Protein 3G5Y (pdb70)

CATH classification: 2.60.40.10 (+1 more: 2.60.40.10)

Foldseek 3Di:
DKDKAKDDQEDEEAAQAKDKIKIFIPWFQFLQKWKWFDAPPGDIDTADGSQFHGDPPRDPQWGKDDGTGMIITMRGRDDLVRQGKMKMWGPSDPPIDIYPIYGGAYDDDFDFWDKDKDWADPVVLVVQKTKIKMKGDFGPDPDKDKWKDFQRHTDDPQKDKDKDDQDSPRRGIMMMMMHMDGSVVVVVTFKIKMWMDDPVDPGTDIDMGTPVD/DKAKAKDFDQEDEAQAKGKIKIQIPDDQQLPFFWKFKKWAAVVGDIDTAWTQHSPGDIDGDPVQVVFWDKAADRVRSMIMIMGGRDDQVPFTWMKMFTDDPHTPYIHPTHTHGYHPDDADAWDKDWAAPCCKDKTKIKTWFGDDDDKDKDKPVPPADPQKDKDDWDDDPRMIITMMMHMDRPPCPPVPWIWMWMADVSVRDIDIHIHDHD/DDPVDDWDADPNDTDD

Secondary structure (DSSP, 8-state):
---EEEE-SEEEE-TT--EEEEEEESS--TT-EEEEEE-TTS-EEEEEETTTEEPTT--TTEEEEEETTEEEEEESS--GGG-SEEEEEE-SSSSPEE---EEEEE----BPPEEEEEPPPHHHHTTTEEEEEEEEEEEBSS-EEEEEEETTEEE-TTEEEEEPPPPTTT--EEEEEEEEEEHHHHTT--EEEEEEEETT-SS-EEEEEETT-/--EEEEE--SEE-TTS-EEEEEEEESS-TTTSSEEEEEEE-TTS-EEEEEEEETTS-EEE-GGGTTTEEEEEETTTTEEEEEE-S--GGG-EEEEEEEEESEEEEE---EEEEE--PPPBPPEEEEE----EEEEEEEEEEEBSS--EEEEGGGTB-TTEEEPPPEEETTEEEEEEEEEEETTSTTTS--EEEEEEGGGTEEEEEE----/--TT---EEETTEEE-

B-factor: mean 20.28, std 6.0, range [8.11, 59.48]

Structure (mmCIF, N/CA/C/O backbone):
data_3G5Y
#
_entry.id   3G5Y
#
_cell.length_a   83.176
_cell.length_b   69.267
_cell.length_c   71.477
_cell.angle_alpha   90.00
_cell.angle_beta   90.00
_cell.angle_gamma   90.00
#
_symmetry.space_group_name_H-M   'P 21 21 2'
#
loop_
_entity.id
_entity.type
_entity.pdbx_description
1 polymer '175 light chain'
2 polymer '175 heavy chain'
3 polymer 'EGFR peptide'
4 water water
#
loop_
_atom_site.group_PDB
_atom_site.id
_atom_site.type_symbol
_atom_site.label_atom_id
_atom_site.label_alt_id
_atom_site.label_comp_id
_atom_site.label_asym_id
_atom_site.label_entity_id
_atom_site.label_seq_id
_atom_site.pdbx_PDB_ins_code
_atom_site.Cartn_x
_atom_site.Cartn_y
_atom_site.Cartn_z
_atom_site.occupancy
_atom_site.B_iso_or_equiv
_atom_site.auth_seq_id
_atom_site.auth_comp_id
_atom_site.auth_asym_id
_atom_site.auth_atom_id
_atom_site.pdbx_PDB_model_num
ATOM 1 N N . ASP A 1 1 ? -14.151 35.111 -2.660 1.00 21.61 1 ASP A N 1
ATOM 2 C CA . ASP A 1 1 ? -13.784 33.646 -2.602 1.00 22.20 1 ASP A CA 1
ATOM 3 C C . ASP A 1 1 ? -12.362 33.449 -3.090 1.00 21.99 1 ASP A C 1
ATOM 4 O O . ASP A 1 1 ? -11.855 34.262 -3.851 1.00 22.56 1 ASP A O 1
ATOM 9 N N . ILE A 1 2 ? -11.735 32.342 -2.725 1.00 21.50 2 ILE A N 1
ATOM 10 C CA . ILE A 1 2 ? -10.371 32.090 -3.198 1.00 20.86 2 ILE A CA 1
ATOM 11 C C . ILE A 1 2 ? -10.404 31.431 -4.586 1.00 21.99 2 ILE A C 1
ATOM 12 O O . ILE A 1 2 ? -11.094 30.410 -4.771 1.00 21.06 2 ILE A O 1
ATOM 17 N N . LEU A 1 3 ? -9.690 32.035 -5.550 1.00 21.91 3 LEU A N 1
ATOM 18 C CA . LEU A 1 3 ? -9.570 31.483 -6.904 1.00 22.79 3 LEU A CA 1
ATOM 19 C C . LEU A 1 3 ? -8.408 30.497 -6.949 1.00 22.23 3 LEU A C 1
ATOM 20 O O . L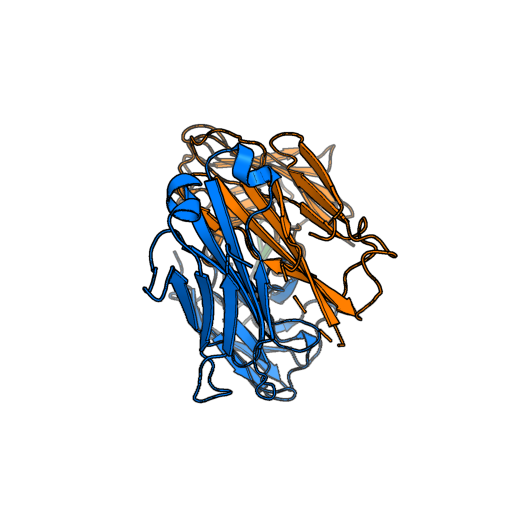EU A 1 3 ? -7.301 30.821 -6.551 1.00 22.50 3 LEU A O 1
ATOM 25 N N . MET A 1 4 ? -8.661 29.286 -7.421 1.00 21.10 4 MET A N 1
ATOM 26 C CA . MET A 1 4 ? -7.607 28.291 -7.608 1.00 20.63 4 MET A CA 1
ATOM 27 C C . MET A 1 4 ? -7.359 28.141 -9.096 1.00 19.59 4 MET A C 1
ATOM 28 O O . MET A 1 4 ? -8.216 27.677 -9.828 1.00 19.57 4 MET A O 1
ATOM 33 N N . THR A 1 5 ? -6.172 28.517 -9.529 1.00 19.78 5 THR A N 1
ATOM 34 C CA . THR A 1 5 ? -5.786 28.448 -10.934 1.00 20.43 5 THR A CA 1
ATOM 35 C C . THR A 1 5 ? -4.870 27.252 -11.060 1.00 20.03 5 THR A C 1
ATOM 36 O O . THR A 1 5 ? -3.800 27.248 -10.478 1.00 20.09 5 THR A O 1
ATOM 40 N N . GLN A 1 6 ? -5.318 26.231 -11.785 1.00 20.88 6 GLN A N 1
ATOM 41 C CA . GLN A 1 6 ? -4.607 24.968 -11.947 1.00 21.64 6 GLN A CA 1
ATOM 42 C C . GLN A 1 6 ? -4.030 24.814 -13.350 1.00 21.74 6 GLN A C 1
ATOM 43 O O . GLN A 1 6 ? -4.731 25.050 -14.322 1.00 22.23 6 GLN A O 1
ATOM 49 N N . SER A 1 7 ? -2.755 24.422 -13.456 1.00 23.24 7 SER A N 1
ATOM 50 C CA . SER A 1 7 ? -2.039 24.243 -14.734 1.00 25.08 7 SER A CA 1
ATOM 51 C C . SER A 1 7 ? -1.251 22.940 -14.750 1.00 25.23 7 SER A C 1
ATOM 52 O O . SER A 1 7 ? -0.775 22.507 -13.704 1.00 25.59 7 SER A O 1
ATOM 55 N N . PRO A 1 8 ? -1.052 22.349 -15.941 1.00 25.06 8 PRO A N 1
ATOM 56 C CA . PRO A 1 8 ? -1.660 22.728 -17.251 1.00 24.88 8 PRO A CA 1
ATOM 57 C C . PRO A 1 8 ? -3.085 22.167 -17.305 1.00 25.11 8 PRO A C 1
ATOM 58 O O . PRO A 1 8 ? -3.440 21.364 -16.442 1.00 24.62 8 PRO A O 1
ATOM 62 N N . VAL A 1 9 ? -3.895 22.581 -18.280 1.00 24.77 9 VAL A N 1
ATOM 63 C CA . VAL A 1 9 ? -5.255 22.024 -18.397 1.00 25.00 9 VAL A CA 1
ATOM 64 C C . VAL A 1 9 ? -5.233 20.580 -18.900 1.00 24.70 9 VAL A C 1
ATOM 65 O O . VAL A 1 9 ? -6.073 19.773 -18.518 1.00 24.47 9 VAL A O 1
ATOM 69 N N . SER A 1 10 ? -4.268 20.270 -19.756 1.00 24.93 10 SER A N 1
ATOM 70 C CA . SER A 1 10 ? -4.107 18.913 -20.291 1.00 25.48 10 SER A CA 1
ATOM 71 C C . SER A 1 10 ? -2.643 18.686 -20.627 1.00 25.93 10 SER A C 1
ATOM 72 O O . SER A 1 10 ? -1.909 19.628 -20.921 1.00 25.64 10 SER A O 1
ATOM 75 N N . MET A 1 11 ? -2.215 17.435 -20.581 1.00 26.29 11 MET A N 1
ATOM 76 C CA . MET A 1 11 ? -0.848 17.109 -20.966 1.00 27.29 11 MET A CA 1
ATOM 77 C C . MET A 1 11 ? -0.816 15.714 -21.597 1.00 25.63 11 MET A C 1
ATOM 78 O O . MET A 1 11 ? -1.509 14.806 -21.158 1.00 25.04 11 MET A O 1
ATOM 83 N N . SER A 1 12 ? -0.013 15.578 -22.645 1.00 24.44 12 SER A N 1
ATOM 84 C CA . SER A 1 12 ? 0.241 14.308 -23.300 1.00 24.16 12 SER A CA 1
ATOM 85 C C . SER A 1 12 ? 1.663 13.862 -22.967 1.00 23.78 12 SER A C 1
ATOM 86 O O . SER A 1 12 ? 2.606 14.605 -23.197 1.00 22.53 12 SER A O 1
ATOM 89 N N . LEU A 1 13 ? 1.806 12.664 -22.410 1.00 23.23 13 LEU A N 1
ATOM 90 C CA . LEU A 1 13 ? 3.095 12.191 -21.944 1.00 23.77 13 LEU A CA 1
ATOM 91 C C . LEU A 1 13 ? 3.289 10.701 -22.188 1.00 23.77 13 LEU A C 1
ATOM 92 O O . LEU A 1 13 ? 2.346 9.980 -22.525 1.00 22.95 13 LEU A O 1
ATOM 97 N N . SER A 1 14 ? 4.522 10.244 -22.007 1.00 24.45 14 SER A N 1
ATOM 98 C CA . SER A 1 14 ? 4.833 8.831 -22.141 1.00 25.17 14 SER A CA 1
ATOM 99 C C . SER A 1 14 ? 4.884 8.173 -20.778 1.00 25.56 14 SER A C 1
ATOM 100 O O . SER A 1 14 ? 5.075 8.851 -19.757 1.00 25.15 14 SER A O 1
ATOM 103 N N . LEU A 1 15 ? 4.703 6.858 -20.764 1.00 25.73 15 LEU A N 1
ATOM 104 C CA . LEU A 1 15 ? 5.047 6.020 -19.608 1.00 26.97 15 LEU A CA 1
ATOM 105 C C . LEU A 1 15 ? 6.484 6.301 -19.099 1.00 27.48 15 LEU A C 1
ATOM 106 O O . LEU A 1 15 ? 7.427 6.426 -19.887 1.00 27.49 15 LEU A O 1
ATOM 111 N N . GLY A 1 16 ? 6.642 6.411 -17.781 1.00 27.62 16 GLY A N 1
ATOM 112 C CA . GLY A 1 16 ? 7.946 6.686 -17.174 1.00 27.47 16 GLY A CA 1
ATOM 113 C C . GLY A 1 16 ? 8.308 8.159 -17.081 1.00 27.65 16 GLY A C 1
ATOM 114 O O . GLY A 1 16 ? 9.324 8.506 -16.478 1.00 28.22 16 GLY A O 1
ATOM 115 N N . ASP A 1 17 ? 7.493 9.021 -17.689 1.00 26.92 17 ASP A N 1
ATOM 116 C CA . ASP A 1 17 ? 7.696 10.466 -17.624 1.00 26.96 17 ASP A CA 1
ATOM 117 C C . ASP A 1 17 ? 7.376 10.999 -16.206 1.00 26.04 17 ASP A C 1
ATOM 118 O O . ASP A 1 17 ? 6.690 10.336 -15.428 1.00 26.75 17 ASP A O 1
ATOM 123 N N . THR A 1 18 ? 7.906 12.184 -15.893 1.00 26.04 18 THR A N 1
ATOM 124 C CA . THR A 1 18 ? 7.629 12.911 -14.640 1.00 25.71 18 THR A CA 1
ATOM 125 C C . THR A 1 18 ? 6.895 14.198 -15.001 1.00 25.85 18 THR A C 1
ATOM 126 O O . THR A 1 18 ? 7.273 14.904 -15.948 1.00 26.22 18 THR A O 1
ATOM 130 N N . VAL A 1 19 ? 5.822 14.474 -14.275 1.00 25.23 19 VAL A N 1
ATOM 131 C CA . VAL A 1 19 ? 5.008 15.650 -14.511 1.00 24.47 19 VAL A CA 1
ATOM 132 C C . VAL A 1 19 ? 4.705 16.355 -13.190 1.00 23.69 19 VAL A C 1
ATOM 133 O O . VAL A 1 19 ? 4.588 15.702 -12.143 1.00 23.35 19 VAL A O 1
ATOM 137 N N . SER A 1 20 ? 4.618 17.681 -13.243 1.00 23.51 20 SER A N 1
ATOM 138 C CA . SER A 1 20 ? 4.103 18.475 -12.113 1.00 23.90 20 SER A CA 1
ATOM 139 C C . SER A 1 20 ? 2.803 19.180 -12.522 1.00 23.52 20 SER A C 1
ATOM 140 O O . SER A 1 20 ? 2.704 19.800 -13.593 1.00 23.77 20 SER A O 1
ATOM 143 N N . ILE A 1 21 ? 1.796 19.062 -11.682 1.00 23.12 21 ILE A N 1
ATOM 144 C CA . ILE A 1 21 ? 0.585 19.835 -11.875 1.00 23.36 21 ILE A CA 1
ATOM 145 C C . ILE A 1 21 ? 0.641 20.902 -10.795 1.00 23.38 21 ILE A C 1
ATOM 146 O O . ILE A 1 21 ? 0.975 20.606 -9.662 1.00 23.69 21 ILE A O 1
ATOM 151 N N . THR A 1 22 ? 0.310 22.136 -11.142 1.00 23.22 22 THR A N 1
ATOM 152 C CA . THR A 1 22 ? 0.433 23.210 -10.178 1.00 23.63 22 THR A CA 1
ATOM 153 C C . THR A 1 22 ? -0.917 23.831 -9.876 1.00 23.91 22 THR A C 1
ATOM 154 O O . THR A 1 22 ? -1.798 23.868 -10.747 1.00 23.31 22 THR A O 1
ATOM 158 N N . CYS A 1 23 ? -1.095 24.299 -8.643 1.00 23.93 23 CYS A N 1
ATOM 159 C CA . CYS A 1 23 ? -2.233 25.161 -8.353 1.00 25.11 23 CYS A CA 1
ATOM 160 C C . CYS A 1 23 ? -1.756 26.454 -7.713 1.00 25.31 23 CYS A C 1
ATOM 161 O O . CYS A 1 23 ? -0.981 26.432 -6.780 1.00 25.91 23 CYS A O 1
ATOM 164 N N . HIS A 1 24 ? -2.245 27.571 -8.231 1.00 25.32 24 HIS A N 1
ATOM 165 C CA . HIS A 1 24 ? -2.024 28.850 -7.608 1.00 25.56 24 HIS A CA 1
ATOM 166 C C . HIS A 1 24 ? -3.321 29.348 -6.971 1.00 25.54 24 HIS A C 1
ATOM 167 O O . HIS A 1 24 ? -4.352 29.403 -7.643 1.00 26.65 24 HIS A O 1
ATOM 174 N N . SER A 1 25 ? -3.267 29.735 -5.694 1.00 25.17 25 SER A N 1
ATOM 175 C CA . SER A 1 25 ? -4.425 30.351 -5.026 1.00 24.35 25 SER A CA 1
ATOM 176 C C . SER A 1 25 ? -4.323 31.891 -4.979 1.00 24.51 25 SER A C 1
ATOM 177 O O . SER A 1 25 ? -3.242 32.429 -4.849 1.00 24.41 25 SER A O 1
ATOM 180 N N . SER A 1 26 ? -5.462 32.566 -5.096 1.00 24.99 26 SER A N 1
ATOM 181 C CA . SER A 1 26 ? -5.565 34.042 -5.149 1.00 25.55 26 SER A CA 1
ATOM 182 C C . SER A 1 26 ? -5.342 34.715 -3.807 1.00 26.49 26 SER A C 1
ATOM 183 O O . SER A 1 26 ? -5.237 35.943 -3.741 1.00 25.85 26 SER A O 1
ATOM 186 N N . GLN A 1 27 ? -5.338 33.895 -2.754 1.00 27.46 27 GLN A N 1
ATOM 187 C CA . GLN A 1 27 ? -4.936 34.242 -1.383 1.00 28.41 27 GLN A CA 1
ATOM 188 C C . GLN A 1 27 ? -4.151 33.071 -0.804 1.00 28.16 27 GLN A C 1
ATOM 189 O O . GLN A 1 27 ? -4.342 31.917 -1.209 1.00 27.64 27 GLN A O 1
ATOM 195 N N . ASP A 1 28 ? -3.316 33.374 0.185 1.00 27.70 28 ASP A N 1
ATOM 196 C CA . ASP A 1 28 ? -2.610 32.375 0.998 1.00 27.29 28 ASP A CA 1
ATOM 197 C C . ASP A 1 28 ? -3.537 31.366 1.675 1.00 25.78 28 ASP A C 1
ATOM 198 O O . ASP A 1 28 ? -4.480 31.745 2.366 1.00 25.01 28 ASP A O 1
ATOM 203 N N . ILE A 1 29 ? -3.245 30.081 1.520 1.00 24.53 29 ILE A N 1
ATOM 204 C CA . ILE A 1 29 ? -4.120 29.070 2.099 1.00 23.08 29 ILE A CA 1
ATOM 205 C C . ILE A 1 29 ? -3.442 28.202 3.158 1.00 23.86 29 ILE A C 1
ATOM 206 O O . ILE A 1 29 ? -4.070 27.274 3.692 1.00 23.89 29 ILE A O 1
ATOM 211 N N . SER A 1 30 ? -2.173 28.510 3.461 1.00 23.61 30 SER A N 1
ATOM 212 C CA . SER A 1 30 ? -1.464 27.919 4.601 1.00 24.29 30 SER A CA 1
ATOM 213 C C . SER A 1 30 ? -1.446 26.380 4.514 1.00 23.28 30 SER A C 1
ATOM 214 O O . SER A 1 30 ? -1.606 25.693 5.539 1.00 24.25 30 SER A O 1
ATOM 217 N N . SER A 1 31 ? -1.255 25.854 3.294 1.00 22.28 31 SER A N 1
ATOM 218 C CA . SER A 1 31 ? -1.139 24.408 3.054 1.00 21.29 31 SER A CA 1
ATOM 219 C C . SER A 1 31 ? -2.450 23.635 3.155 1.00 20.31 31 SER A C 1
ATOM 220 O O . SER A 1 31 ? -2.460 22.407 3.119 1.00 20.39 31 SER A O 1
ATOM 223 N N . ASN A 1 32 ? -3.560 24.352 3.262 1.00 18.31 32 ASN A N 1
ATOM 224 C CA . ASN A 1 32 ? -4.858 23.710 3.331 1.00 18.78 32 ASN A CA 1
ATOM 225 C C . ASN A 1 32 ? -5.361 23.411 1.909 1.00 18.41 32 ASN A C 1
ATOM 226 O O . ASN A 1 32 ? -6.328 24.018 1.419 1.00 18.55 32 ASN A O 1
ATOM 231 N N . ILE A 1 33 ? -4.654 22.491 1.261 1.00 17.82 33 ILE A N 1
ATOM 232 C CA . ILE A 1 33 ? -4.969 22.056 -0.089 1.00 18.18 33 ILE A CA 1
ATOM 233 C C . ILE A 1 33 ? -4.943 20.512 -0.152 1.00 17.13 33 ILE A C 1
ATOM 234 O O . ILE A 1 33 ? -4.091 19.869 0.474 1.00 18.46 33 ILE A O 1
ATOM 239 N N . GLY A 1 34 ? -5.894 19.947 -0.895 1.00 16.84 34 GLY A N 1
ATOM 240 C CA . GLY A 1 34 ? -5.868 18.542 -1.277 1.00 16.91 34 GLY A CA 1
ATOM 241 C C . GLY A 1 34 ? -5.753 18.329 -2.766 1.00 17.19 34 GLY A C 1
ATOM 242 O O . GLY A 1 34 ? -6.053 19.218 -3.570 1.00 17.88 34 GLY A O 1
ATOM 243 N N . TRP A 1 35 ? -5.295 17.142 -3.137 1.00 17.80 35 TRP A N 1
ATOM 244 C CA . TRP A 1 35 ? -5.267 16.730 -4.531 1.00 17.86 35 TRP A CA 1
ATOM 245 C C . TRP A 1 35 ? -6.167 15.516 -4.697 1.00 18.03 35 TRP A C 1
ATOM 246 O O . TRP A 1 35 ? -6.141 14.612 -3.872 1.00 17.20 35 TRP A O 1
ATOM 257 N N . LEU A 1 36 ? -7.006 15.540 -5.734 1.00 17.58 36 LEU A N 1
ATOM 258 C CA . LEU A 1 36 ? -7.981 14.494 -6.006 1.00 18.82 36 LEU A CA 1
ATOM 259 C C . LEU A 1 36 ? -7.686 13.904 -7.362 1.00 19.45 36 LEU A C 1
ATOM 260 O O . LEU A 1 36 ? -7.262 14.615 -8.272 1.00 20.42 36 LEU A O 1
ATOM 265 N N . GLN A 1 37 ? -7.925 12.609 -7.487 1.00 19.68 37 GLN A N 1
ATOM 266 C CA . GLN A 1 37 ? -7.808 11.948 -8.755 1.00 19.69 37 GLN A CA 1
ATOM 267 C C . GLN A 1 37 ? -9.204 11.473 -9.224 1.00 20.23 37 GLN A C 1
ATOM 268 O O . GLN A 1 37 ? -9.995 10.995 -8.406 1.00 20.24 37 GLN A O 1
ATOM 274 N N . GLN A 1 38 ? -9.486 11.594 -10.530 1.00 20.79 38 GLN A N 1
ATOM 275 C CA . GLN A 1 38 ? -10.763 11.171 -11.125 1.00 20.68 38 GLN A CA 1
ATOM 276 C C . GLN A 1 38 ? -10.560 10.409 -12.448 1.00 21.72 38 GLN A C 1
ATOM 277 O O . GLN A 1 38 ? -10.041 10.968 -13.427 1.00 20.69 38 GLN A O 1
ATOM 283 N N . ALA A 1 39 ? -10.989 9.145 -12.502 1.00 24.15 39 ALA A N 1
ATOM 284 C CA . ALA A 1 39 ? -11.063 8.449 -13.798 1.00 25.89 39 ALA A CA 1
ATOM 285 C C . ALA A 1 39 ? -12.222 9.096 -14.553 1.00 27.46 39 ALA A C 1
ATOM 286 O O . ALA A 1 39 ? -13.309 9.242 -13.983 1.00 27.80 39 ALA A O 1
ATOM 288 N N . PRO A 1 40 ? -11.998 9.536 -15.813 1.00 28.97 40 PRO A N 1
ATOM 289 C CA . PRO A 1 40 ? -13.099 10.164 -16.584 1.00 29.58 40 PRO A CA 1
ATOM 290 C C . PRO A 1 40 ? -14.380 9.323 -16.617 1.00 29.47 40 PRO A C 1
ATOM 291 O O . PRO A 1 40 ? -14.330 8.100 -16.819 1.00 29.70 40 PRO A O 1
ATOM 295 N N . GLY A 1 41 ? -15.517 9.979 -16.383 1.00 29.80 41 GLY A N 1
ATOM 296 C CA . GLY A 1 41 ? -16.821 9.286 -16.325 1.00 28.95 41 GLY A CA 1
ATOM 297 C C . GLY A 1 41 ? -17.115 8.639 -14.969 1.00 28.34 41 GLY A C 1
ATOM 298 O O . GLY A 1 41 ? -18.217 8.119 -14.733 1.00 28.57 41 GLY A O 1
ATOM 299 N N . LYS A 1 42 ? -16.137 8.690 -14.063 1.00 26.98 42 LYS A N 1
ATOM 300 C CA . LYS A 1 42 ? -16.292 8.090 -12.742 1.00 25.99 42 LYS A CA 1
ATOM 301 C C . LYS A 1 42 ? -16.126 9.141 -11.633 1.00 24.12 42 LYS A C 1
ATOM 302 O O . LYS A 1 42 ? -16.302 10.336 -11.866 1.00 23.82 42 LYS A O 1
ATOM 308 N N . SER A 1 43 ? -15.820 8.688 -10.425 1.00 22.68 43 SER A N 1
ATOM 309 C CA . SER A 1 43 ? -15.782 9.582 -9.275 1.00 21.12 43 SER A CA 1
ATOM 310 C C . SER A 1 43 ? -14.346 9.801 -8.760 1.00 20.91 43 SER A C 1
ATOM 311 O O . SER A 1 43 ? -13.380 9.559 -9.486 1.00 20.34 43 SER A O 1
ATOM 314 N N . PHE A 1 44 ? -14.218 10.268 -7.512 1.00 20.77 44 PHE A N 1
ATOM 315 C CA . PHE A 1 44 ? -12.958 10.827 -7.011 1.00 20.19 44 PHE A CA 1
ATOM 316 C C . PHE A 1 44 ? -12.267 9.976 -5.965 1.00 20.73 44 PHE A C 1
ATOM 317 O O . PHE A 1 44 ? -12.887 9.205 -5.270 1.00 19.12 44 PHE A O 1
ATOM 325 N N . LYS A 1 45 ? -10.959 10.164 -5.858 1.00 21.81 45 LYS A N 1
ATOM 326 C CA . LYS A 1 45 ? -10.169 9.537 -4.829 1.00 23.55 45 LYS A CA 1
ATOM 327 C C . LYS A 1 45 ? -9.288 10.628 -4.247 1.00 23.49 45 LYS A C 1
ATOM 328 O O . LYS A 1 45 ? -8.677 11.396 -5.000 1.00 22.84 45 LYS A O 1
ATOM 334 N N . GLY A 1 46 ? -9.229 10.716 -2.922 1.00 23.22 46 GLY A N 1
ATOM 335 C CA . GLY A 1 46 ? -8.295 11.638 -2.289 1.00 23.91 46 GLY A CA 1
ATOM 336 C C . GLY A 1 46 ? -6.865 11.146 -2.416 1.00 23.89 46 GLY A C 1
ATOM 337 O O . GLY A 1 46 ? -6.590 10.013 -2.099 1.00 24.10 46 GLY A O 1
ATOM 338 N N . LEU A 1 47 ? -5.960 11.974 -2.934 1.00 23.95 47 LEU A N 1
ATOM 339 C CA . LEU A 1 47 ? -4.531 11.571 -3.041 1.00 24.32 47 LEU A CA 1
ATOM 340 C C . LEU A 1 47 ? -3.626 12.152 -1.963 1.00 23.99 47 LEU A C 1
ATOM 341 O O . LEU A 1 47 ? -2.806 11.435 -1.377 1.00 24.89 47 LEU A O 1
ATOM 346 N N . ILE A 1 48 ? -3.779 13.451 -1.703 1.00 22.55 48 ILE A N 1
ATOM 347 C CA . ILE A 1 48 ? -2.915 14.196 -0.787 1.00 22.51 48 ILE A CA 1
ATOM 348 C C . ILE A 1 48 ? -3.738 15.220 -0.002 1.00 22.42 48 ILE A C 1
ATOM 349 O O . ILE A 1 48 ? -4.713 15.784 -0.525 1.00 22.37 48 ILE A O 1
ATOM 354 N N . TYR A 1 49 ? -3.383 15.430 1.267 1.00 21.72 49 TYR A N 1
ATOM 355 C CA . TYR A 1 49 ? -3.997 16.500 2.050 1.00 21.16 49 TYR A CA 1
ATOM 356 C C . TYR A 1 49 ? -2.917 17.292 2.781 1.00 20.44 49 TYR A C 1
ATOM 357 O O . TYR A 1 49 ? -1.797 16.810 2.952 1.00 20.66 49 TYR A O 1
ATOM 366 N N . HIS A 1 50 ? -3.294 18.488 3.234 1.00 20.81 50 HIS A N 1
ATOM 367 C CA . HIS A 1 50 ? -2.388 19.467 3.853 1.00 20.42 50 HIS A CA 1
ATOM 368 C C . HIS A 1 50 ? -1.160 19.668 2.950 1.00 20.21 50 HIS A C 1
ATOM 369 O O . HIS A 1 50 ? -0.035 19.741 3.442 1.00 20.31 50 HIS A O 1
ATOM 376 N N . GLY A 1 51 ? -1.401 19.740 1.636 1.00 20.35 51 GLY A N 1
ATOM 377 C CA . GLY A 1 51 ? -0.378 19.981 0.626 1.00 20.77 51 GLY A CA 1
ATOM 378 C C . GLY A 1 51 ? 0.599 18.858 0.291 1.00 21.91 51 GLY A C 1
ATOM 379 O O . GLY A 1 51 ? 1.036 18.747 -0.847 1.00 21.60 51 GLY A O 1
ATOM 380 N N . THR A 1 52 ? 0.938 18.013 1.261 1.00 21.86 52 THR A N 1
ATOM 381 C CA . THR A 1 52 ? 2.077 17.106 1.097 1.00 23.62 52 THR A CA 1
ATOM 382 C C . THR A 1 52 ? 1.855 15.656 1.602 1.00 23.76 52 THR A C 1
ATOM 383 O O . THR A 1 52 ? 2.574 14.746 1.192 1.00 24.15 52 THR A O 1
ATOM 387 N N . ASN A 1 53 ? 0.858 15.445 2.453 1.00 22.99 53 ASN A N 1
ATOM 388 C CA . ASN A 1 53 ? 0.659 14.154 3.094 1.00 23.60 53 ASN A CA 1
ATOM 389 C C . ASN A 1 53 ? -0.053 13.170 2.221 1.00 23.46 53 ASN A C 1
ATOM 390 O O . ASN A 1 53 ? -1.168 13.427 1.805 1.00 23.28 53 ASN A O 1
ATOM 395 N N . LEU A 1 54 ? 0.558 12.015 1.990 1.00 24.06 54 LEU A N 1
ATOM 396 C CA . LEU A 1 54 ? -0.095 10.973 1.207 1.00 25.23 54 LEU A CA 1
ATOM 397 C C . LEU A 1 54 ? -1.222 10.296 1.994 1.00 26.96 54 LEU A C 1
ATOM 398 O O . LEU A 1 54 ? -1.074 10.025 3.192 1.00 26.68 54 LEU A O 1
ATOM 403 N N . GLU A 1 55 ? -2.357 10.078 1.322 1.00 27.78 55 GLU A N 1
ATOM 404 C CA . GLU A 1 55 ? -3.424 9.250 1.870 1.00 29.49 55 GLU A CA 1
ATOM 405 C C . GLU A 1 55 ? -2.967 7.783 1.903 1.00 29.95 55 GLU A C 1
ATOM 406 O O . GLU A 1 55 ? -2.011 7.422 1.221 1.00 29.36 55 GLU A O 1
ATOM 412 N N . ASP A 1 56 ? -3.632 6.960 2.721 1.00 31.33 56 ASP A N 1
ATOM 413 C CA . ASP A 1 56 ? -3.337 5.520 2.833 1.00 32.92 56 ASP A CA 1
ATOM 414 C C . ASP A 1 56 ? -3.310 4.840 1.486 1.00 32.53 56 ASP A C 1
ATOM 415 O O . ASP A 1 56 ? -4.281 4.926 0.732 1.00 32.51 56 ASP A O 1
ATOM 420 N N . GLY A 1 57 ? -2.207 4.153 1.198 1.00 32.79 57 GLY A N 1
ATOM 421 C CA . GLY A 1 57 ? -2.099 3.352 -0.018 1.00 33.03 57 GLY A CA 1
ATOM 422 C C . GLY A 1 57 ? -1.949 4.134 -1.314 1.00 33.17 57 GLY A C 1
ATOM 423 O O . GLY A 1 57 ? -2.302 3.628 -2.381 1.00 34.16 57 GLY A O 1
ATOM 424 N N . VAL A 1 58 ? -1.460 5.373 -1.219 1.00 32.13 58 VAL A N 1
ATOM 425 C CA . VAL A 1 58 ? -1.036 6.148 -2.389 1.00 31.19 58 VAL A CA 1
ATOM 426 C C . VAL A 1 58 ? 0.488 5.936 -2.506 1.00 30.86 58 VAL A C 1
ATOM 427 O O . VAL A 1 58 ? 1.213 6.113 -1.514 1.00 30.34 58 VAL A O 1
ATOM 431 N N . PRO A 1 59 ? 0.972 5.497 -3.697 1.00 30.95 59 PRO A N 1
ATOM 432 C CA . PRO A 1 59 ? 2.399 5.198 -3.917 1.00 30.23 59 PRO A CA 1
ATOM 433 C C . PRO A 1 59 ? 3.332 6.395 -3.743 1.00 30.31 59 PRO A C 1
ATOM 434 O O . PRO A 1 59 ? 2.901 7.556 -3.894 1.00 30.65 59 PRO A O 1
ATOM 438 N N . GLY A 1 60 ? 4.597 6.106 -3.440 1.00 29.58 60 GLY A N 1
ATOM 439 C CA . GLY A 1 60 ? 5.628 7.126 -3.214 1.00 28.87 60 GLY A CA 1
ATOM 440 C C . GLY A 1 60 ? 5.993 7.959 -4.426 1.00 27.71 60 GLY A C 1
ATOM 441 O O . GLY A 1 60 ? 6.705 8.958 -4.298 1.00 27.72 60 GLY A O 1
ATOM 442 N N . ARG A 1 61 ? 5.546 7.545 -5.611 1.00 27.09 61 ARG A N 1
ATOM 443 C CA . ARG A 1 61 ? 5.728 8.366 -6.820 1.00 26.62 61 ARG A CA 1
ATOM 444 C C . ARG A 1 61 ? 4.894 9.657 -6.857 1.00 25.84 61 ARG A C 1
ATOM 445 O O . ARG A 1 61 ? 5.235 10.579 -7.610 1.00 26.23 61 ARG A O 1
ATOM 453 N N . PHE A 1 62 ? 3.830 9.719 -6.052 1.00 24.81 62 PHE A N 1
ATOM 454 C CA . PHE A 1 62 ? 3.049 10.944 -5.869 1.00 23.13 62 PHE A CA 1
ATOM 455 C C . PHE A 1 62 ? 3.648 11.757 -4.748 1.00 22.74 62 PHE A C 1
ATOM 456 O O . PHE A 1 62 ? 3.819 11.257 -3.615 1.00 23.03 62 PHE A O 1
ATOM 464 N N . SER A 1 63 ? 3.960 13.015 -5.046 1.00 22.18 63 SER A N 1
ATOM 465 C CA . SER A 1 63 ? 4.419 13.911 -4.013 1.00 21.40 63 SER A CA 1
ATOM 466 C C . SER A 1 63 ? 3.729 15.254 -4.115 1.00 21.62 63 SER A C 1
ATOM 467 O O . SER A 1 63 ? 3.305 15.676 -5.198 1.00 22.08 63 SER A O 1
ATOM 470 N N . GLY A 1 64 ? 3.649 15.945 -2.993 1.00 21.19 64 GLY A N 1
ATOM 471 C CA . GLY A 1 64 ? 3.137 17.297 -2.993 1.00 22.82 64 GLY A CA 1
ATOM 472 C C . GLY A 1 64 ? 4.160 18.292 -2.499 1.00 23.33 64 GLY A C 1
ATOM 473 O O . GLY A 1 64 ? 4.869 18.016 -1.546 1.00 24.87 64 GLY A O 1
ATOM 474 N N . SER A 1 65 ? 4.228 19.467 -3.106 1.00 23.13 65 SER A N 1
ATOM 475 C CA . SER A 1 65 ? 5.102 20.511 -2.582 1.00 22.75 65 SER A CA 1
ATOM 476 C C . SER A 1 65 ? 4.396 21.879 -2.631 1.00 23.47 65 SER A C 1
ATOM 477 O O . SER A 1 65 ? 3.319 22.005 -3.220 1.00 22.99 65 SER A O 1
ATOM 480 N N . GLY A 1 66 ? 4.981 22.891 -1.996 1.00 23.17 66 GLY A N 1
ATOM 481 C CA . GLY A 1 66 ? 4.410 24.222 -2.037 1.00 22.74 66 GLY A CA 1
ATOM 482 C C . GLY A 1 66 ? 4.132 24.755 -0.649 1.00 22.79 66 GLY A C 1
ATOM 483 O O . GLY A 1 66 ? 4.198 24.021 0.329 1.00 22.21 66 GLY A O 1
ATOM 484 N N . SER A 1 67 ? 3.853 26.048 -0.588 1.00 22.89 67 SER A N 1
ATOM 485 C CA . SER A 1 67 ? 3.493 26.759 0.629 1.00 23.35 67 SER A CA 1
ATOM 486 C C . SER A 1 67 ? 2.844 28.083 0.201 1.00 23.55 67 SER A C 1
ATOM 487 O O . SER A 1 67 ? 2.924 28.487 -0.973 1.00 23.82 67 SER A O 1
ATOM 490 N N . GLY A 1 68 ? 2.179 28.745 1.137 1.00 23.73 68 GLY A N 1
ATOM 491 C CA . GLY A 1 68 ? 1.557 30.031 0.849 1.00 22.89 68 GLY A CA 1
ATOM 492 C C . GLY A 1 68 ? 0.442 29.905 -0.173 1.00 22.16 68 GLY A C 1
ATOM 493 O O . GLY A 1 68 ? -0.649 29.454 0.173 1.00 22.03 68 GLY A O 1
ATOM 494 N N . ALA A 1 69 ? 0.739 30.290 -1.425 1.00 21.83 69 ALA A N 1
ATOM 495 C CA . ALA A 1 69 ? -0.259 30.392 -2.498 1.00 21.85 69 ALA A CA 1
ATOM 496 C C . ALA A 1 69 ? 0.077 29.537 -3.728 1.00 22.29 69 ALA A C 1
ATOM 497 O O . ALA A 1 69 ? -0.648 29.552 -4.726 1.00 23.08 69 ALA A O 1
ATOM 499 N N . ASP A 1 70 ? 1.159 28.770 -3.658 1.00 23.07 70 ASP A N 1
ATOM 500 C CA . ASP A 1 70 ? 1.646 28.032 -4.832 1.00 23.11 70 ASP A CA 1
ATOM 501 C C . ASP A 1 70 ? 2.004 26.614 -4.413 1.00 22.86 70 ASP A C 1
ATOM 502 O O . ASP A 1 70 ? 2.812 26.416 -3.504 1.00 22.12 70 ASP A O 1
ATOM 507 N N . TYR A 1 71 ? 1.395 25.642 -5.086 1.00 22.09 71 TYR A N 1
ATOM 508 C CA . TYR A 1 71 ? 1.500 24.224 -4.751 1.00 21.80 71 TYR A CA 1
ATOM 509 C C . TYR A 1 71 ? 1.581 23.416 -6.023 1.00 21.87 71 TYR A C 1
ATOM 510 O O . TYR A 1 71 ? 1.059 23.832 -7.065 1.00 21.93 71 TYR A O 1
ATOM 519 N N . SER A 1 72 ? 2.197 22.242 -5.916 1.00 20.86 72 SER A N 1
ATOM 520 C CA . SER A 1 72 ? 2.385 21.337 -7.023 1.00 20.59 72 SER A CA 1
ATOM 521 C C . SER A 1 72 ? 2.138 19.911 -6.608 1.00 19.16 72 SER A C 1
ATOM 522 O O . SER A 1 72 ? 2.562 19.507 -5.534 1.00 19.78 72 SER A O 1
ATOM 525 N N . LEU A 1 73 ? 1.470 19.159 -7.483 1.00 19.12 73 LEU A N 1
ATOM 526 C CA . LEU A 1 73 ? 1.402 17.709 -7.395 1.00 19.72 73 LEU A CA 1
ATOM 527 C C . LEU A 1 73 ? 2.394 17.158 -8.405 1.00 21.36 73 LEU A C 1
ATOM 528 O O . LEU A 1 73 ? 2.361 17.524 -9.579 1.00 21.43 73 LEU A O 1
ATOM 533 N N . THR A 1 74 ? 3.313 16.320 -7.957 1.00 22.56 74 THR A N 1
ATOM 534 C CA . THR A 1 74 ? 4.279 15.718 -8.890 1.00 22.83 74 THR A CA 1
ATOM 535 C C . THR A 1 74 ? 4.075 14.229 -8.931 1.00 22.60 74 THR A C 1
ATOM 536 O O . THR A 1 74 ? 3.837 13.605 -7.900 1.00 21.40 74 THR A O 1
ATOM 540 N N . ILE A 1 75 ? 4.066 13.675 -10.131 1.00 22.72 75 ILE A N 1
ATOM 541 C CA . ILE A 1 75 ? 4.051 12.238 -10.290 1.00 23.85 75 ILE A CA 1
ATOM 542 C C . ILE A 1 75 ? 5.356 11.873 -10.993 1.00 25.28 75 ILE A C 1
ATOM 543 O O . ILE A 1 75 ? 5.536 12.187 -12.171 1.00 25.63 75 ILE A O 1
ATOM 548 N N . SER A 1 76 ? 6.264 11.235 -10.258 1.00 26.62 76 SER A N 1
ATOM 549 C CA . SER A 1 76 ? 7.570 10.812 -10.792 1.00 28.20 76 SER A CA 1
ATOM 550 C C . SER A 1 76 ? 7.384 9.427 -11.394 1.00 29.13 76 SER A C 1
ATOM 551 O O . SER A 1 76 ? 6.770 8.568 -10.769 1.00 30.51 76 SER A O 1
ATOM 554 N N . SER A 1 77 ? 7.858 9.227 -12.620 1.00 29.61 77 SER A N 1
ATOM 555 C CA . SER A 1 77 ? 7.773 7.930 -13.298 1.00 30.19 77 SER A CA 1
ATOM 556 C C . SER A 1 77 ? 6.329 7.446 -13.503 1.00 29.55 77 SER A C 1
ATOM 557 O O . SER A 1 77 ? 5.905 6.467 -12.876 1.00 29.38 77 SER A O 1
ATOM 560 N N . LEU A 1 78 ? 5.587 8.126 -14.391 1.00 29.00 78 LEU A N 1
ATOM 561 C CA . LEU A 1 78 ? 4.174 7.812 -14.651 1.00 28.00 78 LEU A CA 1
ATOM 562 C C . LEU A 1 78 ? 3.933 6.360 -15.041 1.00 28.18 78 LEU A C 1
ATOM 563 O O . LEU A 1 78 ? 4.654 5.808 -15.872 1.00 27.49 78 LEU A O 1
ATOM 568 N N . SER A 1 79 ? 2.928 5.753 -14.410 1.00 28.70 79 SER A N 1
ATOM 569 C CA . SER A 1 79 ? 2.436 4.416 -14.764 1.00 29.33 79 SER A CA 1
ATOM 570 C C . SER A 1 79 ? 1.138 4.511 -15.573 1.00 29.68 79 SER A C 1
ATOM 571 O O . SER A 1 79 ? 0.518 5.574 -15.637 1.00 29.37 79 SER A O 1
ATOM 574 N N . SER A 1 80 ? 0.730 3.411 -16.197 1.00 29.79 80 SER A N 1
ATOM 575 C CA . SER A 1 80 ? -0.453 3.421 -17.064 1.00 30.57 80 SER A CA 1
ATOM 576 C C . SER A 1 80 ? -1.731 3.908 -16.340 1.00 30.27 80 SER A C 1
ATOM 577 O O . SER A 1 80 ? -2.509 4.730 -16.857 1.00 30.83 80 SER A O 1
ATOM 580 N N . GLU A 1 81 ? -1.918 3.451 -15.118 1.00 28.91 81 GLU A N 1
ATOM 581 C CA . GLU A 1 81 ? -3.111 3.810 -14.383 1.00 28.08 81 GLU A CA 1
ATOM 582 C C . GLU A 1 81 ? -3.174 5.306 -14.009 1.00 26.40 81 GLU A C 1
ATOM 583 O O . GLU A 1 81 ? -4.248 5.818 -13.653 1.00 25.35 81 GLU A O 1
ATOM 589 N N . ASP A 1 82 ? -2.045 6.006 -14.119 1.00 24.03 82 ASP A N 1
ATOM 590 C CA . ASP A 1 82 ? -1.978 7.421 -13.723 1.00 23.11 82 ASP A CA 1
ATOM 591 C C . ASP A 1 82 ? -2.542 8.418 -14.744 1.00 22.51 82 ASP A C 1
ATOM 592 O O . ASP A 1 82 ? -2.675 9.625 -14.431 1.00 21.45 82 ASP A O 1
ATOM 597 N N . PHE A 1 83 ? -2.841 7.948 -15.949 1.00 21.61 83 PHE A N 1
ATOM 598 C CA . PHE A 1 83 ? -3.256 8.874 -17.010 1.00 21.78 83 PHE A CA 1
ATOM 599 C C . PHE A 1 83 ? -4.751 9.161 -16.945 1.00 21.62 83 PHE A C 1
ATOM 600 O O . PHE A 1 83 ? -5.534 8.671 -17.760 1.00 21.84 83 PHE A O 1
ATOM 608 N N . VAL A 1 84 ? -5.118 9.967 -15.943 1.00 20.99 84 VAL A N 1
ATOM 609 C CA . VAL A 1 84 ? -6.504 10.267 -15.602 1.00 20.20 84 VAL A CA 1
ATOM 610 C C . VAL A 1 84 ? -6.591 11.771 -15.275 1.00 19.94 84 VAL A C 1
ATOM 611 O O . VAL A 1 84 ? -5.658 12.536 -15.616 1.00 19.34 84 VAL A O 1
ATOM 615 N N . ASP A 1 85 ? -7.694 12.186 -14.638 1.00 18.34 85 ASP A N 1
ATOM 616 C CA . ASP A 1 85 ? -7.882 13.587 -14.266 1.00 18.03 85 ASP A CA 1
ATOM 617 C C . ASP A 1 85 ? -7.504 13.864 -12.824 1.00 16.64 85 ASP A C 1
ATOM 618 O O . ASP A 1 85 ? -7.562 12.986 -11.973 1.00 15.98 85 ASP A O 1
ATOM 623 N N . TYR A 1 86 ? -7.075 15.097 -12.577 1.00 16.65 86 TYR A N 1
ATOM 624 C CA . TYR A 1 86 ? -6.570 15.555 -11.260 1.00 16.61 86 TYR A CA 1
ATOM 625 C C . TYR A 1 86 ? -7.151 16.930 -10.956 1.00 16.77 86 TYR A C 1
ATOM 626 O O . TYR A 1 86 ? -7.252 17.772 -11.865 1.00 15.87 86 TYR A O 1
ATOM 635 N N . TYR A 1 87 ? -7.469 17.185 -9.677 1.00 16.66 87 TYR A N 1
ATOM 636 C CA . TYR A 1 87 ? -8.020 18.472 -9.256 1.00 16.06 87 TYR A CA 1
ATOM 637 C C . TYR A 1 87 ? -7.432 18.848 -7.923 1.00 16.19 87 TYR A C 1
ATOM 638 O O . TYR A 1 87 ? -7.284 17.979 -7.044 1.00 17.62 87 TYR A O 1
ATOM 647 N N . CYS A 1 88 ? -7.141 20.130 -7.732 1.00 17.23 88 CYS A N 1
ATOM 648 C CA . CYS A 1 88 ? -6.791 20.613 -6.373 1.00 17.56 88 CYS A CA 1
ATOM 649 C C . CYS A 1 88 ? -8.027 21.220 -5.691 1.00 17.14 88 CYS A C 1
ATOM 650 O O . CYS A 1 88 ? -9.002 21.604 -6.362 1.00 16.35 88 CYS A O 1
ATOM 653 N N . VAL A 1 89 ? -8.005 21.249 -4.367 1.00 15.89 89 VAL A N 1
ATOM 654 C CA . VAL A 1 89 ? -9.130 21.791 -3.590 1.00 15.49 89 VAL A CA 1
ATOM 655 C C . VAL A 1 89 ? -8.549 22.563 -2.407 1.00 15.51 89 VAL A C 1
ATOM 656 O O . VAL A 1 89 ? -7.686 22.048 -1.722 1.00 14.86 89 VAL A O 1
ATOM 660 N N . GLN A 1 90 ? -8.998 23.793 -2.174 1.00 14.88 90 GLN A N 1
ATOM 661 C CA . GLN A 1 90 ? -8.547 24.517 -0.974 1.00 16.13 90 GLN A CA 1
ATOM 662 C C . GLN A 1 90 ? -9.633 24.473 0.074 1.00 16.21 90 GLN A C 1
ATOM 663 O O . GLN A 1 90 ? -10.776 24.716 -0.242 1.00 16.02 90 GLN A O 1
ATOM 669 N N . TYR A 1 91 ? -9.252 24.158 1.316 1.00 17.60 91 TYR A N 1
ATOM 670 C CA . TYR A 1 91 ? -10.172 24.238 2.447 1.00 17.39 91 TYR A CA 1
ATOM 671 C C . TYR A 1 91 ? -9.650 25.202 3.529 1.00 19.25 91 TYR A C 1
ATOM 672 O O . TYR A 1 91 ? -9.940 25.027 4.705 1.00 20.77 91 TYR A O 1
ATOM 681 N N . GLY A 1 92 ? -8.909 26.229 3.106 1.00 19.70 92 GLY A N 1
ATOM 682 C CA . GLY A 1 92 ? -8.309 27.205 4.025 1.00 20.22 92 GLY A CA 1
ATOM 683 C C . GLY A 1 92 ? -9.245 28.331 4.413 1.00 20.49 92 GLY A C 1
ATOM 684 O O . GLY A 1 92 ? -9.120 28.911 5.538 1.00 21.89 92 GLY A O 1
ATOM 685 N N . GLN A 1 93 ? -10.163 28.637 3.495 1.00 19.50 93 GLN A N 1
ATOM 686 C CA . GLN A 1 93 ? -11.191 29.635 3.685 1.00 18.85 93 GLN A CA 1
ATOM 687 C C . GLN A 1 93 ? -12.497 29.109 3.120 1.00 18.21 93 GLN A C 1
ATOM 688 O O . GLN A 1 93 ? -12.509 28.396 2.125 1.00 18.53 93 GLN A O 1
ATOM 694 N N . PHE A 1 94 ? -13.588 29.429 3.792 1.00 16.64 94 PHE A N 1
ATOM 695 C CA . PHE A 1 94 ? -14.913 29.253 3.237 1.00 16.62 94 PHE A CA 1
ATOM 696 C C . PHE A 1 94 ? -15.327 30.409 2.302 1.00 16.43 94 PHE A C 1
ATOM 697 O O . PHE A 1 94 ? -15.138 31.590 2.618 1.00 17.53 94 PHE A O 1
ATOM 705 N N . PRO A 1 95 ? -15.961 30.074 1.187 1.00 14.46 95 PRO A N 1
ATOM 706 C CA . PRO A 1 95 ? -16.268 28.717 0.767 1.00 14.69 95 PRO A CA 1
ATOM 707 C C . PRO A 1 95 ? -15.080 27.965 0.162 1.00 14.24 95 PRO A C 1
ATOM 708 O O . PRO A 1 95 ? -14.252 28.554 -0.508 1.00 15.37 95 PRO A O 1
ATOM 712 N N . TRP A 1 96 ? -15.034 26.654 0.382 1.00 13.62 96 TRP A N 1
ATOM 713 C CA . TRP A 1 96 ? -14.013 25.830 -0.243 1.00 14.88 96 TRP A CA 1
ATOM 714 C C . TRP A 1 96 ? -14.141 25.865 -1.757 1.00 13.91 96 TRP A C 1
ATOM 715 O O . TRP A 1 96 ? -15.234 25.872 -2.303 1.00 14.87 96 TRP A O 1
ATOM 726 N N . THR A 1 97 ? -12.996 25.885 -2.427 1.00 13.97 97 THR A N 1
ATOM 727 C CA . THR A 1 97 ? -12.949 26.023 -3.885 1.00 15.97 97 THR A CA 1
ATOM 728 C C . THR A 1 97 ? -11.964 25.068 -4.562 1.00 15.78 97 THR A C 1
ATOM 729 O O . THR A 1 97 ? -11.001 24.582 -3.941 1.00 16.88 97 THR A O 1
ATOM 733 N N . PHE A 1 98 ? -12.205 24.832 -5.856 1.00 16.92 98 PHE A N 1
ATOM 734 C CA . PHE A 1 98 ? -11.465 23.862 -6.674 1.00 16.20 98 PHE A CA 1
ATOM 735 C C . PHE A 1 98 ? -10.679 24.468 -7.841 1.00 17.46 98 PHE A C 1
ATOM 736 O O . PHE A 1 98 ? -11.088 25.468 -8.443 1.00 16.01 98 PHE A O 1
ATOM 744 N N . GLY A 1 99 ? -9.557 23.819 -8.172 1.00 17.89 99 GLY A N 1
ATOM 745 C CA . GLY A 1 99 ? -8.899 24.039 -9.441 1.00 18.35 99 GLY A CA 1
ATOM 746 C C . GLY A 1 99 ? -9.727 23.485 -10.600 1.00 18.63 99 GLY A C 1
ATOM 747 O O . GLY A 1 99 ? -10.614 22.630 -10.417 1.00 18.78 99 GLY A O 1
ATOM 748 N N . GLY A 1 100 ? -9.443 23.986 -11.795 1.00 17.94 100 GLY A N 1
ATOM 749 C CA . GLY A 1 100 ? -10.244 23.677 -12.991 1.00 18.07 100 GLY A CA 1
ATOM 750 C C . GLY A 1 100 ? -9.972 22.312 -13.611 1.00 18.53 100 GLY A C 1
ATOM 751 O O . GLY A 1 100 ? -10.639 21.927 -14.572 1.00 18.04 100 GLY A O 1
ATOM 752 N N . GLY A 1 101 ? -9.006 21.587 -13.056 1.00 18.79 101 GLY A N 1
ATOM 753 C CA . GLY A 1 101 ? -8.620 20.259 -13.523 1.00 19.35 101 GLY A CA 1
ATOM 754 C C . GLY A 1 101 ? -7.473 20.136 -14.516 1.00 19.16 101 GLY A C 1
ATOM 755 O O . GLY A 1 101 ? -7.147 21.076 -15.242 1.00 19.68 101 GLY A O 1
ATOM 756 N N . THR A 1 102 ? -6.886 18.946 -14.547 1.00 19.35 102 THR A N 1
ATOM 757 C CA . THR A 1 102 ? -5.842 18.590 -15.492 1.00 19.25 102 THR A CA 1
ATOM 758 C C . THR A 1 102 ? -6.144 17.187 -15.992 1.00 19.76 102 THR A C 1
ATOM 759 O O . THR A 1 102 ? -6.400 16.271 -15.211 1.00 18.07 102 THR A O 1
ATOM 763 N N . SER A 1 103 ? -6.102 17.045 -17.309 1.00 19.80 103 SER A N 1
ATOM 764 C CA . SER A 1 103 ? -6.303 15.774 -17.956 1.00 21.18 103 SER A CA 1
ATOM 765 C C . SER A 1 103 ? -4.949 15.259 -18.463 1.00 20.39 103 SER A C 1
ATOM 766 O O . SER A 1 103 ? -4.228 15.941 -19.195 1.00 21.41 103 SER A O 1
ATOM 769 N N . LEU A 1 104 ? -4.592 14.052 -18.048 1.00 20.78 104 LEU A N 1
ATOM 770 C CA . LEU A 1 104 ? -3.367 13.431 -18.547 1.00 20.24 104 LEU A CA 1
ATOM 771 C C . LEU A 1 104 ? -3.684 12.314 -19.538 1.00 20.46 104 LEU A C 1
ATOM 772 O O . LEU A 1 104 ? -4.535 11.468 -19.289 1.00 20.95 104 LEU A O 1
ATOM 777 N N . GLU A 1 105 ? -3.008 12.339 -20.678 1.00 21.12 105 GLU A N 1
ATOM 778 C CA . GLU A 1 105 ? -3.255 11.372 -21.726 1.00 20.59 105 GLU A CA 1
ATOM 779 C C . GLU A 1 105 ? -1.930 10.759 -22.110 1.00 20.63 105 GLU A C 1
ATOM 780 O O . GLU A 1 105 ? -0.892 11.399 -21.991 1.00 19.79 105 GLU A O 1
ATOM 786 N N . ILE A 1 106 ? -1.961 9.491 -22.497 1.00 20.58 106 ILE A N 1
ATOM 787 C CA . ILE A 1 106 ? -0.728 8.764 -22.720 1.00 21.02 106 ILE A CA 1
ATOM 788 C C . ILE A 1 106 ? -0.414 8.761 -24.214 1.00 21.41 106 ILE A C 1
ATOM 789 O O . ILE A 1 106 ? -1.333 8.566 -25.022 1.00 20.52 106 ILE A O 1
ATOM 794 N N . LYS A 1 107 ? 0.864 8.989 -24.572 1.00 22.03 107 LYS A N 1
ATOM 795 C CA . LYS A 1 107 ? 1.324 8.913 -25.987 1.00 23.43 107 LYS A CA 1
ATOM 796 C C . LYS A 1 107 ? 1.393 7.478 -26.484 1.00 23.20 107 LYS A C 1
ATOM 797 O O . LYS A 1 107 ? 1.602 6.543 -25.735 1.00 23.75 107 LYS A O 1
ATOM 803 N N . ARG A 1 108 ? 1.230 7.324 -27.780 1.00 23.99 108 ARG A N 1
ATOM 804 C CA . ARG A 1 108 ? 0.979 6.026 -28.379 1.00 24.04 108 ARG A CA 1
ATOM 805 C C . ARG A 1 108 ? 1.343 6.182 -29.858 1.00 23.66 108 ARG A C 1
ATOM 806 O O . ARG A 1 108 ? 1.405 7.309 -30.362 1.00 23.48 108 ARG A O 1
ATOM 814 N N . ALA A 1 109 ? 1.581 5.070 -30.561 1.00 23.05 109 ALA A N 1
ATOM 815 C CA . ALA A 1 109 ? 1.835 5.147 -31.999 1.00 23.52 109 ALA A CA 1
ATOM 816 C C . ALA A 1 109 ? 0.561 5.527 -32.783 1.00 22.96 109 ALA A C 1
ATOM 817 O O . ALA A 1 109 ? -0.556 5.184 -32.365 1.00 23.17 109 ALA A O 1
ATOM 819 N N . ASP A 1 110 ? 0.725 6.209 -33.923 1.00 22.29 110 ASP A N 1
ATOM 820 C CA . ASP A 1 110 ? -0.420 6.588 -34.769 1.00 22.81 110 ASP A CA 1
ATOM 821 C C . ASP A 1 110 ? -1.232 5.360 -35.180 1.00 22.43 110 ASP A C 1
ATOM 822 O O . ASP A 1 110 ? -0.663 4.294 -35.402 1.00 23.10 110 ASP A O 1
ATOM 827 N N . ALA A 1 111 ? -2.561 5.492 -35.225 1.00 21.76 111 ALA A N 1
ATOM 828 C CA . ALA A 1 111 ? -3.420 4.444 -35.771 1.00 20.25 111 ALA A CA 1
ATOM 829 C C . ALA A 1 111 ? -4.544 5.084 -36.531 1.00 19.91 111 ALA A C 1
ATOM 830 O O . ALA A 1 111 ? -5.185 6.022 -36.027 1.00 19.85 111 ALA A O 1
ATOM 832 N N . ALA A 1 112 ? -4.806 4.569 -37.730 1.00 19.43 112 ALA A N 1
ATOM 833 C CA . ALA A 1 112 ? -5.923 5.024 -38.547 1.00 18.96 112 ALA A CA 1
ATOM 834 C C . ALA A 1 112 ? -7.269 4.522 -38.023 1.00 18.83 112 ALA A C 1
ATOM 835 O O . ALA A 1 112 ? -7.341 3.425 -37.415 1.00 19.42 112 ALA A O 1
ATOM 837 N N . PRO A 1 113 ? -8.334 5.339 -38.210 1.00 18.81 113 PRO A N 1
ATOM 838 C CA . PRO A 1 113 ? -9.654 4.940 -37.770 1.00 18.63 113 PRO A CA 1
ATOM 839 C C . PRO A 1 113 ? -10.157 3.756 -38.604 1.00 18.72 113 PRO A C 1
ATOM 840 O O . PRO A 1 113 ? -9.747 3.622 -39.777 1.00 19.48 113 PRO A O 1
ATOM 844 N N . THR A 1 114 ? -10.980 2.898 -37.980 1.00 17.47 114 THR A N 1
ATOM 845 C CA . THR A 1 114 ? -11.764 1.860 -38.666 1.00 17.49 114 THR A CA 1
ATOM 846 C C . THR A 1 114 ? -13.130 2.479 -38.815 1.00 16.32 114 THR A C 1
ATOM 847 O O . THR A 1 114 ? -13.776 2.787 -37.800 1.00 15.65 114 THR A O 1
ATOM 851 N N . VAL A 1 115 ? -13.566 2.685 -40.063 1.00 16.29 115 VAL A N 1
ATOM 852 C CA . VAL A 1 115 ? -14.782 3.439 -40.358 1.00 15.71 115 VAL A CA 1
ATOM 853 C C . VAL A 1 115 ? -15.895 2.485 -40.788 1.00 15.13 115 VAL A C 1
ATOM 854 O O . VAL A 1 115 ? -15.671 1.638 -41.667 1.00 17.30 115 VAL A O 1
ATOM 858 N N . SER A 1 116 ? -17.071 2.613 -40.171 1.00 15.51 116 SER A N 1
ATOM 859 C CA . SER A 1 116 ? -18.266 1.802 -40.502 1.00 16.14 116 SER A CA 1
ATOM 860 C C . SER A 1 116 ? -19.480 2.707 -40.693 1.00 16.07 116 SER A C 1
ATOM 861 O O . SER A 1 116 ? -19.684 3.617 -39.886 1.00 15.59 116 SER A O 1
ATOM 864 N N . ILE A 1 117 ? -20.297 2.413 -41.717 1.00 14.65 117 ILE A N 1
ATOM 865 C CA . ILE A 1 117 ? -21.482 3.231 -42.059 1.00 14.84 117 ILE A CA 1
ATOM 866 C C . ILE A 1 117 ? -22.742 2.347 -41.990 1.00 14.80 117 ILE A C 1
ATOM 867 O O . ILE A 1 117 ? -22.674 1.163 -42.351 1.00 14.35 117 ILE A O 1
ATOM 872 N N . PHE A 1 118 ? -23.858 2.922 -41.555 1.00 14.52 118 PHE A N 1
ATOM 873 C CA . PHE A 1 118 ? -25.118 2.182 -41.317 1.00 15.77 118 PHE A CA 1
ATOM 874 C C . PHE A 1 118 ? -26.324 2.972 -41.839 1.00 15.54 118 PHE A C 1
ATOM 875 O O . PHE A 1 118 ? -26.527 4.138 -41.500 1.00 16.14 118 PHE A O 1
ATOM 883 N N . PRO A 1 119 ? -27.124 2.323 -42.670 1.00 15.82 119 PRO A N 1
ATOM 884 C CA . PRO A 1 119 ? -28.390 2.857 -43.168 1.00 15.80 119 PRO A CA 1
ATOM 885 C C . PRO A 1 119 ? -29.461 2.956 -42.061 1.00 15.44 119 PRO A C 1
ATOM 886 O O . PRO A 1 119 ? -29.325 2.309 -40.984 1.00 15.84 119 PRO A O 1
ATOM 890 N N . PRO A 1 120 ? -30.533 3.738 -42.311 1.00 15.09 120 PRO A N 1
ATOM 891 C CA . PRO A 1 120 ? -31.620 3.707 -41.348 1.00 15.42 120 PRO A CA 1
ATOM 892 C C . PRO A 1 120 ? -32.267 2.319 -41.300 1.00 15.30 120 PRO A C 1
ATOM 893 O O . PRO A 1 120 ? -32.380 1.606 -42.326 1.00 16.48 120 PRO A O 1
ATOM 897 N N . SER A 1 121 ? -32.745 2.001 -40.110 1.00 14.84 121 SER A N 1
ATOM 898 C CA . SER A 1 121 ? -33.501 0.793 -39.829 1.00 14.90 121 SER A CA 1
ATOM 899 C C . SER A 1 121 ? -34.888 1.010 -40.389 1.00 16.08 121 SER A C 1
ATOM 900 O O . SER A 1 121 ? -35.359 2.144 -40.455 1.00 14.97 121 SER A O 1
ATOM 903 N N . THR A 1 122 ? -35.542 -0.085 -40.790 1.00 16.42 122 THR A N 1
ATOM 904 C CA . THR A 1 122 ? -36.952 -0.053 -41.223 1.00 17.61 122 THR A CA 1
ATOM 905 C C . THR A 1 122 ? -37.846 0.477 -40.081 1.00 17.04 122 THR A C 1
ATOM 906 O O . THR A 1 122 ? -38.844 1.155 -40.350 1.00 16.73 122 THR A O 1
ATOM 910 N N . GLU A 1 123 ? -37.503 0.144 -38.820 1.00 16.23 123 GLU A N 1
ATOM 911 C CA . GLU A 1 123 ? -38.262 0.619 -37.654 1.00 16.39 123 GLU A CA 1
ATOM 912 C C . GLU A 1 123 ? -38.291 2.148 -37.623 1.00 16.33 123 GLU A C 1
ATOM 913 O O . GLU A 1 123 ? -39.339 2.757 -37.426 1.00 16.16 123 GLU A O 1
ATOM 919 N N . GLN A 1 124 ? -37.139 2.768 -37.834 1.00 15.50 124 GLN A N 1
ATOM 920 C CA . GLN A 1 124 ? -37.069 4.236 -37.781 1.00 15.53 124 GLN A CA 1
ATOM 921 C C . GLN A 1 124 ? -37.873 4.879 -38.884 1.00 15.90 124 GLN A C 1
ATOM 922 O O . GLN A 1 124 ? -38.535 5.891 -38.669 1.00 16.02 124 GLN A O 1
ATOM 928 N N . LEU A 1 125 ? -37.795 4.287 -40.063 1.00 15.76 125 LEU A N 1
ATOM 929 C CA . LEU A 1 125 ? -38.510 4.782 -41.216 1.00 17.32 125 LEU A CA 1
ATOM 930 C C . LEU A 1 125 ? -40.041 4.852 -41.002 1.00 18.32 125 LEU A C 1
ATOM 931 O O . LEU A 1 125 ? -40.664 5.762 -41.531 1.00 19.82 125 LEU A O 1
ATOM 936 N N . THR A 1 126 ? -40.639 3.986 -40.166 1.00 18.26 126 THR A N 1
ATOM 937 C CA . THR A 1 126 ? -42.084 4.160 -39.822 1.00 18.89 126 THR A CA 1
ATOM 938 C C . THR A 1 126 ? -42.428 5.490 -39.112 1.00 20.94 126 THR A C 1
ATOM 939 O O . THR A 1 126 ? -43.595 5.927 -39.125 1.00 21.66 126 THR A O 1
ATOM 943 N N . SER A 1 127 ? -41.430 6.109 -38.479 1.00 21.80 127 SER A N 1
ATOM 944 C CA . SER A 1 127 ? -41.592 7.391 -37.748 1.00 23.32 127 SER A CA 1
ATOM 945 C C . SER A 1 127 ? -41.483 8.657 -38.610 1.00 23.72 127 SER A C 1
ATOM 946 O O . SER A 1 127 ? -41.698 9.758 -38.102 1.00 24.42 127 SER A O 1
ATOM 949 N N . GLY A 1 128 ? -41.109 8.539 -39.888 1.00 23.42 128 GLY A N 1
ATOM 950 C CA . GLY A 1 128 ? -40.966 9.736 -40.725 1.00 22.82 128 GLY A CA 1
ATOM 951 C C . GLY A 1 128 ? -39.582 10.375 -40.693 1.00 22.58 128 GLY A C 1
ATOM 952 O O . GLY A 1 128 ? -39.343 11.402 -41.336 1.00 22.54 128 GLY A O 1
ATOM 953 N N . GLY A 1 129 ? -38.653 9.758 -39.964 1.00 21.56 129 GLY A N 1
ATOM 954 C CA . GLY A 1 129 ? -37.281 10.214 -39.916 1.00 20.43 129 GLY A CA 1
ATOM 955 C C . GLY A 1 129 ? -36.342 9.126 -40.380 1.00 18.26 129 GLY A C 1
ATOM 956 O O . GLY A 1 129 ? -36.707 7.948 -40.420 1.00 17.51 129 GLY A O 1
ATOM 957 N N . ALA A 1 130 ? -35.1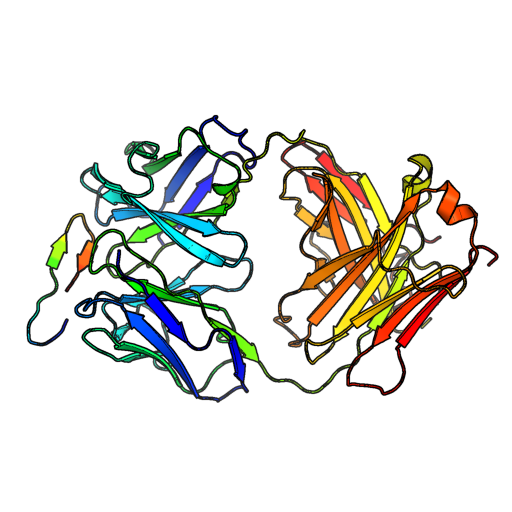29 9.526 -40.752 1.00 16.85 130 ALA A N 1
ATOM 958 C CA . ALA A 1 130 ? -34.066 8.597 -41.209 1.00 15.92 130 ALA A CA 1
ATOM 959 C C . ALA A 1 130 ? -32.692 9.029 -40.701 1.00 15.49 130 ALA A C 1
ATOM 960 O O . ALA A 1 130 ? -32.250 10.167 -40.963 1.00 17.02 130 ALA A O 1
ATOM 962 N N . SER A 1 131 ? -32.013 8.137 -39.972 1.00 14.42 131 SER A N 1
ATOM 963 C CA . SER A 1 131 ? -30.636 8.440 -39.483 1.00 14.99 131 SER A CA 1
ATOM 964 C C . SER A 1 131 ? -29.623 7.518 -40.154 1.00 14.93 131 SER A C 1
ATOM 965 O O . SER A 1 131 ? -29.867 6.323 -40.307 1.00 14.34 131 SER A O 1
ATOM 968 N N . VAL A 1 132 ? -28.478 8.086 -40.509 1.00 15.38 132 VAL A N 1
ATOM 969 C CA . VAL A 1 132 ? -27.364 7.383 -41.097 1.00 14.71 132 VAL A CA 1
ATOM 970 C C . VAL A 1 132 ? -26.242 7.550 -40.096 1.00 13.72 132 VAL A C 1
ATOM 971 O O . VAL A 1 132 ? -26.051 8.658 -39.590 1.00 12.59 132 VAL A O 1
ATOM 975 N N . VAL A 1 133 ? -25.596 6.439 -39.714 1.00 13.71 133 VAL A N 1
ATOM 976 C CA . VAL A 1 133 ? -24.632 6.445 -38.622 1.00 13.99 133 VAL A CA 1
ATOM 977 C C . VAL A 1 133 ? -23.289 6.028 -39.183 1.00 14.84 133 VAL A C 1
ATOM 978 O O . VAL A 1 133 ? -23.200 5.099 -39.992 1.00 15.35 133 VAL A O 1
ATOM 982 N N . CYS A 1 134 ? -22.262 6.747 -38.755 1.00 13.88 134 CYS A N 1
ATOM 983 C CA . CYS A 1 134 ? -20.878 6.401 -39.025 1.00 14.53 134 CYS A CA 1
ATOM 984 C C . CYS A 1 134 ? -20.048 6.362 -37.717 1.00 13.60 134 CYS A C 1
ATOM 985 O O . CYS A 1 134 ? -20.084 7.323 -36.933 1.00 13.62 134 CYS A O 1
ATOM 988 N N . PHE A 1 135 ? -19.324 5.255 -37.460 1.00 12.90 135 PHE A N 1
ATOM 989 C CA . PHE A 1 135 ? -18.336 5.148 -36.394 1.00 13.30 135 PHE A CA 1
ATOM 990 C C . PHE A 1 135 ? -16.937 5.275 -36.991 1.00 12.09 135 PHE A C 1
ATOM 991 O O . PHE A 1 135 ? -16.606 4.642 -37.994 1.00 13.29 135 PHE A O 1
ATOM 999 N N . LEU A 1 136 ? -16.139 6.145 -36.408 1.00 11.39 136 LEU A N 1
ATOM 1000 C CA . LEU A 1 136 ? -14.672 6.217 -36.667 1.00 12.15 136 LEU A CA 1
ATOM 1001 C C . LEU A 1 136 ? -13.957 5.684 -35.417 1.00 13.69 136 LEU A C 1
ATOM 1002 O O . LEU A 1 136 ? -13.783 6.419 -34.408 1.00 13.38 136 LEU A O 1
ATOM 1007 N N . ASN A 1 137 ? -13.557 4.408 -35.454 1.00 14.57 137 ASN A N 1
ATOM 1008 C CA . ASN A 1 137 ? -13.100 3.779 -34.197 1.00 15.50 137 ASN A CA 1
ATOM 1009 C C . ASN A 1 137 ? -11.628 3.488 -34.138 1.00 15.69 137 ASN A C 1
ATOM 1010 O O . ASN A 1 137 ? -11.002 3.173 -35.150 1.00 15.74 137 ASN A O 1
ATOM 1015 N N . ASN A 1 138 ? -11.129 3.568 -32.903 1.00 16.55 138 ASN A N 1
ATOM 1016 C CA . ASN A 1 138 ? -9.777 3.176 -32.497 1.00 16.89 138 ASN A CA 1
ATOM 1017 C C . ASN A 1 138 ? -8.643 3.854 -33.252 1.00 16.99 138 ASN A C 1
ATOM 1018 O O . ASN A 1 138 ? -7.723 3.203 -33.762 1.00 17.98 138 ASN A O 1
ATOM 1023 N N . PHE A 1 139 ? -8.685 5.182 -33.242 1.00 17.06 139 PHE A N 1
ATOM 1024 C CA . PHE A 1 139 ? -7.655 5.981 -33.878 1.00 16.17 139 PHE A CA 1
ATOM 1025 C C . PHE A 1 139 ? -6.795 6.740 -32.859 1.00 16.06 139 PHE A C 1
ATOM 1026 O O . PHE A 1 139 ? -7.196 6.957 -31.707 1.00 15.12 139 PHE A O 1
ATOM 1034 N N . TYR A 1 140 ? -5.601 7.103 -33.312 1.00 16.76 140 TYR A N 1
ATOM 1035 C CA . TYR A 1 140 ? -4.634 7.932 -32.570 1.00 16.95 140 TYR A CA 1
ATOM 1036 C C . TYR A 1 140 ? -3.758 8.676 -33.599 1.00 16.96 140 TYR A C 1
ATOM 1037 O O . TYR A 1 140 ? -3.304 8.071 -34.576 1.00 16.99 140 TYR A O 1
ATOM 1046 N N . PRO A 1 141 ? -3.500 9.981 -33.391 1.00 16.90 141 PRO A N 1
ATOM 1047 C CA . PRO A 1 141 ? -3.913 10.814 -32.258 1.00 17.91 141 PRO A CA 1
ATOM 1048 C C . PRO A 1 141 ? -5.374 11.279 -32.327 1.00 19.31 141 PRO A C 1
ATOM 1049 O O . PRO A 1 141 ? -6.073 10.978 -33.285 1.00 18.62 141 PRO A O 1
ATOM 1053 N N . LYS A 1 142 ? -5.791 12.040 -31.316 1.00 20.37 142 LYS A N 1
ATOM 1054 C CA . LYS A 1 142 ? -7.174 12.439 -31.073 1.00 23.00 142 LYS A CA 1
ATOM 1055 C C . LYS A 1 142 ? -7.825 13.277 -32.183 1.00 22.41 142 LYS A C 1
ATOM 1056 O O . LYS A 1 142 ? -9.046 13.165 -32.408 1.00 21.89 142 LYS A O 1
ATOM 1062 N N . ASP A 1 143 ? -7.032 14.101 -32.861 1.00 22.52 143 ASP A N 1
ATOM 1063 C CA . ASP A 1 143 ? -7.568 15.022 -33.866 1.00 22.31 143 ASP A CA 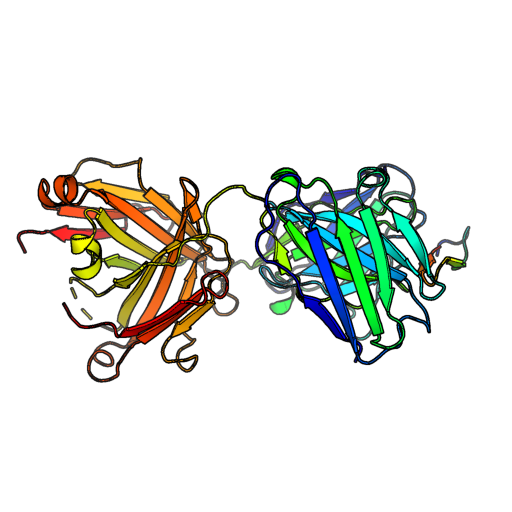1
ATOM 1064 C C . ASP A 1 143 ? -8.058 14.298 -35.108 1.00 20.94 143 ASP A C 1
ATOM 1065 O O . ASP A 1 143 ? -7.304 13.630 -35.795 1.00 20.68 143 ASP A O 1
ATOM 1070 N N . ILE A 1 144 ? -9.335 14.479 -35.407 1.00 20.19 144 ILE A N 1
ATOM 1071 C CA . ILE A 1 144 ? -9.961 13.875 -36.588 1.00 18.08 144 ILE A CA 1
ATOM 1072 C C . ILE A 1 144 ? -11.084 14.767 -37.068 1.00 18.16 144 ILE A C 1
ATOM 1073 O O . ILE A 1 144 ? -11.605 15.598 -36.304 1.00 18.10 144 ILE A O 1
ATOM 1078 N N . ASN A 1 145 ? -11.460 14.628 -38.327 1.00 17.54 145 ASN A N 1
ATOM 1079 C CA . ASN A 1 145 ? -12.658 15.293 -38.802 1.00 16.53 145 ASN A CA 1
ATOM 1080 C C . ASN A 1 145 ? -13.491 14.302 -39.577 1.00 16.54 145 ASN A C 1
ATOM 1081 O O . ASN A 1 145 ? -12.971 13.360 -40.158 1.00 15.92 145 ASN A O 1
ATOM 1086 N N . VAL A 1 146 ? -14.800 14.521 -39.519 1.00 17.06 146 VAL A N 1
ATOM 1087 C CA . VAL A 1 146 ? -15.789 13.740 -40.228 1.00 16.72 146 VAL A CA 1
ATOM 1088 C C . VAL A 1 146 ? -16.588 14.662 -41.158 1.00 17.57 146 VAL A C 1
ATOM 1089 O O . VAL A 1 146 ? -16.865 15.835 -40.848 1.00 17.37 146 VAL A O 1
ATOM 1093 N N . LYS A 1 147 ? -16.949 14.112 -42.308 1.00 17.88 147 LYS A N 1
ATOM 1094 C CA . LYS A 1 147 ? -17.676 14.878 -43.318 1.00 17.95 147 LYS A CA 1
ATOM 1095 C C . LYS A 1 147 ? -18.734 13.976 -43.945 1.00 16.85 147 LYS A C 1
ATOM 1096 O O . LYS A 1 147 ? -18.444 12.823 -44.257 1.00 17.77 147 LYS A O 1
ATOM 1102 N N . TRP A 1 148 ? -19.943 14.511 -44.088 1.00 16.79 148 TRP A N 1
ATOM 1103 C CA . TRP A 1 148 ? -21.048 13.818 -44.758 1.00 15.59 148 TRP A CA 1
ATOM 1104 C C . TRP A 1 148 ? -21.314 14.342 -46.146 1.00 14.00 148 TRP A C 1
ATOM 1105 O O . TRP A 1 148 ? -21.376 15.541 -46.359 1.00 13.87 148 TRP A O 1
ATOM 1116 N N . LYS A 1 149 ? -21.475 13.422 -47.086 1.00 13.42 149 LYS A N 1
ATOM 1117 C CA . LYS A 1 149 ? -22.035 13.754 -48.437 1.00 14.28 149 LYS A CA 1
ATOM 1118 C C . LYS A 1 149 ? -23.307 12.983 -48.780 1.00 15.33 149 LYS A C 1
ATOM 1119 O O . LYS A 1 149 ? -23.417 11.762 -48.518 1.00 14.86 149 LYS A O 1
ATOM 1125 N N . ILE A 1 150 ? -24.268 13.728 -49.313 1.00 14.49 150 ILE A N 1
ATOM 1126 C CA . ILE A 1 150 ? -25.583 13.225 -49.780 1.00 13.53 150 ILE A CA 1
ATOM 1127 C C . ILE A 1 150 ? -25.630 13.450 -51.277 1.00 14.43 150 ILE A C 1
ATOM 1128 O O . ILE A 1 150 ? -25.626 14.582 -51.751 1.00 11.99 150 ILE A O 1
ATOM 1133 N N . ASP A 1 151 ? -25.739 12.382 -52.073 1.00 13.68 151 ASP A N 1
ATOM 1134 C CA . ASP A 1 151 ? -25.483 12.552 -53.535 1.00 12.13 151 ASP A CA 1
ATOM 1135 C C . ASP A 1 151 ? -24.275 13.459 -53.905 1.00 12.92 151 ASP A C 1
ATOM 1136 O O . ASP A 1 151 ? -24.322 14.280 -54.804 1.00 13.83 151 ASP A O 1
ATOM 1141 N N . GLY A 1 152 ? -23.160 13.275 -53.213 1.00 12.69 152 GLY A N 1
ATOM 1142 C CA . GLY A 1 152 ? -21.983 14.069 -53.538 1.00 13.51 152 GLY A CA 1
ATOM 1143 C C . GLY A 1 152 ? -21.851 15.417 -52.852 1.00 13.87 152 GLY A C 1
ATOM 1144 O O . GLY A 1 152 ? -20.771 15.982 -52.832 1.00 13.53 152 GLY A O 1
ATOM 1145 N N . SER A 1 153 ? -22.947 15.921 -52.296 1.00 14.04 153 SER A N 1
ATOM 1146 C CA . SER A 1 153 ? -23.030 17.288 -51.768 1.00 14.35 153 SER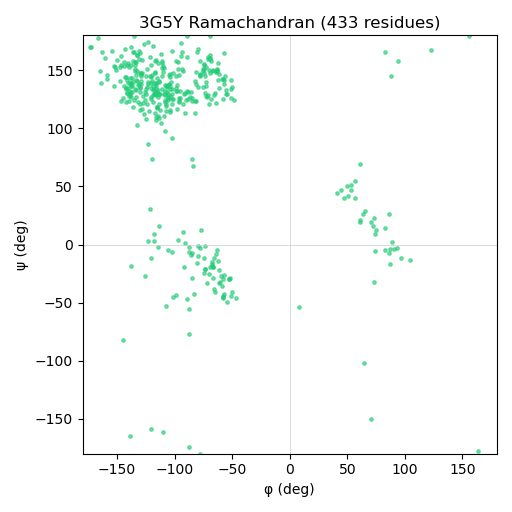 A CA 1
ATOM 1147 C C . SER A 1 153 ? -22.775 17.260 -50.253 1.00 15.08 153 SER A C 1
ATOM 1148 O O . SER A 1 153 ? -23.443 16.510 -49.518 1.00 15.32 153 SER A O 1
ATOM 1151 N N . GLU A 1 154 ? -21.815 18.056 -49.772 1.00 14.23 154 GLU A N 1
ATOM 1152 C CA . GLU A 1 154 ? -21.564 18.145 -48.356 1.00 15.00 154 GLU A CA 1
ATOM 1153 C C . GLU A 1 154 ? -22.803 18.566 -47.563 1.00 16.09 154 GLU A C 1
ATOM 1154 O O . GLU A 1 154 ? -23.560 19.471 -47.987 1.00 15.78 154 GLU A O 1
ATOM 1160 N N . ARG A 1 155 ? -22.998 17.905 -46.413 1.00 14.66 155 ARG A N 1
ATOM 1161 C CA . ARG A 1 155 ? -24.078 18.212 -45.486 1.00 15.67 155 ARG A CA 1
ATOM 1162 C C . ARG A 1 155 ? -23.477 18.443 -44.084 1.00 15.22 155 ARG A C 1
ATOM 1163 O O . ARG A 1 155 ? -22.899 17.545 -43.474 1.00 13.34 155 ARG A O 1
ATOM 1171 N N . GLN A 1 156 ? -23.574 19.696 -43.640 1.00 14.21 156 GLN A N 1
ATOM 1172 C CA . GLN A 1 156 ? -23.133 20.116 -42.312 1.00 14.51 156 GLN A CA 1
ATOM 1173 C C . GLN A 1 156 ? -24.226 19.934 -41.265 1.00 13.63 156 GLN A C 1
ATOM 1174 O O . GLN A 1 156 ? -24.035 19.208 -40.279 1.00 14.89 156 GLN A O 1
ATOM 1180 N N . ASN A 1 157 ? -25.390 20.530 -41.505 1.00 13.92 157 ASN A N 1
ATOM 1181 C CA . ASN A 1 157 ? -26.481 20.567 -40.534 1.00 14.86 157 ASN A CA 1
ATOM 1182 C C . ASN A 1 157 ? -27.228 19.270 -40.352 1.00 14.58 157 ASN A C 1
ATOM 1183 O O . ASN A 1 157 ? -27.350 18.467 -41.291 1.00 14.52 157 ASN A O 1
ATOM 1188 N N . GLY A 1 158 ? -27.758 19.091 -39.144 1.00 13.96 158 GLY A N 1
ATOM 1189 C CA . GLY A 1 158 ? -28.584 17.921 -38.842 1.00 14.10 158 GLY A CA 1
ATOM 1190 C C . GLY A 1 158 ? -27.723 16.734 -38.494 1.00 12.93 158 GLY A C 1
ATOM 1191 O O . GLY A 1 158 ? -28.200 15.596 -38.470 1.00 14.75 158 GLY A O 1
ATOM 1192 N N . VAL A 1 159 ? -26.451 16.977 -38.222 1.00 13.27 159 VAL A N 1
ATOM 1193 C CA . VAL A 1 159 ? -25.565 15.897 -37.802 1.00 12.78 159 VAL A CA 1
ATOM 1194 C C . VAL A 1 159 ? -25.206 16.029 -36.300 1.00 13.77 159 VAL A C 1
ATOM 1195 O O . VAL A 1 159 ? -24.999 17.130 -35.787 1.00 13.95 159 VAL A O 1
ATOM 1199 N N . LEU A 1 160 ? -25.216 14.903 -35.593 1.00 14.39 160 LEU A N 1
ATOM 1200 C CA . LEU A 1 160 ? -24.717 14.882 -34.193 1.00 14.37 160 LEU A CA 1
ATOM 1201 C C . LEU A 1 160 ? -23.494 13.984 -33.976 1.00 14.99 160 LEU A C 1
ATOM 1202 O O . LEU A 1 160 ? -23.484 12.802 -34.327 1.00 16.29 160 LEU A O 1
ATOM 1207 N N . ASN A 1 161 ? -22.508 14.579 -33.330 1.00 14.86 161 ASN A N 1
ATOM 1208 C CA . ASN A 1 161 ? -21.198 13.988 -33.113 1.00 15.50 161 ASN A CA 1
ATOM 1209 C C . ASN A 1 161 ? -20.843 13.845 -31.654 1.00 15.98 161 ASN A C 1
ATOM 1210 O O . ASN A 1 161 ? -21.036 14.747 -30.836 1.00 15.58 161 ASN A O 1
ATOM 1215 N N . SER A 1 162 ? -20.241 12.710 -31.363 1.00 16.70 162 SER A N 1
ATOM 1216 C CA . SER A 1 162 ? -19.879 12.356 -30.018 1.00 18.01 162 SER A CA 1
ATOM 1217 C C . SER A 1 162 ? -18.525 11.641 -30.057 1.00 17.75 162 SER A C 1
ATOM 1218 O O . SER A 1 162 ? -18.262 10.885 -30.995 1.00 17.42 162 SER A O 1
ATOM 1221 N N . TRP A 1 163 ? -17.682 11.856 -29.046 1.00 17.61 163 TRP A N 1
ATOM 1222 C CA . TRP A 1 163 ? -16.451 11.077 -28.942 1.00 18.60 163 TRP A CA 1
ATOM 1223 C C . TRP A 1 163 ? -16.125 10.522 -27.540 1.00 18.31 163 TRP A C 1
ATOM 1224 O O . TRP A 1 163 ? -16.618 11.000 -26.526 1.00 17.51 163 TRP A O 1
ATOM 1235 N N . THR A 1 164 ? -15.323 9.460 -27.525 1.00 17.67 164 THR A N 1
ATOM 1236 C CA . THR A 1 164 ? -14.961 8.755 -26.295 1.00 18.11 164 THR A CA 1
ATOM 1237 C C . THR A 1 164 ? -13.685 9.339 -25.641 1.00 18.22 164 THR A C 1
ATOM 1238 O O . THR A 1 164 ? -12.916 10.063 -26.268 1.00 17.72 164 THR A O 1
ATOM 1242 N N . ASP A 1 165 ? -13.510 9.038 -24.366 1.00 18.49 165 ASP A N 1
ATOM 1243 C CA . ASP A 1 165 ? -12.252 9.268 -23.654 1.00 19.14 165 ASP A CA 1
ATOM 1244 C C . ASP A 1 165 ? -11.228 8.262 -24.180 1.00 17.85 165 ASP A C 1
ATOM 1245 O O . ASP A 1 165 ? -11.602 7.215 -24.760 1.00 16.74 165 ASP A O 1
ATOM 1250 N N . GLN A 1 166 ? -9.947 8.539 -23.948 1.00 17.35 166 GLN A N 1
ATOM 1251 C CA . GLN A 1 166 ? -8.889 7.630 -24.366 1.00 17.46 166 GLN A CA 1
ATOM 1252 C C . GLN A 1 166 ? -9.121 6.202 -23.807 1.00 17.79 166 GLN A C 1
ATOM 1253 O O . GLN A 1 166 ? -9.343 6.022 -22.596 1.00 18.51 166 GLN A O 1
ATOM 1259 N N . ASP A 1 167 ? -9.058 5.197 -24.678 1.00 17.59 167 ASP A N 1
ATOM 1260 C CA . ASP A 1 167 ? -9.321 3.816 -24.271 1.00 18.81 167 ASP A CA 1
ATOM 1261 C C . ASP A 1 167 ? -8.282 3.262 -23.263 1.00 19.45 167 ASP A C 1
ATOM 1262 O O . ASP A 1 167 ? -7.082 3.367 -23.467 1.00 18.65 167 ASP A O 1
ATOM 1267 N N . SER A 1 168 ? -8.763 2.674 -22.178 1.00 21.06 168 SER A N 1
ATOM 1268 C CA . SER A 1 168 ? -7.894 2.132 -21.138 1.00 23.09 168 SER A CA 1
ATOM 1269 C C . SER A 1 168 ? -7.057 0.926 -21.622 1.00 23.55 168 SER A C 1
ATOM 1270 O O . SER A 1 168 ? -6.012 0.658 -21.063 1.00 23.76 168 SER A O 1
ATOM 1273 N N . LYS A 1 169 ? -7.457 0.268 -22.709 1.00 24.19 169 LYS A N 1
ATOM 1274 C CA . LYS A 1 169 ? -6.695 -0.891 -23.198 1.00 24.40 169 LYS A CA 1
ATOM 1275 C C . LYS A 1 169 ? -5.731 -0.628 -24.353 1.00 23.91 169 LYS A C 1
ATOM 1276 O O . LYS A 1 169 ? -4.623 -1.159 -24.343 1.00 24.78 169 LYS A O 1
ATOM 1282 N N . ASP A 1 170 ? -6.139 0.134 -25.375 1.00 21.84 170 ASP A N 1
ATOM 1283 C CA . ASP A 1 170 ? -5.198 0.414 -26.466 1.00 20.69 170 ASP A CA 1
ATOM 1284 C C . ASP A 1 170 ? -4.864 1.901 -26.649 1.00 19.44 170 ASP A C 1
ATOM 1285 O O . ASP A 1 170 ? -4.237 2.274 -27.645 1.00 19.23 170 ASP A O 1
ATOM 1290 N N . SER A 1 171 ? -5.291 2.743 -25.713 1.00 18.26 171 SER A N 1
ATOM 1291 C CA . SER A 1 171 ? -4.943 4.179 -25.729 1.00 17.82 171 SER A CA 1
ATOM 1292 C C . SER A 1 171 ? -5.431 4.970 -26.961 1.00 16.73 171 SER A C 1
ATOM 1293 O O . SER A 1 171 ? -4.918 6.064 -27.261 1.00 16.39 171 SER A O 1
ATOM 1296 N N . THR A 1 172 ? -6.439 4.419 -27.632 1.00 16.46 172 THR A N 1
ATOM 1297 C CA . THR A 1 172 ? -7.066 5.064 -28.765 1.00 16.11 172 THR A CA 1
ATOM 1298 C C . THR A 1 172 ? -8.316 5.891 -28.412 1.00 16.04 172 THR A C 1
ATOM 1299 O O . THR A 1 172 ? -8.806 5.886 -27.267 1.00 16.58 172 THR A O 1
ATOM 1303 N N . TYR A 1 173 ? -8.802 6.591 -29.433 1.00 16.56 173 TYR A N 1
ATOM 1304 C CA . TYR A 1 173 ? -10.050 7.335 -29.429 1.00 16.46 173 TYR A CA 1
ATOM 1305 C C . TYR A 1 173 ? -11.051 6.789 -30.439 1.00 16.16 173 TYR A C 1
ATOM 1306 O O . TYR A 1 173 ? -10.684 6.111 -31.407 1.00 16.42 173 TYR A O 1
ATOM 1315 N N . SER A 1 174 ? -12.323 7.085 -30.211 1.00 16.53 174 SER A N 1
ATOM 1316 C CA . SER A 1 174 ? -13.388 6.698 -31.113 1.00 14.59 174 SER A CA 1
ATOM 1317 C C . SER A 1 174 ? -14.403 7.849 -31.251 1.00 15.30 174 SER A C 1
ATOM 1318 O O . SER A 1 174 ? -14.542 8.681 -30.338 1.00 15.02 174 SER A O 1
ATOM 1321 N N . MET A 1 175 ? -15.081 7.907 -32.390 1.00 14.50 175 MET A N 1
ATOM 1322 C CA . MET A 1 175 ? -16.078 8.937 -32.699 1.00 17.35 175 MET A CA 1
ATOM 1323 C C . MET A 1 175 ? -17.302 8.343 -33.377 1.00 15.71 175 MET A C 1
ATOM 1324 O O . MET A 1 175 ? -17.199 7.455 -34.273 1.00 14.99 175 MET A O 1
ATOM 1329 N N . SER A 1 176 ? -18.469 8.829 -32.963 1.00 14.84 176 SER A N 1
ATOM 1330 C CA . SER A 1 176 ? -19.724 8.528 -33.654 1.00 13.93 176 SER A CA 1
ATOM 1331 C C . SER A 1 176 ? -20.346 9.800 -34.234 1.00 13.43 176 SER A C 1
ATOM 1332 O O . SER A 1 176 ? -20.402 10.860 -33.579 1.00 13.63 176 SER A O 1
ATOM 1335 N N . SER A 1 177 ? -20.825 9.649 -35.452 1.00 13.67 177 SER A N 1
ATOM 1336 C CA . SER A 1 177 ? -21.466 10.716 -36.205 1.00 12.55 177 SER A CA 1
ATOM 1337 C C . SER A 1 177 ? -22.806 10.218 -36.771 1.00 12.68 177 SER A C 1
ATOM 1338 O O . SER A 1 177 ? -22.879 9.208 -37.523 1.00 10.89 177 SER A O 1
ATOM 1341 N N . THR A 1 178 ? -23.872 10.915 -36.381 1.00 13.08 178 THR A N 1
ATOM 1342 C CA . THR A 1 178 ? -25.225 10.574 -36.846 1.00 13.56 178 THR A CA 1
ATOM 1343 C C . THR A 1 178 ? -25.881 11.672 -37.660 1.00 13.14 178 THR A C 1
ATOM 1344 O O . THR A 1 178 ? -26.210 12.730 -37.140 1.00 13.35 178 THR A O 1
ATOM 1348 N N . LEU A 1 179 ? -26.085 11.395 -38.931 1.00 12.52 179 LEU A N 1
ATOM 1349 C CA . LEU A 1 179 ? -26.827 12.319 -39.780 1.00 13.85 179 LEU A CA 1
ATOM 1350 C C . LEU A 1 179 ? -28.334 11.977 -39.749 1.00 14.16 179 LEU A C 1
ATOM 1351 O O . LEU A 1 179 ? -28.707 10.851 -40.072 1.00 14.63 179 LEU A O 1
ATOM 1356 N N . THR A 1 180 ? -29.193 12.931 -39.398 1.00 13.02 180 THR A N 1
ATOM 1357 C CA . THR A 1 180 ? -30.641 12.707 -39.410 1.00 15.45 180 THR A CA 1
ATOM 1358 C C . THR A 1 180 ? -31.350 13.608 -40.420 1.00 16.87 180 THR A C 1
ATOM 1359 O O . THR A 1 180 ? -31.123 14.852 -40.437 1.00 16.47 180 THR A O 1
ATOM 1363 N N . LEU A 1 181 ? -32.214 12.969 -41.229 1.00 16.51 181 LEU A N 1
ATOM 1364 C CA . LEU A 1 181 ? -33.054 13.632 -42.227 1.00 18.39 181 LEU A CA 1
ATOM 1365 C C . LEU A 1 181 ? -34.470 13.150 -42.027 1.00 18.41 181 LEU A C 1
ATOM 1366 O O . LEU A 1 181 ? -34.672 12.137 -41.356 1.00 18.53 181 LEU A O 1
ATOM 1371 N N . THR A 1 182 ? -35.443 13.862 -42.617 1.00 18.13 182 THR A N 1
ATOM 1372 C CA . THR A 1 182 ? -36.808 13.323 -42.780 1.00 18.70 182 THR A CA 1
ATOM 1373 C C . THR A 1 182 ? -36.727 12.121 -43.707 1.00 18.32 182 THR A C 1
ATOM 1374 O O . THR A 1 182 ? -35.861 12.067 -44.571 1.00 19.04 182 THR A O 1
ATOM 1378 N N . LYS A 1 183 ? -37.611 11.165 -43.518 1.00 18.78 183 LYS A N 1
ATOM 1379 C CA . LYS A 1 183 ? -37.773 10.062 -44.495 1.00 19.68 183 LYS A CA 1
ATOM 1380 C C . LYS A 1 183 ? -37.951 10.587 -45.943 1.00 20.43 183 LYS A C 1
ATOM 1381 O O . LYS A 1 183 ? -37.341 10.066 -46.864 1.00 19.75 183 LYS A O 1
ATOM 1387 N N . ASP A 1 184 ? -38.774 11.615 -46.141 1.00 21.65 184 ASP A N 1
ATOM 1388 C CA . ASP A 1 184 ? -38.925 12.202 -47.488 1.00 21.94 184 ASP A CA 1
ATOM 1389 C C . ASP A 1 184 ? -37.619 12.632 -48.116 1.00 21.40 184 ASP A C 1
ATOM 1390 O O . ASP A 1 184 ? -37.379 12.303 -49.272 1.00 20.99 184 ASP A O 1
ATOM 1395 N N . GLU A 1 185 ? -36.797 13.391 -47.386 1.00 21.16 185 GLU A N 1
ATOM 1396 C CA . GLU A 1 185 ? -35.507 13.828 -47.917 1.00 21.63 185 GLU A CA 1
ATOM 1397 C C . GLU A 1 185 ? -34.557 12.663 -48.139 1.00 20.22 185 GLU A C 1
ATOM 1398 O O . GLU A 1 185 ? -33.849 12.613 -49.139 1.00 20.49 185 GLU A O 1
ATOM 1404 N N . TYR A 1 186 ? -34.579 11.702 -47.224 1.00 19.12 186 TYR A N 1
ATOM 1405 C CA . TYR A 1 186 ? -33.778 10.503 -47.377 1.00 19.76 186 TYR A CA 1
ATOM 1406 C C . TYR A 1 186 ? -34.117 9.766 -48.667 1.00 20.30 186 TYR A C 1
ATOM 1407 O O . TYR A 1 186 ? -33.219 9.332 -49.386 1.00 20.25 186 TYR A O 1
ATOM 1416 N N . GLU A 1 187 ? -35.413 9.630 -48.962 1.00 20.53 187 GLU A N 1
ATOM 1417 C CA . GLU A 1 187 ? -35.852 8.898 -50.151 1.00 22.01 187 GLU A CA 1
ATOM 1418 C C . GLU A 1 187 ? -35.757 9.681 -51.478 1.00 21.74 187 GLU A C 1
ATOM 1419 O O . GLU A 1 187 ? -36.012 9.111 -52.539 1.00 22.76 187 GLU A O 1
ATOM 1425 N N . ARG A 1 188 ? -35.312 10.949 -51.410 1.00 20.82 188 ARG A N 1
ATOM 1426 C CA . ARG A 1 188 ? -35.030 11.810 -52.560 1.00 22.18 188 ARG A CA 1
ATOM 1427 C C . ARG A 1 188 ? -33.620 11.645 -53.126 1.00 20.47 188 ARG A C 1
ATOM 1428 O O . ARG A 1 188 ? -33.301 12.227 -54.165 1.00 20.70 188 ARG A O 1
ATOM 1436 N N . HIS A 1 189 ? -32.760 10.893 -52.425 1.00 19.34 189 HIS A N 1
ATOM 1437 C CA . HIS A 1 189 ? -31.338 10.794 -52.791 1.00 17.68 189 HIS A CA 1
ATOM 1438 C C . HIS A 1 189 ? -30.868 9.370 -52.795 1.00 17.59 189 HIS A C 1
ATOM 1439 O O . HIS A 1 189 ? -31.503 8.524 -52.186 1.00 18.27 189 HIS A O 1
ATOM 1446 N N . ASN A 1 190 ? -29.731 9.108 -53.431 1.00 17.80 190 ASN A N 1
ATOM 1447 C CA . ASN A 1 190 ? -29.259 7.736 -53.641 1.00 16.80 190 ASN A CA 1
ATOM 1448 C C . ASN A 1 190 ? -28.058 7.360 -52.777 1.00 17.38 190 ASN A C 1
ATOM 1449 O O . ASN A 1 190 ? -28.057 6.318 -52.092 1.00 17.21 190 ASN A O 1
ATOM 1454 N N . SER A 1 191 ? -27.008 8.183 -52.824 1.00 16.73 191 SER A N 1
ATOM 1455 C CA . SER A 1 191 ? -25.816 7.793 -52.099 1.00 16.82 191 SER A CA 1
ATOM 1456 C C . SER A 1 191 ? -25.608 8.551 -50.797 1.00 16.27 191 SER A C 1
ATOM 1457 O O . SER A 1 191 ? -25.912 9.753 -50.683 1.00 15.32 191 SER A O 1
ATOM 1460 N N . TYR A 1 192 ? -25.086 7.831 -49.812 1.00 14.58 192 TYR A N 1
ATOM 1461 C CA . TYR A 1 192 ? -24.777 8.396 -48.474 1.00 15.45 192 TYR A CA 1
ATOM 1462 C C . TYR A 1 192 ? -23.341 8.069 -48.126 1.00 15.26 192 TYR A C 1
ATOM 1463 O O . TYR A 1 192 ? -22.967 6.898 -48.104 1.00 17.50 192 TYR A O 1
ATOM 1472 N N . THR A 1 193 ? -22.536 9.106 -47.872 1.00 14.65 193 THR A N 1
ATOM 1473 C CA . THR A 1 193 ? -21.101 8.941 -47.696 1.00 14.49 193 THR A CA 1
ATOM 1474 C C . THR A 1 193 ? -20.591 9.618 -46.428 1.00 14.99 193 THR A C 1
ATOM 1475 O O . THR A 1 193 ? -20.885 10.788 -46.188 1.00 13.29 193 THR A O 1
ATOM 1479 N N . CYS A 1 194 ? -19.804 8.858 -45.647 1.00 15.46 194 CYS A N 1
ATOM 1480 C CA . CYS A 1 194 ? -19.036 9.304 -44.458 1.00 16.78 194 CYS A CA 1
ATOM 1481 C C . CYS A 1 194 ? -17.540 9.364 -44.872 1.00 16.55 194 CYS A C 1
ATOM 1482 O O . CYS A 1 194 ? -17.030 8.372 -45.388 1.00 16.98 194 CYS A O 1
ATOM 1485 N N . GLU A 1 195 ? -16.842 10.484 -44.659 1.00 16.26 195 GLU A N 1
ATOM 1486 C CA . GLU A 1 195 ? -15.388 10.585 -44.921 1.00 16.69 195 GLU A CA 1
ATOM 1487 C C . GLU A 1 195 ? -14.666 10.952 -43.634 1.00 17.23 195 GLU A C 1
ATOM 1488 O O . GLU A 1 195 ? -15.029 11.951 -43.007 1.00 16.01 195 GLU A O 1
ATOM 1494 N N . ALA A 1 196 ? -13.663 10.161 -43.228 1.00 17.56 196 ALA A N 1
ATOM 1495 C CA . ALA A 1 196 ? -12.831 10.439 -42.025 1.00 17.65 196 ALA A CA 1
ATOM 1496 C C . ALA A 1 196 ? -11.494 11.006 -42.481 1.00 18.12 196 ALA A C 1
ATOM 1497 O O . ALA A 1 196 ? -10.811 10.350 -43.250 1.00 18.64 196 ALA A O 1
ATOM 1499 N N . THR A 1 197 ? -11.134 12.216 -42.042 1.00 19.05 197 THR A N 1
ATOM 1500 C CA . THR A 1 197 ? -9.791 12.760 -42.312 1.00 19.61 197 THR A CA 1
ATOM 1501 C C . THR A 1 197 ? -8.913 12.728 -41.064 1.00 20.01 197 THR A C 1
ATOM 1502 O O . THR A 1 197 ? -9.284 13.265 -40.000 1.00 18.98 197 THR A O 1
ATOM 1506 N N . HIS A 1 198 ? -7.745 12.108 -41.205 1.00 19.76 198 HIS A N 1
ATOM 1507 C CA . HIS A 1 198 ? -6.870 11.867 -40.064 1.00 19.97 198 HIS A CA 1
ATOM 1508 C C . HIS A 1 198 ? -5.404 11.927 -40.512 1.00 21.19 198 HIS A C 1
ATOM 1509 O O . HIS A 1 198 ? -5.089 11.653 -41.684 1.00 22.31 198 HIS A O 1
ATOM 1516 N N . LYS A 1 199 ? -4.510 12.286 -39.594 1.00 22.07 199 LYS A N 1
ATOM 1517 C CA . LYS A 1 199 ? -3.087 12.463 -39.942 1.00 23.63 199 LYS A CA 1
ATOM 1518 C C . LYS A 1 199 ? -2.433 11.217 -40.570 1.00 23.11 199 LYS A C 1
ATOM 1519 O O . LYS A 1 199 ? -1.506 11.330 -41.366 1.00 24.12 199 LYS A O 1
ATOM 1525 N N . THR A 1 200 ? -2.961 10.043 -40.247 1.00 23.56 200 THR A N 1
ATOM 1526 C CA . THR A 1 200 ? -2.474 8.749 -40.777 1.00 24.03 200 THR A CA 1
ATOM 1527 C C . THR A 1 200 ? -2.603 8.545 -42.298 1.00 25.98 200 THR A C 1
ATOM 1528 O O . THR A 1 200 ? -2.183 7.499 -42.826 1.00 27.26 200 THR A O 1
ATOM 1532 N N . SER A 1 201 ? -3.217 9.500 -42.994 1.00 27.22 201 SER A N 1
ATOM 153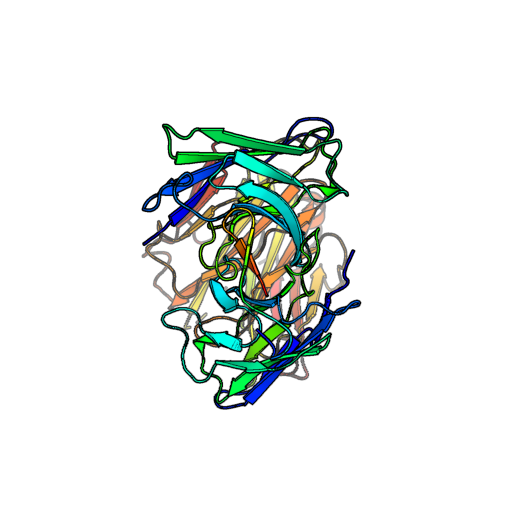3 C CA . SER A 1 201 ? -3.276 9.456 -44.444 1.00 27.89 201 SER A CA 1
ATOM 1534 C C . SER A 1 201 ? -3.537 10.829 -45.056 1.00 28.41 201 SER A C 1
ATOM 1535 O O . SER A 1 201 ? -4.266 11.657 -44.495 1.00 28.77 201 SER A O 1
ATOM 1538 N N . SER A 1 202 ? -2.957 11.063 -46.227 1.00 29.26 202 SER A N 1
ATOM 1539 C CA . SER A 1 202 ? -3.267 12.273 -46.970 1.00 29.52 202 SER A CA 1
ATOM 1540 C C . SER A 1 202 ? -4.655 12.206 -47.618 1.00 29.58 202 SER A C 1
ATOM 1541 O O . SER A 1 202 ? -5.265 13.244 -47.878 1.00 29.91 202 SER A O 1
ATOM 1544 N N . THR A 1 203 ? -5.172 11.005 -47.878 1.00 29.08 203 THR A N 1
ATOM 1545 C CA . THR A 1 203 ? -6.548 10.923 -48.409 1.00 29.50 203 THR A CA 1
ATOM 1546 C C . THR A 1 203 ? -7.532 10.459 -47.334 1.00 28.08 203 THR A C 1
ATOM 1547 O O . THR A 1 203 ? -7.155 9.663 -46.468 1.00 29.32 203 THR A O 1
ATOM 1551 N N . PRO A 1 204 ? -8.783 10.966 -47.377 1.00 26.77 204 PRO A N 1
ATOM 1552 C CA . PRO A 1 204 ? -9.868 10.520 -46.493 1.00 25.54 204 PRO A CA 1
ATOM 1553 C C . PRO A 1 204 ? -10.136 9.022 -46.561 1.00 24.32 204 PRO A C 1
ATOM 1554 O O . PRO A 1 204 ? -9.974 8.424 -47.634 1.00 24.03 204 PRO A O 1
ATOM 1558 N N . ILE A 1 205 ? -10.500 8.407 -45.430 1.00 22.80 205 ILE A N 1
ATOM 1559 C CA . ILE A 1 205 ? -11.161 7.083 -45.471 1.00 22.61 205 ILE A CA 1
ATOM 1560 C C . ILE A 1 205 ? -12.651 7.292 -45.740 1.00 22.26 205 ILE A C 1
ATOM 1561 O O . ILE A 1 205 ? -13.335 8.023 -45.015 1.00 22.36 205 ILE A O 1
ATOM 1566 N N . VAL A 1 206 ? -13.128 6.661 -46.802 1.00 21.34 206 VAL A N 1
ATOM 1567 C CA . VAL A 1 206 ? -14.473 6.854 -47.304 1.00 21.33 206 VAL A CA 1
ATOM 1568 C C . VAL A 1 206 ? -15.288 5.571 -47.150 1.00 21.02 206 VAL A C 1
ATOM 1569 O O . VAL A 1 206 ? -14.874 4.485 -47.593 1.00 19.94 206 VAL A O 1
ATOM 1573 N N . LYS A 1 207 ? -16.452 5.700 -46.516 1.00 19.35 207 LYS A N 1
ATOM 1574 C CA . LYS A 1 207 ? -17.443 4.617 -46.492 1.00 19.36 207 LYS A CA 1
ATOM 1575 C C . LYS A 1 207 ? -18.757 5.150 -47.039 1.00 18.80 207 LYS A C 1
ATOM 1576 O O . LYS A 1 207 ? -19.190 6.254 -46.695 1.00 18.15 207 LYS A O 1
ATOM 1582 N N . SER A 1 208 ? -19.385 4.355 -47.906 1.00 18.01 208 SER A N 1
ATOM 1583 C CA . SER A 1 208 ? -20.555 4.804 -48.618 1.00 19.03 208 SER A CA 1
ATOM 1584 C C . SER A 1 208 ? -21.566 3.675 -48.803 1.00 18.95 208 SER A C 1
ATOM 1585 O O . SER A 1 208 ? -21.206 2.491 -48.736 1.00 18.71 208 SER A O 1
ATOM 1588 N N . PHE A 1 209 ? -22.828 4.033 -49.002 1.00 17.90 209 PHE A N 1
ATOM 1589 C CA . PHE A 1 209 ? -23.822 3.078 -49.511 1.00 18.69 209 PHE A CA 1
ATOM 1590 C C . PHE A 1 209 ? -24.788 3.796 -50.441 1.00 17.92 209 PHE A C 1
ATOM 1591 O O . PHE A 1 209 ? -24.980 5.016 -50.334 1.00 19.05 209 PHE A O 1
ATOM 1599 N N . ASN A 1 210 ? -25.359 3.031 -51.372 1.00 18.57 210 ASN A N 1
ATOM 1600 C CA . ASN A 1 210 ? -26.373 3.510 -52.304 1.00 18.81 210 ASN A CA 1
ATOM 1601 C C . ASN A 1 210 ? -27.702 2.876 -51.985 1.00 18.65 210 ASN A C 1
ATOM 1602 O O . ASN A 1 210 ? -27.795 1.654 -51.757 1.00 17.18 210 ASN A O 1
ATOM 1607 N N . ARG A 1 211 ? -28.734 3.697 -51.957 1.00 19.88 211 ARG A N 1
ATOM 1608 C CA . ARG A 1 211 ? -30.102 3.186 -51.887 1.00 22.62 211 ARG A CA 1
ATOM 1609 C C . ARG A 1 211 ? -30.549 2.280 -53.069 1.00 25.09 211 ARG A C 1
ATOM 1610 O O . ARG A 1 211 ? -31.345 1.360 -52.860 1.00 26.40 211 ARG A O 1
ATOM 1618 N N . ASN A 1 212 ? -30.034 2.531 -54.276 1.00 27.05 212 ASN A N 1
ATOM 1619 C CA . ASN A 1 212 ? -30.372 1.749 -55.485 1.00 29.71 212 ASN A CA 1
ATOM 1620 C C . ASN A 1 212 ? -29.669 0.386 -55.556 1.00 31.41 212 ASN A C 1
ATOM 1621 O O . ASN A 1 212 ? -29.662 -0.273 -56.601 1.00 31.23 212 ASN A O 1
ATOM 1626 N N . GLU A 1 213 ? -29.067 -0.016 -54.438 1.00 33.58 213 GLU A N 1
ATOM 1627 C CA . GLU A 1 213 ? -28.228 -1.199 -54.402 1.00 35.85 213 GLU A CA 1
ATOM 1628 C C . GLU A 1 213 ? -28.695 -2.176 -53.335 1.00 36.49 213 GLU A C 1
ATOM 1629 O O . GLU A 1 213 ? -29.200 -1.752 -52.289 1.00 37.08 213 GLU A O 1
ATOM 1636 N N . ASP B 2 1 ? -14.305 -0.681 5.140 1.00 26.67 1 ASP B N 1
ATOM 1637 C CA . ASP B 2 1 ? -14.354 0.467 4.188 1.00 25.91 1 ASP B CA 1
ATOM 1638 C C . ASP B 2 1 ? -15.588 1.306 4.480 1.00 25.16 1 ASP B C 1
ATOM 1639 O O . ASP B 2 1 ? -16.666 0.772 4.773 1.00 24.79 1 ASP B O 1
ATOM 1644 N N . VAL B 2 2 ? -15.412 2.618 4.334 1.00 24.12 2 VAL B N 1
ATOM 1645 C CA . VAL B 2 2 ? -16.487 3.612 4.356 1.00 22.22 2 VAL B CA 1
ATOM 1646 C C . VAL B 2 2 ? -17.024 3.800 2.947 1.00 21.17 2 VAL B C 1
ATOM 1647 O O . VAL B 2 2 ? -16.248 3.965 2.001 1.00 21.39 2 VAL B O 1
ATOM 1651 N N . GLN B 2 3 ? -18.355 3.777 2.798 1.00 18.82 3 GLN B N 1
ATOM 1652 C CA . GLN B 2 3 ? -18.962 3.839 1.488 1.00 17.68 3 GLN B CA 1
ATOM 1653 C C . GLN B 2 3 ? -20.067 4.886 1.506 1.00 15.71 3 GLN B C 1
ATOM 1654 O O . GLN B 2 3 ? -20.803 4.990 2.482 1.00 15.06 3 GLN B O 1
ATOM 1660 N N . LEU B 2 4 ? -20.139 5.696 0.455 1.00 14.37 4 LEU B N 1
ATOM 1661 C CA . LEU B 2 4 ? -21.157 6.738 0.330 1.00 14.58 4 LEU B CA 1
ATOM 1662 C C . LEU B 2 4 ? -21.911 6.484 -0.977 1.00 14.89 4 LEU B C 1
ATOM 1663 O O . LEU B 2 4 ? -21.289 6.126 -1.965 1.00 16.53 4 LEU B O 1
ATOM 1668 N N . GLN B 2 5 ? -23.228 6.628 -0.973 1.00 16.44 5 GLN B N 1
ATOM 1669 C CA . GLN B 2 5 ? -24.009 6.519 -2.196 1.00 17.58 5 GLN B CA 1
ATOM 1670 C C . GLN B 2 5 ? -25.122 7.569 -2.256 1.00 17.11 5 GLN B C 1
ATOM 1671 O O . GLN B 2 5 ? -26.003 7.629 -1.374 1.00 16.79 5 GLN B O 1
ATOM 1682 N N . GLU B 2 6 ? -25.105 8.361 -3.332 1.00 17.30 6 GLU B N 1
ATOM 1683 C CA . GLU B 2 6 ? -26.148 9.328 -3.646 1.00 17.85 6 GLU B CA 1
ATOM 1684 C C . GLU B 2 6 ? -27.377 8.645 -4.244 1.00 18.33 6 GLU B C 1
ATOM 1685 O O . GLU B 2 6 ? -27.261 7.652 -4.990 1.00 19.25 6 GLU B O 1
ATOM 1691 N N . SER B 2 7 ? -28.544 9.196 -3.923 1.00 18.13 7 SER B N 1
ATOM 1692 C CA . SER B 2 7 ? -29.799 8.805 -4.579 1.00 18.69 7 SER B CA 1
ATOM 1693 C C . SER B 2 7 ? -30.703 10.011 -4.668 1.00 18.27 7 SER B C 1
ATOM 1694 O O . SER B 2 7 ? -30.588 10.946 -3.874 1.00 17.89 7 SER B O 1
ATOM 1697 N N . GLY B 2 8 ? -31.591 9.992 -5.653 1.00 18.76 8 GLY B N 1
ATOM 1698 C CA . GLY B 2 8 ? -32.478 11.125 -5.864 1.00 18.56 8 GLY B CA 1
ATOM 1699 C C . GLY B 2 8 ? -32.963 11.185 -7.304 1.00 19.43 8 GLY B C 1
ATOM 1700 O O . GLY B 2 8 ? -32.581 10.362 -8.134 1.00 18.77 8 GLY B O 1
ATOM 1701 N N . PRO B 2 9 ? -33.794 12.181 -7.614 1.00 19.70 9 PRO B N 1
ATOM 1702 C CA . PRO B 2 9 ? -34.330 12.395 -8.967 1.00 19.24 9 PRO B CA 1
ATOM 1703 C C . PRO B 2 9 ? -33.239 12.715 -10.034 1.00 19.42 9 PRO B C 1
ATOM 1704 O O . PRO B 2 9 ? -32.187 13.284 -9.706 1.00 21.68 9 PRO B O 1
ATOM 1708 N N . ALA B 2 10 ? -33.490 12.304 -11.273 1.00 18.06 10 ALA B N 1
ATOM 1709 C CA . ALA B 2 10 ? -32.636 12.589 -12.431 1.00 17.40 10 ALA B CA 1
ATOM 1710 C C . ALA B 2 10 ? -33.109 13.892 -13.117 1.00 17.29 10 ALA B C 1
ATOM 1711 O O . ALA B 2 10 ? -32.355 14.509 -13.877 1.00 16.82 10 ALA B O 1
ATOM 1713 N N . LEU B 2 11 ? -34.359 14.281 -12.839 1.00 16.25 11 LEU B N 1
ATOM 1714 C CA . LEU B 2 11 ? -34.990 15.458 -13.466 1.00 16.34 11 LEU B CA 1
ATOM 1715 C C . LEU B 2 11 ? -35.814 16.284 -12.480 1.00 16.19 11 LEU B C 1
ATOM 1716 O O . LEU B 2 11 ? -36.632 15.755 -11.760 1.00 18.06 11 LEU B O 1
ATOM 1721 N N . VAL B 2 12 ? -35.597 17.590 -12.463 1.00 15.24 12 VAL B N 1
ATOM 1722 C CA . VAL B 2 12 ? -36.323 18.507 -11.597 1.00 16.89 12 VAL B CA 1
ATOM 1723 C C . VAL B 2 12 ? -36.713 19.685 -12.499 1.00 17.19 12 VAL B C 1
ATOM 1724 O O . VAL B 2 12 ? -35.894 20.153 -13.309 1.00 16.35 12 VAL B O 1
ATOM 1728 N N . LYS B 2 13 ? -37.966 20.121 -12.406 1.00 17.16 13 LYS B N 1
ATOM 1729 C CA . LYS B 2 13 ? -38.406 21.308 -13.145 1.00 17.32 13 LYS B CA 1
ATOM 1730 C C . LYS B 2 13 ? -37.893 22.635 -12.591 1.00 17.76 13 LYS B C 1
ATOM 1731 O O . LYS B 2 13 ? -37.786 22.789 -11.388 1.00 16.10 13 LYS B O 1
ATOM 1737 N N . PRO B 2 14 ? -37.605 23.621 -13.478 1.00 17.94 14 PRO B N 1
ATOM 1738 C CA . PRO B 2 14 ? -37.205 24.927 -12.971 1.00 18.83 14 PRO B CA 1
ATOM 1739 C C . PRO B 2 14 ? -38.181 25.480 -11.928 1.00 19.37 14 PRO B C 1
ATOM 1740 O O . PRO B 2 14 ? -39.380 25.291 -12.048 1.00 20.14 14 PRO B O 1
ATOM 1744 N N . SER B 2 15 ? -37.631 26.128 -10.901 1.00 20.22 15 SER B N 1
ATOM 1745 C CA . SER B 2 15 ? -38.375 26.674 -9.742 1.00 20.82 15 SER B CA 1
ATOM 1746 C C . SER B 2 15 ? -38.880 25.652 -8.713 1.00 20.30 15 SER B C 1
ATOM 1747 O O . SER B 2 15 ? -39.388 26.044 -7.661 1.00 20.23 15 SER B O 1
ATOM 1750 N N . GLN B 2 16 ? -38.717 24.352 -8.999 1.00 19.30 16 GLN B N 1
ATOM 1751 C CA . GLN B 2 16 ? -39.012 23.294 -8.031 1.00 18.67 16 GLN B CA 1
ATOM 1752 C C . GLN B 2 16 ? -37.771 22.990 -7.134 1.00 18.19 16 GLN B C 1
ATOM 1753 O O . GLN B 2 16 ? -36.760 23.658 -7.210 1.00 16.60 16 GLN B O 1
ATOM 1764 N N . SER B 2 17 ? -37.863 21.977 -6.285 1.00 17.43 17 SER B N 1
ATOM 1765 C CA . SER B 2 17 ? -36.749 21.649 -5.379 1.00 16.89 17 SER B CA 1
ATOM 1766 C C . SER B 2 17 ? -35.989 20.419 -5.786 1.00 16.81 17 SER B C 1
ATOM 1767 O O . SER B 2 17 ? -36.572 19.404 -6.120 1.00 17.05 17 SER B O 1
ATOM 1770 N N . LEU B 2 18 ? -34.663 20.497 -5.692 1.00 17.44 18 LEU B N 1
ATOM 1771 C CA . LEU B 2 18 ? -33.781 19.357 -5.882 1.00 17.92 18 LEU B CA 1
ATOM 1772 C C . LEU B 2 18 ? -33.459 18.798 -4.514 1.00 17.70 18 LEU B C 1
ATOM 1773 O O . LEU B 2 18 ? -32.973 19.528 -3.642 1.00 17.95 18 LEU B O 1
ATOM 1778 N N . SER B 2 19 ? -33.747 17.513 -4.321 1.00 18.10 19 SER B N 1
ATOM 1779 C CA . SER B 2 19 ? -33.466 16.846 -3.059 1.00 18.08 19 SER B CA 1
ATOM 1780 C C . SER B 2 19 ? -32.761 15.510 -3.253 1.00 16.76 19 SER B C 1
ATOM 1781 O O . SER B 2 19 ? -33.243 14.635 -3.983 1.00 18.03 19 SER B O 1
ATOM 1784 N N . LEU B 2 20 ? -31.585 15.386 -2.647 1.00 15.51 20 LEU B N 1
ATOM 1785 C CA . LEU B 2 20 ? -30.787 14.149 -2.739 1.00 14.25 20 LEU B CA 1
ATOM 1786 C C . LEU B 2 20 ? -30.510 13.524 -1.372 1.00 13.57 20 LEU B C 1
ATOM 1787 O O . LEU B 2 20 ? -30.441 14.212 -0.359 1.00 14.36 20 LEU B O 1
ATOM 1792 N N . THR B 2 21 ? -30.286 12.220 -1.352 1.00 13.01 21 THR B N 1
ATOM 1793 C CA . THR B 2 21 ? -29.906 11.514 -0.140 1.00 12.76 21 THR B CA 1
ATOM 1794 C C . THR B 2 21 ? -28.511 10.941 -0.338 1.00 12.73 21 THR B C 1
ATOM 1795 O O . THR B 2 21 ? -28.208 10.396 -1.414 1.00 12.68 21 THR B O 1
ATOM 1799 N N . CYS B 2 22 ? -27.672 11.022 0.701 1.00 11.35 22 CYS B N 1
ATOM 1800 C CA . CYS B 2 22 ? -26.408 10.279 0.707 1.00 12.26 22 CYS B CA 1
ATOM 1801 C C . CYS B 2 22 ? -26.522 9.223 1.800 1.00 12.26 22 CYS B C 1
ATOM 1802 O O . CYS B 2 22 ? -26.682 9.546 2.966 1.00 11.44 22 CYS B O 1
ATOM 1805 N N . THR B 2 23 ? -26.497 7.963 1.400 1.00 10.97 23 THR B N 1
ATOM 1806 C CA . THR B 2 23 ? -26.488 6.867 2.383 1.00 12.42 23 THR B CA 1
ATOM 1807 C C . THR B 2 23 ? -25.065 6.417 2.735 1.00 12.27 23 THR B C 1
ATOM 1808 O O . THR B 2 23 ? -24.297 6.011 1.856 1.00 14.23 23 THR B O 1
ATOM 1812 N N . VAL B 2 24 ? -24.720 6.500 4.018 1.00 12.38 24 VAL B N 1
ATOM 1813 C CA . VAL B 2 24 ? -23.378 6.177 4.483 1.00 10.59 24 VAL B CA 1
ATOM 1814 C C . VAL B 2 24 ? -23.328 4.808 5.167 1.00 11.97 24 VAL B C 1
ATOM 1815 O O . VAL B 2 24 ? -24.120 4.530 6.065 1.00 13.70 24 VAL B O 1
ATOM 1819 N N . THR B 2 25 ? -22.412 3.955 4.732 1.00 12.81 25 THR B N 1
ATOM 1820 C CA . THR B 2 25 ? -22.195 2.690 5.451 1.00 13.78 25 THR B CA 1
ATOM 1821 C C . THR B 2 25 ? -20.738 2.509 5.892 1.00 13.98 25 THR B C 1
ATOM 1822 O O . THR B 2 25 ? -19.823 2.988 5.224 1.00 15.98 25 THR B O 1
ATOM 1826 N N . GLY B 2 26 ? -20.519 1.791 6.992 1.00 15.87 26 GLY B N 1
ATOM 1827 C CA . GLY B 2 26 ? -19.155 1.493 7.455 1.00 16.65 26 GLY B CA 1
ATOM 1828 C C . GLY B 2 26 ? -18.506 2.541 8.352 1.00 17.67 26 GLY B C 1
ATOM 1829 O O . GLY B 2 26 ? -17.395 2.365 8.832 1.00 17.28 26 GLY B O 1
ATOM 1830 N N . TYR B 2 27 ? -19.194 3.659 8.570 1.00 17.78 27 TYR B N 1
ATOM 1831 C CA . TYR B 2 27 ? -18.741 4.681 9.514 1.00 18.02 27 TYR B CA 1
ATOM 1832 C C . TYR B 2 27 ? -19.957 5.532 9.915 1.00 17.76 27 TYR B C 1
ATOM 1833 O O . TYR B 2 27 ? -20.831 5.808 9.100 1.00 18.69 27 TYR B O 1
ATOM 1842 N N . SER B 2 28 ? -20.004 5.921 11.182 1.00 17.30 28 SER B N 1
ATOM 1843 C CA . SER B 2 28 ? -21.126 6.662 11.667 1.00 16.39 28 SER B CA 1
ATOM 1844 C C . SER B 2 28 ? -20.960 8.164 11.412 1.00 16.07 28 SER B C 1
ATOM 1845 O O . SER B 2 28 ? -19.905 8.711 11.696 1.00 15.56 28 SER B O 1
ATOM 1848 N N . ILE B 2 29 ? -21.976 8.820 10.859 1.00 14.15 29 ILE B N 1
ATOM 1849 C CA . ILE B 2 29 ? -21.884 10.275 10.525 1.00 13.59 29 ILE B CA 1
ATOM 1850 C C . ILE B 2 29 ? -21.940 11.173 11.783 1.00 13.34 29 ILE B C 1
ATOM 1851 O O . ILE B 2 29 ? -21.835 12.379 11.673 1.00 12.67 29 ILE B O 1
ATOM 1856 N N . THR B 2 30 ? -22.089 10.563 12.962 1.00 12.75 30 THR B N 1
ATOM 1857 C CA . THR B 2 30 ? -22.106 11.288 14.240 1.00 13.85 30 THR B CA 1
ATOM 1858 C C . THR B 2 30 ? -20.754 11.149 14.961 1.00 13.55 30 THR B C 1
ATOM 1859 O O . THR B 2 30 ? -20.517 11.791 15.992 1.00 13.74 30 THR B O 1
ATOM 1863 N N . SER B 2 31 ? -19.861 10.325 14.405 1.00 13.22 31 SER B N 1
ATOM 1864 C CA . SER B 2 31 ? -18.578 10.048 15.043 1.00 15.30 31 SER B CA 1
ATOM 1865 C C . SER B 2 31 ? -17.519 11.102 14.754 1.00 15.52 31 SER B C 1
ATOM 1866 O O . SER B 2 31 ? -16.750 11.445 15.653 1.00 16.56 31 SER B O 1
ATOM 1869 N N . ASP B 2 32 ? -17.413 11.577 13.508 1.00 14.00 32 ASP B N 1
ATOM 1870 C CA . ASP B 2 32 ? -16.344 12.536 13.172 1.00 13.93 32 ASP B CA 1
ATOM 1871 C C . ASP B 2 32 ? -16.602 13.016 11.773 1.00 14.61 32 ASP B C 1
ATOM 1872 O O . ASP B 2 32 ? -17.492 12.474 11.104 1.00 12.34 32 ASP B O 1
ATOM 1877 N N . TYR B 2 33 ? -15.856 14.050 11.359 1.00 13.59 33 TYR B N 1
ATOM 1878 C CA . TYR B 2 33 ? -15.811 14.488 9.970 1.00 14.48 33 TYR B CA 1
ATOM 1879 C C . TYR B 2 33 ? -16.974 15.406 9.577 1.00 13.40 33 TYR B C 1
ATOM 1880 O O . TYR B 2 33 ? -17.983 15.531 10.305 1.00 12.67 33 TYR B O 1
ATOM 1889 N N . ALA B 2 34 ? -16.847 16.072 8.432 1.00 12.44 34 ALA B N 1
ATOM 1890 C CA . ALA B 2 34 ? -17.959 16.844 7.898 1.00 10.93 34 ALA B CA 1
ATOM 1891 C C . ALA B 2 34 ? -18.458 16.119 6.626 1.00 10.59 34 ALA B C 1
ATOM 1892 O O . ALA B 2 34 ? -17.659 15.507 5.928 1.00 10.39 34 ALA B O 1
ATOM 1894 N N . TRP B 2 35 ? -19.740 16.233 6.264 1.00 10.61 35 TRP B N 1
ATOM 1895 C CA . TRP B 2 35 ? -20.481 15.363 5.328 1.00 12.10 35 TRP B CA 1
ATOM 1896 C C . TRP B 2 35 ? -21.001 16.375 4.317 1.00 10.69 35 TRP B C 1
ATOM 1897 O O . TRP B 2 35 ? -21.877 17.239 4.652 1.00 12.83 35 TRP B O 1
ATOM 1908 N N . ASN B 2 36 ? -20.397 16.319 3.121 1.00 12.41 36 ASN B N 1
ATOM 1909 C CA . ASN B 2 36 ? -20.457 17.430 2.135 1.00 11.62 36 ASN B CA 1
ATOM 1910 C C . ASN B 2 36 ? -21.315 17.082 0.936 1.00 11.73 36 ASN B C 1
ATOM 1911 O O . ASN B 2 36 ? -21.425 15.904 0.533 1.00 11.27 36 ASN B O 1
ATOM 1916 N N . TRP B 2 37 ? -21.884 18.117 0.342 1.00 12.42 37 TRP B N 1
ATOM 1917 C CA . TRP B 2 37 ? -22.356 18.063 -1.041 1.00 12.91 37 TRP B CA 1
ATOM 1918 C C . TRP B 2 37 ? -21.447 18.909 -1.929 1.00 13.20 37 TRP B C 1
ATOM 1919 O O . TRP B 2 37 ? -21.167 20.068 -1.611 1.00 13.33 37 TRP B O 1
ATOM 1930 N N . ILE B 2 38 ? -20.995 18.305 -3.039 1.00 13.56 38 ILE B N 1
ATOM 1931 C CA . ILE B 2 38 ? -20.204 18.953 -4.094 1.00 15.26 38 ILE B CA 1
ATOM 1932 C C . ILE B 2 38 ? -20.895 18.647 -5.456 1.00 16.05 38 ILE B C 1
ATOM 1933 O O . ILE B 2 38 ? -21.501 17.598 -5.632 1.00 17.00 38 ILE B O 1
ATOM 1938 N N . ARG B 2 39 ? -20.829 19.580 -6.404 1.00 16.07 39 ARG B N 1
ATOM 1939 C CA . ARG B 2 39 ? -21.336 19.296 -7.742 1.00 15.09 39 ARG B CA 1
ATOM 1940 C C . ARG B 2 39 ? -20.322 19.639 -8.826 1.00 15.76 39 ARG B C 1
ATOM 1941 O O . ARG B 2 39 ? -19.494 20.573 -8.683 1.00 13.83 39 ARG B O 1
ATOM 1949 N N . GLN B 2 40 ? -20.379 18.850 -9.898 1.00 15.21 40 GLN B N 1
ATOM 1950 C CA . GLN B 2 40 ? -19.562 19.069 -11.082 1.00 15.56 40 GLN B CA 1
ATOM 1951 C C . GLN B 2 40 ? -20.459 19.458 -12.269 1.00 15.51 40 GLN B C 1
ATOM 1952 O O . GLN B 2 40 ? -21.350 18.709 -12.684 1.00 15.08 40 GLN B O 1
ATOM 1958 N N . PHE B 2 41 ? -20.198 20.639 -12.809 1.00 16.36 41 PHE B N 1
ATOM 1959 C CA . PHE B 2 41 ? -20.984 21.166 -13.917 1.00 17.91 41 PHE B CA 1
ATOM 1960 C C . PHE B 2 41 ? -20.561 20.499 -15.231 1.00 19.10 41 PHE B C 1
ATOM 1961 O O . PHE B 2 41 ? -19.462 19.939 -15.304 1.00 19.93 41 PHE B O 1
ATOM 1969 N N . PRO B 2 42 ? -21.448 20.505 -16.256 1.00 20.77 42 PRO B N 1
ATOM 1970 C CA . PRO B 2 42 ? -21.046 20.249 -17.625 1.00 22.31 42 PRO B CA 1
ATOM 1971 C C . PRO B 2 42 ? -19.822 21.112 -17.936 1.00 22.88 42 PRO B C 1
ATOM 1972 O O . PRO B 2 42 ? -19.839 22.343 -17.725 1.00 23.88 42 PRO B O 1
ATOM 1976 N N . GLY B 2 43 ? -18.744 20.489 -18.377 1.00 23.78 43 GLY B N 1
ATOM 1977 C CA . GLY B 2 43 ? -17.523 21.252 -18.578 1.00 24.78 43 GLY B CA 1
ATOM 1978 C C . GLY B 2 43 ? -16.502 21.005 -17.490 1.00 25.00 43 GLY B C 1
ATOM 1979 O O . GLY B 2 43 ? -15.357 21.401 -17.636 1.00 26.10 43 GLY B O 1
ATOM 1980 N N . ASN B 2 44 ? -16.927 20.376 -16.389 1.00 24.38 44 ASN B N 1
ATOM 1981 C CA . ASN B 2 44 ? -16.032 19.777 -15.392 1.00 24.48 44 ASN B CA 1
ATOM 1982 C C . ASN B 2 44 ? -15.622 20.606 -14.205 1.00 23.16 44 ASN B C 1
ATOM 1983 O O . ASN B 2 44 ? -14.912 20.102 -13.342 1.00 23.44 44 ASN B O 1
ATOM 1988 N N . LYS B 2 45 ? -16.048 21.862 -14.175 1.00 22.44 45 LYS B N 1
ATOM 1989 C CA . LYS B 2 45 ? -15.867 22.747 -13.033 1.00 22.22 45 LYS B CA 1
ATOM 1990 C C . LYS B 2 45 ? -16.562 22.214 -11.774 1.00 20.64 45 LYS B C 1
ATOM 1991 O O . LYS B 2 45 ? -17.725 21.799 -11.822 1.00 20.39 45 LYS B O 1
ATOM 1997 N N . LEU B 2 46 ? -15.847 22.262 -10.655 1.00 18.87 46 LEU B N 1
ATOM 1998 C CA . LEU B 2 46 ? -16.337 21.758 -9.387 1.00 17.30 46 LEU B CA 1
ATOM 1999 C C . LEU B 2 46 ? -16.737 22.880 -8.445 1.00 17.42 46 LEU B C 1
ATOM 2000 O O . LEU B 2 46 ? -16.047 23.895 -8.368 1.00 17.30 46 LEU B O 1
ATOM 2005 N N . GLU B 2 47 ? -17.866 22.700 -7.758 1.00 16.50 47 GLU B N 1
ATOM 2006 C CA . GLU B 2 47 ? -18.297 23.641 -6.725 1.00 16.28 47 GLU B CA 1
ATOM 2007 C C . GLU B 2 47 ? -18.655 22.931 -5.431 1.00 15.75 47 GLU B C 1
ATOM 2008 O O . GLU B 2 47 ? -19.313 21.888 -5.439 1.00 16.18 47 GLU B O 1
ATOM 2014 N N . TRP B 2 48 ? -18.176 23.483 -4.319 1.00 15.16 48 TRP B N 1
ATOM 2015 C CA . TRP B 2 48 ? -18.571 23.046 -2.976 1.00 15.13 48 TRP B CA 1
ATOM 2016 C C . TRP B 2 48 ? -19.850 23.742 -2.555 1.00 13.50 48 TRP B C 1
ATOM 2017 O O . TRP B 2 48 ? -19.914 25.006 -2.505 1.00 12.74 48 TRP B O 1
ATOM 2028 N N . MET B 2 49 ? -20.846 22.920 -2.226 1.00 12.32 49 MET B N 1
ATOM 2029 C CA . MET B 2 49 ? -22.168 23.417 -1.861 1.00 13.57 49 MET B CA 1
ATOM 2030 C C . MET B 2 49 ? -22.276 23.681 -0.360 1.00 13.07 49 MET B C 1
ATOM 2031 O O . MET B 2 49 ? -22.767 24.732 0.051 1.00 14.12 49 MET B O 1
ATOM 2036 N N . GLY B 2 50 ? -21.816 22.730 0.452 1.00 14.96 50 GLY B N 1
ATOM 2037 C CA . GLY B 2 50 ? -21.886 22.859 1.882 1.00 13.16 50 GLY B CA 1
ATOM 2038 C C . GLY B 2 50 ? -21.696 21.542 2.594 1.00 14.42 50 GLY B C 1
ATOM 2039 O O . GLY B 2 50 ? -21.467 20.499 1.975 1.00 13.22 50 GLY B O 1
ATOM 2040 N N . TYR B 2 51 ? -21.797 21.581 3.915 1.00 14.70 51 TYR B N 1
ATOM 2041 C CA . TYR B 2 51 ? -21.673 20.356 4.709 1.00 14.84 51 TYR B CA 1
ATOM 2042 C C . TYR B 2 51 ? -22.553 20.426 5.925 1.00 15.05 51 TYR B C 1
ATOM 2043 O O . TYR B 2 51 ? -23.027 21.506 6.277 1.00 14.68 51 TYR B O 1
ATOM 2052 N N . ILE B 2 52 ? -22.798 19.253 6.507 1.00 15.43 52 ILE B N 1
ATOM 2053 C CA . ILE B 2 52 ? -23.281 19.109 7.869 1.00 13.84 52 ILE B CA 1
ATOM 2054 C C . ILE B 2 52 ? -22.169 18.350 8.618 1.00 15.15 52 ILE B C 1
ATOM 2055 O O . ILE B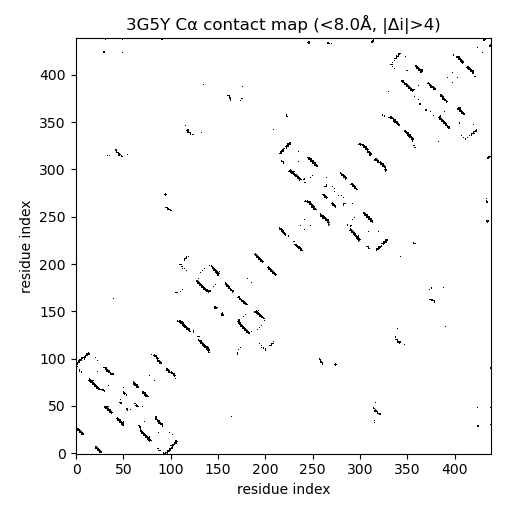 2 52 ? -21.716 17.315 8.148 1.00 14.09 52 ILE B O 1
ATOM 2060 N N . SER B 2 53 ? -21.729 18.851 9.779 1.00 15.26 53 SER B N 1
ATOM 2061 C CA . SER B 2 53 ? -20.642 18.236 10.539 1.00 15.10 53 SER B CA 1
ATOM 2062 C C . SER B 2 53 ? -21.239 17.045 11.323 1.00 14.31 53 SER B C 1
ATOM 2063 O O . SER B 2 53 ? -22.474 16.889 11.437 1.00 14.04 53 SER B O 1
ATOM 2066 N N . TYR B 2 54 ? -20.351 16.200 11.830 1.00 14.99 54 TYR B N 1
ATOM 2067 C CA . TYR B 2 54 ? -20.725 15.116 12.724 1.00 13.59 54 TYR B CA 1
ATOM 2068 C C . TYR B 2 54 ? -21.548 15.611 13.920 1.00 14.39 54 TYR B C 1
ATOM 2069 O O . TYR B 2 54 ? -22.298 14.828 14.509 1.00 12.84 54 TYR B O 1
ATOM 2078 N N . SER B 2 55 ? -21.323 16.858 14.353 1.00 15.42 55 SER B N 1
ATOM 2079 C CA . SER B 2 55 ? -22.026 17.496 15.507 1.00 17.91 55 SER B CA 1
ATOM 2080 C C . SER B 2 55 ? -23.271 18.286 15.101 1.00 18.97 55 SER B C 1
ATOM 2081 O O . SER B 2 55 ? -23.800 19.047 15.920 1.00 20.18 55 SER B O 1
ATOM 2084 N N . ALA B 2 56 ? -23.698 18.126 13.842 1.00 18.39 56 ALA B N 1
ATOM 2085 C CA . ALA B 2 56 ? -24.871 18.781 13.234 1.00 18.83 56 ALA B CA 1
ATOM 2086 C C . ALA B 2 56 ? -24.737 20.267 12.855 1.00 18.88 56 ALA B C 1
ATOM 2087 O O . ALA B 2 56 ? -25.751 20.892 12.551 1.00 20.18 56 ALA B O 1
ATOM 2089 N N . ASN B 2 57 ? -23.528 20.824 12.856 1.00 18.66 57 ASN B N 1
ATOM 2090 C CA . ASN B 2 57 ? -23.351 22.199 12.400 1.00 18.45 57 ASN B CA 1
ATOM 2091 C C . ASN B 2 57 ? -23.315 22.233 10.884 1.00 17.63 57 ASN B C 1
ATOM 2092 O O . ASN B 2 57 ? -22.632 21.408 10.235 1.00 17.35 57 ASN B O 1
ATOM 2097 N N . THR B 2 58 ? -24.034 23.192 10.317 1.00 17.12 58 THR B N 1
ATOM 2098 C CA . THR B 2 58 ? -24.010 23.370 8.876 1.00 16.52 58 THR B CA 1
ATOM 2099 C C . THR B 2 58 ? -23.159 24.568 8.405 1.00 15.66 58 THR B C 1
ATOM 2100 O O . THR B 2 58 ? -23.041 25.607 9.096 1.00 14.21 58 THR B O 1
ATOM 2104 N N . ARG B 2 59 ? -22.548 24.394 7.244 1.00 14.60 59 ARG B N 1
ATOM 2105 C CA . ARG B 2 59 ? -21.832 25.504 6.598 1.00 15.68 59 ARG B CA 1
ATOM 2106 C C . ARG B 2 59 ? -22.185 25.448 5.130 1.00 15.88 59 ARG B C 1
ATOM 2107 O O . ARG B 2 59 ? -22.199 24.371 4.542 1.00 15.30 59 ARG B O 1
ATOM 2115 N N . TYR B 2 60 ? -22.463 26.610 4.539 1.00 15.23 60 TYR B N 1
ATOM 2116 C CA . TYR B 2 60 ? -22.945 26.678 3.167 1.00 16.67 60 TYR B CA 1
ATOM 2117 C C . TYR B 2 60 ? -22.116 27.657 2.352 1.00 16.47 60 TYR B C 1
ATOM 2118 O O . TYR B 2 60 ? -21.647 28.663 2.871 1.00 17.41 60 TYR B O 1
ATOM 2127 N N . ASN B 2 61 ? -21.925 27.342 1.078 1.00 16.24 61 ASN B N 1
ATOM 2128 C CA . ASN B 2 61 ? -21.387 28.320 0.112 1.00 15.97 61 ASN B CA 1
ATOM 2129 C C . ASN B 2 61 ? -22.342 29.510 0.116 1.00 15.90 61 ASN B C 1
ATOM 2130 O O . ASN B 2 61 ? -23.539 29.318 -0.105 1.00 15.81 61 ASN B O 1
ATOM 2135 N N . PRO B 2 62 ? -21.834 30.741 0.352 1.00 15.69 62 PRO B N 1
ATOM 2136 C CA . PRO B 2 62 ? -22.670 31.976 0.317 1.00 16.02 62 PRO B CA 1
ATOM 2137 C C . PRO B 2 62 ? -23.483 32.133 -0.975 1.00 16.40 62 PRO B C 1
ATOM 2138 O O . PRO B 2 62 ? -24.553 32.704 -0.948 1.00 16.08 62 PRO B O 1
ATOM 2142 N N . SER B 2 63 ? -22.987 31.618 -2.097 1.00 17.53 63 SER B N 1
ATOM 2143 C CA . SER B 2 63 ? -23.684 31.787 -3.387 1.00 19.75 63 SER B CA 1
ATOM 2144 C C . SER B 2 63 ? -25.012 31.035 -3.383 1.00 19.60 63 SER B C 1
ATOM 2145 O O . SER B 2 63 ? -25.896 31.319 -4.203 1.00 20.02 63 SER B O 1
ATOM 2148 N N . LEU B 2 64 ? -25.146 30.073 -2.457 1.00 19.07 64 LEU B N 1
ATOM 2149 C CA . LEU B 2 64 ? -26.313 29.211 -2.418 1.00 19.26 64 LEU B CA 1
ATOM 2150 C C . LEU B 2 64 ? -27.131 29.412 -1.170 1.00 19.89 64 LEU B C 1
ATOM 2151 O O . LEU B 2 64 ? -28.168 28.769 -1.010 1.00 21.08 64 LEU B O 1
ATOM 2156 N N . LYS B 2 65 ? -26.658 30.292 -0.287 1.00 20.87 65 LYS B N 1
ATOM 2157 C CA . LYS B 2 65 ? -27.248 30.473 1.036 1.00 21.92 65 LYS B CA 1
ATOM 2158 C C . LYS B 2 65 ? -28.801 30.595 1.088 1.00 21.60 65 LYS B C 1
ATOM 2159 O O . LYS B 2 65 ? -29.438 29.940 1.923 1.00 22.02 65 LYS B O 1
ATOM 2165 N N . SER B 2 66 ? -29.409 31.394 0.211 1.00 21.15 66 SER B N 1
ATOM 2166 C CA . SER B 2 66 ? -30.867 31.598 0.278 1.00 21.04 66 SER B CA 1
ATOM 2167 C C . SER B 2 66 ? -31.720 30.362 -0.072 1.00 20.98 66 SER B C 1
ATOM 2168 O O . SER B 2 66 ? -32.923 30.336 0.256 1.00 21.51 66 SER B O 1
ATOM 2171 N N . ARG B 2 67 ? -31.101 29.364 -0.716 1.00 18.67 67 ARG B N 1
ATOM 2172 C CA . ARG B 2 67 ? -31.788 28.277 -1.430 1.00 17.29 67 ARG B CA 1
ATOM 2173 C C . ARG B 2 67 ? -31.461 26.883 -0.898 1.00 16.22 67 ARG B C 1
ATOM 2174 O O . ARG B 2 67 ? -32.139 25.939 -1.268 1.00 15.75 67 ARG B O 1
ATOM 2182 N N . ILE B 2 68 ? -30.445 26.747 -0.039 1.00 16.42 68 ILE B N 1
ATOM 2183 C CA . ILE B 2 68 ? -29.888 25.435 0.314 1.00 14.29 68 ILE B CA 1
ATOM 2184 C C . ILE B 2 68 ? -30.185 25.041 1.760 1.00 15.30 68 ILE B C 1
ATOM 2185 O O . ILE B 2 68 ? -30.202 25.893 2.677 1.00 15.29 68 ILE B O 1
ATOM 2190 N N . SER B 2 69 ? -30.402 23.747 1.988 1.00 14.70 69 SER B N 1
ATOM 2191 C CA . SER B 2 69 ? -30.466 23.256 3.360 1.00 15.46 69 SER B CA 1
ATOM 2192 C C . SER B 2 69 ? -29.830 21.864 3.329 1.00 15.53 69 SER B C 1
ATOM 2193 O O . SER B 2 69 ? -30.071 21.077 2.388 1.00 16.15 69 SER B O 1
ATOM 2196 N N . ILE B 2 70 ? -28.981 21.580 4.323 1.00 14.83 70 ILE B N 1
ATOM 2197 C CA . ILE B 2 70 ? -28.392 20.252 4.502 1.00 14.76 70 ILE B CA 1
ATOM 2198 C C . ILE B 2 70 ? -28.823 19.711 5.845 1.00 13.63 70 ILE B C 1
ATOM 2199 O O . ILE B 2 70 ? -28.675 20.380 6.875 1.00 13.72 70 ILE B O 1
ATOM 2204 N N . THR B 2 71 ? -29.359 18.490 5.823 1.00 13.63 71 THR B N 1
ATOM 2205 C CA . THR B 2 71 ? -29.969 17.896 6.992 1.00 12.14 71 THR B CA 1
ATOM 2206 C C . THR B 2 71 ? -29.483 16.447 7.089 1.00 11.71 71 THR B C 1
ATOM 2207 O O . THR B 2 71 ? -28.746 15.981 6.222 1.00 12.14 71 THR B O 1
ATOM 2211 N N . ARG B 2 72 ? -29.912 15.720 8.112 1.00 11.68 72 ARG B N 1
ATOM 2212 C CA . ARG B 2 72 ? -29.495 14.310 8.283 1.00 12.41 72 ARG B CA 1
ATOM 2213 C C . ARG B 2 72 ? -30.515 13.530 9.071 1.00 12.29 72 ARG B C 1
ATOM 2214 O O . ARG B 2 72 ? -31.339 14.107 9.793 1.00 13.55 72 ARG B O 1
ATOM 2222 N N . ASP B 2 73 ? -30.348 12.205 9.012 1.00 12.36 73 ASP B N 1
ATOM 2223 C CA . ASP B 2 73 ? -31.115 11.267 9.808 1.00 13.02 73 ASP B CA 1
ATOM 2224 C C . ASP B 2 73 ? -30.126 10.298 10.411 1.00 14.03 73 ASP B C 1
ATOM 2225 O O . ASP B 2 73 ? -29.584 9.420 9.727 1.00 14.01 73 ASP B O 1
ATOM 2230 N N . THR B 2 74 ? -29.833 10.492 11.701 1.00 13.15 74 THR B N 1
ATOM 2231 C CA . THR B 2 74 ? -28.823 9.712 12.376 1.00 13.63 74 THR B CA 1
ATOM 2232 C C . THR B 2 74 ? -29.264 8.238 12.576 1.00 14.23 74 THR B C 1
ATOM 2233 O O . THR B 2 74 ? -28.430 7.349 12.655 1.00 16.14 74 THR B O 1
ATOM 2237 N N . SER B 2 75 ? -30.561 7.984 12.621 1.00 14.94 75 SER B N 1
ATOM 2238 C CA . SER B 2 75 ? -31.064 6.598 12.723 1.00 15.24 75 SER B CA 1
ATOM 2239 C C . SER B 2 75 ? -30.792 5.733 11.485 1.00 13.72 75 SER B C 1
ATOM 2240 O O . SER B 2 75 ? -30.607 4.516 11.615 1.00 13.26 75 SER B O 1
ATOM 2243 N N . LYS B 2 76 ? -30.707 6.381 10.319 1.00 14.63 76 LYS B N 1
ATOM 2244 C CA . LYS B 2 76 ? -30.516 5.722 9.036 1.00 14.15 76 LYS B CA 1
ATOM 2245 C C . LYS B 2 76 ? -29.117 5.907 8.516 1.00 13.08 76 LYS B C 1
ATOM 2246 O O . LYS B 2 76 ? -28.765 5.331 7.476 1.00 13.09 76 LYS B O 1
ATOM 2252 N N . ASN B 2 77 ? -28.321 6.711 9.241 1.00 12.72 77 ASN B N 1
ATOM 2253 C CA . ASN B 2 77 ? -26.954 7.125 8.829 1.00 10.89 77 ASN B CA 1
ATOM 2254 C C . ASN B 2 77 ? -26.943 7.744 7.417 1.00 10.99 77 ASN B C 1
ATOM 2255 O O . ASN B 2 77 ? -26.168 7.313 6.524 1.00 10.08 77 ASN B O 1
ATOM 2260 N N . GLN B 2 78 ? -27.828 8.721 7.216 1.00 11.80 78 GLN B N 1
ATOM 2261 C CA . GLN B 2 78 ? -28.040 9.356 5.921 1.00 11.87 78 GLN B CA 1
ATOM 2262 C C . GLN B 2 78 ? -27.994 10.850 6.123 1.00 11.04 78 GLN B C 1
ATOM 2263 O O . GLN B 2 78 ? -28.370 11.335 7.196 1.00 11.26 78 GLN B O 1
ATOM 2269 N N . PHE B 2 79 ? -27.512 11.576 5.115 1.00 10.98 79 PHE B N 1
ATOM 2270 C CA . PHE B 2 79 ? -27.598 13.054 5.109 1.00 11.70 79 PHE B CA 1
ATOM 2271 C C . PHE B 2 79 ? -28.165 13.509 3.744 1.00 12.57 79 PHE B C 1
ATOM 2272 O O . PHE B 2 79 ? -28.145 12.738 2.755 1.00 12.87 79 PHE B O 1
ATOM 2280 N N . PHE B 2 80 ? -28.701 14.726 3.702 1.00 12.22 80 PHE B N 1
ATOM 2281 C CA . PHE B 2 80 ? -29.589 15.109 2.614 1.00 13.14 80 PHE B CA 1
ATOM 2282 C C . PHE B 2 80 ? -29.202 16.488 2.090 1.00 13.94 80 PHE B C 1
ATOM 2283 O O . PHE B 2 80 ? -28.715 17.359 2.841 1.00 14.19 80 PHE B O 1
ATOM 2291 N N . LEU B 2 81 ? -29.445 16.698 0.810 1.00 13.00 81 LEU B N 1
ATOM 2292 C CA . LEU B 2 81 ? -29.248 18.005 0.207 1.00 13.72 81 LEU B CA 1
ATOM 2293 C C . LEU B 2 81 ? -30.659 18.447 -0.169 1.00 14.45 81 LEU B C 1
ATOM 2294 O O . LEU B 2 81 ? -31.411 17.673 -0.781 1.00 14.55 81 LEU B O 1
ATOM 2299 N N . GLN B 2 82 ? -31.024 19.668 0.227 1.00 12.59 82 GLN B N 1
ATOM 2300 C CA . GLN B 2 82 ? -32.158 20.314 -0.408 1.00 13.54 82 GLN B CA 1
ATOM 2301 C C . GLN B 2 82 ? -31.767 21.620 -1.106 1.00 12.08 82 GLN B C 1
ATOM 2302 O O . GLN B 2 82 ? -31.269 22.534 -0.475 1.00 13.27 82 GLN B O 1
ATOM 2308 N N . LEU B 2 83 ? -32.040 21.725 -2.409 1.00 13.65 83 LEU B N 1
ATOM 2309 C CA . LEU B 2 83 ? -31.750 22.951 -3.156 1.00 12.72 83 LEU B CA 1
ATOM 2310 C C . LEU B 2 83 ? -33.050 23.481 -3.790 1.00 14.11 83 LEU B C 1
ATOM 2311 O O . LEU B 2 83 ? -33.636 22.836 -4.648 1.00 15.50 83 LEU B O 1
ATOM 2316 N N . ASN B 2 84 ? -33.490 24.669 -3.344 1.00 14.24 84 ASN B N 1
ATOM 2317 C CA . ASN B 2 84 ? -34.786 25.251 -3.778 1.00 15.78 84 ASN B CA 1
ATOM 2318 C C . ASN B 2 84 ? -34.692 26.211 -4.978 1.00 15.76 84 ASN B C 1
ATOM 2319 O O . ASN B 2 84 ? -33.606 26.646 -5.356 1.00 16.15 84 ASN B O 1
ATOM 2324 N N . SER B 2 85 ? -35.839 26.515 -5.587 1.00 15.58 85 SER B N 1
ATOM 2325 C CA . SER B 2 85 ? -35.901 27.491 -6.688 1.00 16.18 85 SER B CA 1
ATOM 2326 C C . SER B 2 85 ? -34.845 27.225 -7.774 1.00 16.12 85 SER B C 1
ATOM 2327 O O . SER B 2 85 ? -34.101 28.148 -8.168 1.00 16.62 85 SER B O 1
ATOM 2330 N N . VAL B 2 86 ? -34.766 25.986 -8.268 1.00 16.28 86 VAL B N 1
ATOM 2331 C CA . VAL B 2 86 ? -33.658 25.624 -9.154 1.00 16.36 86 VAL B CA 1
ATOM 2332 C C . VAL B 2 86 ? -33.832 26.219 -10.531 1.00 16.14 86 VAL B C 1
ATOM 2333 O O . VAL B 2 86 ? -34.957 26.512 -10.945 1.00 16.05 86 VAL B O 1
ATOM 2337 N N . THR B 2 87 ? -32.729 26.414 -11.244 1.00 16.48 87 THR B N 1
ATOM 2338 C CA . THR B 2 87 ? -32.805 26.856 -12.639 1.00 17.15 87 THR B CA 1
ATOM 2339 C C . THR B 2 87 ? -31.999 25.859 -13.442 1.00 16.97 87 THR B C 1
ATOM 2340 O O . THR B 2 87 ? -31.326 25.002 -12.861 1.00 16.16 87 THR B O 1
ATOM 2344 N N . VAL B 2 88 ? -32.063 25.993 -14.768 1.00 17.36 88 VAL B N 1
ATOM 2345 C CA . VAL B 2 88 ? -31.235 25.214 -15.683 1.00 17.42 88 VAL B CA 1
ATOM 2346 C C . VAL B 2 88 ? -29.741 25.292 -15.303 1.00 17.67 88 VAL B C 1
ATOM 2347 O O . VAL B 2 88 ? -29.013 24.372 -15.564 1.00 18.14 88 VAL B O 1
ATOM 2351 N N . GLU B 2 89 ? -29.304 26.392 -14.678 1.00 18.59 89 GLU B N 1
ATOM 2352 C CA . GLU B 2 89 ? -27.937 26.537 -14.156 1.00 18.96 89 GLU B CA 1
ATOM 2353 C C . GLU B 2 89 ? -27.548 25.541 -13.048 1.00 17.14 89 GLU B C 1
ATOM 2354 O O . GLU B 2 89 ? -26.368 25.440 -12.692 1.00 17.84 89 GLU B O 1
ATOM 2360 N N . ASP B 2 90 ? -28.533 24.860 -12.477 1.00 16.00 90 ASP B N 1
ATOM 2361 C CA . ASP B 2 90 ? -28.278 23.839 -11.457 1.00 14.33 90 ASP B CA 1
ATOM 2362 C C . ASP B 2 90 ? -28.093 22.408 -12.019 1.00 14.24 90 ASP B C 1
ATOM 2363 O O . ASP B 2 90 ? -27.945 21.448 -11.261 1.00 12.94 90 ASP B O 1
ATOM 2368 N N . THR B 2 91 ? -28.151 22.263 -13.343 1.00 14.52 91 THR B N 1
ATOM 2369 C CA . THR B 2 91 ? -27.850 20.974 -14.002 1.00 15.36 91 THR B CA 1
ATOM 2370 C C . THR B 2 91 ? -26.375 20.613 -13.748 1.00 14.74 91 THR B C 1
ATOM 2371 O O . THR B 2 91 ? -25.490 21.383 -14.076 1.00 16.33 91 THR B O 1
ATOM 2375 N N . ALA B 2 92 ? -26.135 19.457 -13.144 1.00 15.30 92 ALA B N 1
ATOM 2376 C CA . ALA B 2 92 ? -24.792 19.042 -12.742 1.00 14.93 92 ALA B CA 1
ATOM 2377 C C . ALA B 2 92 ? -24.792 17.609 -12.227 1.00 14.80 92 ALA B C 1
ATOM 2378 O O . ALA B 2 92 ? -25.859 17.027 -11.985 1.00 13.68 92 ALA B O 1
ATOM 2380 N N . THR B 2 93 ? -23.590 17.065 -12.034 1.00 13.97 93 THR B N 1
ATOM 2381 C CA . THR B 2 93 ? -23.438 15.785 -11.335 1.00 14.55 93 THR B CA 1
ATOM 2382 C C . THR B 2 93 ? -23.123 16.090 -9.882 1.00 14.03 93 THR B C 1
ATOM 2383 O O . THR B 2 93 ? -22.181 16.821 -9.551 1.00 13.21 93 THR B O 1
ATOM 2387 N N . TYR B 2 94 ? -23.964 15.559 -9.018 1.00 14.15 94 TYR B N 1
ATOM 2388 C CA . TYR B 2 94 ? -23.877 15.800 -7.584 1.00 13.86 94 TYR B CA 1
ATOM 2389 C C . TYR B 2 94 ? -23.178 14.644 -6.896 1.00 13.73 94 TYR B C 1
ATOM 2390 O O . TYR B 2 94 ? -23.492 13.470 -7.177 1.00 14.22 94 TYR B O 1
ATOM 2399 N N . TYR B 2 95 ? -22.252 15.001 -5.990 1.00 12.74 95 TYR B N 1
ATOM 2400 C CA . TYR B 2 95 ? -21.450 14.093 -5.173 1.00 12.26 95 TYR B CA 1
ATOM 2401 C C . TYR B 2 95 ? -21.613 14.362 -3.698 1.00 13.19 95 TYR B C 1
ATOM 2402 O O . TYR B 2 95 ? -21.625 15.504 -3.241 1.00 14.01 95 TYR B O 1
ATOM 2411 N N . CYS B 2 96 ? -21.685 13.305 -2.917 1.00 13.72 96 CYS B N 1
ATOM 2412 C CA . CYS B 2 96 ? -21.445 13.464 -1.497 1.00 14.31 96 CYS B CA 1
ATOM 2413 C C . CYS B 2 96 ? -20.017 12.993 -1.168 1.00 13.93 96 CYS B C 1
ATOM 2414 O O . CYS B 2 96 ? -19.459 12.117 -1.859 1.00 14.66 96 CYS B O 1
ATOM 2417 N N . ALA B 2 97 ? -19.402 13.632 -0.176 1.00 13.17 97 ALA B N 1
ATOM 2418 C CA . ALA B 2 97 ? -18.041 13.361 0.224 1.00 11.96 97 ALA B CA 1
ATOM 2419 C C . ALA B 2 97 ? -17.833 13.691 1.670 1.00 13.30 97 ALA B C 1
ATOM 2420 O O . ALA B 2 97 ? -18.510 14.586 2.243 1.00 11.24 97 ALA B O 1
ATOM 2422 N N . THR B 2 98 ? -16.857 12.998 2.240 1.00 13.21 98 THR B N 1
ATOM 2423 C CA . THR B 2 98 ? -16.395 13.208 3.570 1.00 14.65 98 THR B CA 1
ATOM 2424 C C . THR B 2 98 ? -15.148 14.082 3.525 1.00 14.37 98 THR B C 1
ATOM 2425 O O . THR B 2 98 ? -14.214 13.846 2.735 1.00 15.65 98 THR B O 1
ATOM 2429 N N . ALA B 2 99 ? -15.146 15.099 4.364 1.00 13.98 99 ALA B N 1
ATOM 2430 C CA . ALA B 2 99 ? -13.970 15.907 4.653 1.00 14.32 99 ALA B CA 1
ATOM 2431 C C . ALA B 2 99 ? -13.446 15.611 6.066 1.00 14.51 99 ALA B C 1
ATOM 2432 O O . ALA B 2 99 ? -14.167 15.742 7.060 1.00 14.95 99 ALA B O 1
ATOM 2434 N N . GLY B 2 100 ? -12.196 15.208 6.161 1.00 16.29 100 GLY B N 1
ATOM 2435 C CA . GLY B 2 100 ? -11.609 15.059 7.492 1.00 17.36 100 GLY B CA 1
ATOM 2436 C C . GLY B 2 100 ? -10.169 15.463 7.376 1.00 17.08 100 GLY B C 1
ATOM 2437 O O . GLY B 2 100 ? -9.802 16.603 7.687 1.00 15.59 100 GLY B O 1
ATOM 2438 N N . ARG B 2 101 ? -9.360 14.514 6.919 1.00 18.52 101 ARG B N 1
ATOM 2439 C CA . ARG B 2 101 ? -8.004 14.799 6.420 1.00 19.19 101 ARG B CA 1
ATOM 2440 C C . ARG B 2 101 ? -8.080 14.761 4.903 1.00 18.37 101 ARG B C 1
ATOM 2441 O O . ARG B 2 101 ? -7.976 13.697 4.279 1.00 18.83 101 ARG B O 1
ATOM 2449 N N . GLY B 2 102 ? -8.327 15.927 4.314 1.00 17.06 102 GLY B N 1
ATOM 2450 C CA . GLY B 2 102 ? -8.646 16.015 2.897 1.00 16.56 102 GLY B CA 1
ATOM 2451 C C . GLY B 2 102 ? -10.040 15.437 2.680 1.00 15.85 102 GLY B C 1
ATOM 2452 O O . GLY B 2 102 ? -10.885 15.463 3.613 1.00 13.83 102 GLY B O 1
ATOM 2453 N N . PHE B 2 103 ? -10.257 14.874 1.481 1.00 16.19 103 PHE B N 1
ATOM 2454 C CA . PHE B 2 103 ? -11.508 14.290 1.030 1.00 17.12 103 PHE B CA 1
ATOM 2455 C C . PHE B 2 103 ? -11.349 12.784 0.685 1.00 17.71 103 PHE B C 1
ATOM 2456 O O . PHE B 2 103 ? -11.337 12.412 -0.498 1.00 19.74 103 PHE B O 1
ATOM 2464 N N . PRO B 2 104 ? -11.212 11.910 1.706 1.00 18.39 104 PRO B N 1
ATOM 2465 C CA . PRO B 2 104 ? -10.930 10.463 1.441 1.00 18.84 104 PRO B CA 1
ATOM 2466 C C . PRO B 2 104 ? -12.067 9.589 0.907 1.00 19.39 104 PRO B C 1
ATOM 2467 O O . PRO B 2 104 ? -11.808 8.522 0.334 1.00 20.46 104 PRO B O 1
ATOM 2471 N N . TYR B 2 105 ? -13.307 10.005 1.107 1.00 18.95 105 TYR B N 1
ATOM 2472 C CA . TYR B 2 105 ? -14.435 9.160 0.726 1.00 19.07 105 TYR B CA 1
ATOM 2473 C C . TYR B 2 105 ? -15.436 9.953 -0.098 1.00 18.10 105 TYR B C 1
ATOM 2474 O O . TYR B 2 105 ? -15.806 11.082 0.258 1.00 17.57 105 TYR B O 1
ATOM 2483 N N . TRP B 2 106 ? -15.898 9.330 -1.186 1.00 16.53 106 TRP B N 1
ATOM 2484 C CA . TRP B 2 106 ? -16.772 9.945 -2.197 1.00 16.50 106 TRP B CA 1
ATOM 2485 C C . TRP B 2 106 ? -17.817 8.952 -2.642 1.00 17.34 106 TRP B C 1
ATOM 2486 O O . TRP B 2 106 ? -17.520 7.750 -2.791 1.00 17.86 106 TRP B O 1
ATOM 2497 N N . GLY B 2 107 ? -19.050 9.434 -2.806 1.00 16.24 107 GLY B N 1
ATOM 2498 C CA . GLY B 2 107 ? -20.066 8.663 -3.522 1.00 17.33 107 GLY B CA 1
ATOM 2499 C C . GLY B 2 107 ? -19.744 8.563 -5.010 1.00 16.91 107 GLY B C 1
ATOM 2500 O O . GLY B 2 107 ? -18.750 9.121 -5.480 1.00 16.66 107 GLY B O 1
ATOM 2501 N N . GLN B 2 108 ? -20.589 7.869 -5.760 1.00 16.90 108 GLN B N 1
ATOM 2502 C CA . GLN B 2 108 ? -20.334 7.618 -7.192 1.00 17.82 108 GLN B CA 1
ATOM 2503 C C . GLN B 2 108 ? -20.700 8.818 -8.082 1.00 16.33 108 GLN B C 1
ATOM 2504 O O . GLN B 2 108 ? -20.286 8.896 -9.231 1.00 15.31 108 GLN B O 1
ATOM 2515 N N . GLY B 2 109 ? -21.470 9.756 -7.534 1.00 17.08 109 GLY B N 1
ATOM 2516 C CA . GLY B 2 109 ? -22.010 10.880 -8.324 1.00 17.47 109 GLY B CA 1
ATOM 2517 C C . GLY B 2 109 ? -23.332 10.498 -8.944 1.00 18.10 109 GLY B C 1
ATOM 2518 O O . GLY B 2 109 ? -23.539 9.327 -9.327 1.00 17.53 109 GLY B O 1
ATOM 2519 N N . THR B 2 110 ? -24.217 11.480 -9.033 1.00 17.22 110 THR B N 1
ATOM 2520 C CA . THR B 2 110 ? -25.521 11.293 -9.685 1.00 17.00 110 THR B CA 1
ATOM 2521 C C . THR B 2 110 ? -25.876 12.534 -10.517 1.00 16.75 110 THR B C 1
ATOM 2522 O O . THR B 2 110 ? -25.866 13.643 -10.001 1.00 16.87 110 THR B O 1
ATOM 2526 N N . LEU B 2 111 ? -26.210 12.334 -11.800 1.00 16.62 111 LEU B N 1
ATOM 2527 C CA . LEU B 2 111 ? -26.616 13.424 -12.685 1.00 17.46 111 LEU B CA 1
ATOM 2528 C C . LEU B 2 111 ? -28.015 13.910 -12.348 1.00 17.45 111 LEU B C 1
ATOM 2529 O O . LEU B 2 111 ? -28.932 13.092 -12.172 1.00 17.98 111 LEU B O 1
ATOM 2534 N N . VAL B 2 112 ? -28.154 15.232 -12.203 1.00 17.22 112 VAL B N 1
ATOM 2535 C CA . VAL B 2 112 ? -29.475 15.865 -12.062 1.00 17.07 112 VAL B CA 1
ATOM 2536 C C . VAL B 2 112 ? -29.603 16.923 -13.151 1.00 16.90 112 VAL B C 1
ATOM 2537 O O . VAL B 2 112 ? -28.827 17.869 -13.218 1.00 17.07 112 VAL B O 1
ATOM 2541 N N . THR B 2 113 ? -30.607 16.763 -13.990 1.00 17.20 113 THR B N 1
ATOM 2542 C CA . THR B 2 113 ? -30.937 17.772 -14.977 1.00 16.87 113 THR B CA 1
ATOM 2543 C C . THR B 2 113 ? -32.111 18.630 -14.476 1.00 16.62 113 THR B C 1
ATOM 2544 O O . THR B 2 113 ? -33.128 18.129 -14.037 1.00 14.85 113 THR B O 1
ATOM 2548 N N . VAL B 2 114 ? -31.939 19.939 -14.579 1.00 15.62 114 VAL B N 1
ATOM 2549 C CA . VAL B 2 114 ? -33.022 20.865 -14.382 1.00 16.67 114 VAL B CA 1
ATOM 2550 C C . VAL B 2 114 ? -33.533 21.414 -15.746 1.00 16.93 114 VAL B C 1
ATOM 2551 O O . VAL B 2 114 ? -32.813 22.119 -16.448 1.00 16.91 114 VAL B O 1
ATOM 2555 N N . SER B 2 115 ? -34.791 21.107 -16.079 1.00 16.67 115 SER B N 1
ATOM 2556 C CA . SER B 2 115 ? -35.365 21.446 -17.398 1.00 18.19 115 SER B CA 1
ATOM 2557 C C . SER B 2 115 ? -36.861 21.303 -17.295 1.00 17.89 115 SER B C 1
ATOM 2558 O O . SER B 2 115 ? -37.345 20.471 -16.498 1.00 18.26 115 SER B O 1
ATOM 2561 N N . ALA B 2 116 ? -37.580 22.122 -18.087 1.00 17.28 116 ALA B N 1
ATOM 2562 C CA . ALA B 2 116 ? -39.031 22.058 -18.235 1.00 18.13 116 ALA B CA 1
ATOM 2563 C C . ALA B 2 116 ? -39.427 21.072 -19.341 1.00 18.33 116 ALA B C 1
ATOM 2564 O O . ALA B 2 116 ? -40.613 20.862 -19.578 1.00 18.29 116 ALA B O 1
ATOM 2566 N N . ALA B 2 117 ? -38.452 20.477 -20.011 1.00 18.58 117 ALA B N 1
ATOM 2567 C CA . ALA B 2 117 ? -38.720 19.498 -21.095 1.00 19.35 117 ALA B CA 1
ATOM 2568 C C . ALA B 2 117 ? -39.435 18.204 -20.626 1.00 20.62 117 ALA B C 1
ATOM 2569 O O . ALA B 2 117 ? -39.259 17.760 -19.484 1.00 19.92 117 ALA B O 1
ATOM 2571 N N . LYS B 2 118 ? -40.241 17.626 -21.527 1.00 20.89 118 LYS B N 1
ATOM 2572 C CA . LYS B 2 118 ? -41.080 16.458 -21.249 1.00 23.61 118 LYS B CA 1
ATOM 2573 C C . LYS B 2 118 ? -40.254 15.135 -21.196 1.00 22.80 118 LYS B C 1
ATOM 2574 O O . LYS B 2 118 ? -39.368 14.903 -22.032 1.00 22.96 118 LYS B O 1
ATOM 2580 N N . THR B 2 119 ? -40.517 14.290 -20.193 1.00 22.21 119 THR B N 1
ATOM 2581 C CA . THR B 2 119 ? -39.892 12.979 -20.109 1.00 21.29 119 THR B CA 1
ATOM 2582 C C . THR B 2 119 ? -40.422 12.197 -21.285 1.00 20.61 119 THR B C 1
ATOM 2583 O O . THR B 2 119 ? -41.633 12.151 -21.504 1.00 20.78 119 THR B O 1
ATOM 2587 N N . THR B 2 120 ? -39.509 11.612 -22.054 1.00 20.11 120 THR B N 1
ATOM 2588 C CA . THR B 2 120 ? -39.830 10.937 -23.309 1.00 19.76 120 THR B CA 1
ATOM 2589 C C . THR B 2 120 ? -39.013 9.631 -23.396 1.00 19.86 120 THR B C 1
ATOM 2590 O O . THR B 2 120 ? -37.818 9.623 -23.152 1.00 18.39 120 THR B O 1
ATOM 2594 N N . ALA B 2 121 ? -39.685 8.535 -23.737 1.00 20.12 121 ALA B N 1
ATOM 2595 C CA . ALA B 2 121 ? -39.072 7.215 -23.805 1.00 21.13 121 ALA B CA 1
ATOM 2596 C C . ALA B 2 121 ? -38.262 7.079 -25.105 1.00 20.18 121 ALA B C 1
ATOM 2597 O O . ALA B 2 121 ? -38.622 7.649 -26.102 1.00 19.97 121 ALA B O 1
ATOM 2599 N N . PRO B 2 122 ? -37.129 6.366 -25.075 1.00 20.09 122 PRO B N 1
ATOM 2600 C CA . PRO B 2 122 ? -36.352 6.269 -26.302 1.00 20.09 122 PRO B CA 1
ATOM 2601 C C . PRO B 2 122 ? -36.930 5.348 -27.354 1.00 20.58 122 PRO B C 1
ATOM 2602 O O . PRO B 2 122 ? -37.640 4.361 -27.026 1.00 20.98 122 PRO B O 1
ATOM 2606 N N . SER B 2 123 ? -36.558 5.641 -28.596 1.00 19.80 123 SER B N 1
ATOM 2607 C CA . SER B 2 123 ? -36.618 4.680 -29.678 1.00 19.58 123 SER B CA 1
ATOM 2608 C C . SER B 2 123 ? -35.253 4.001 -29.847 1.00 18.60 123 SER B C 1
ATOM 2609 O O . SER B 2 123 ? -34.240 4.669 -29.912 1.00 19.03 123 SER B O 1
ATOM 2612 N N . VAL B 2 124 ? -35.245 2.674 -29.941 1.00 18.69 124 VAL B N 1
ATOM 2613 C CA . VAL B 2 124 ? -33.994 1.901 -30.017 1.00 17.09 124 VAL B CA 1
ATOM 2614 C C . VAL B 2 124 ? -33.929 1.234 -31.401 1.00 16.64 124 VAL B C 1
ATOM 2615 O O . VAL B 2 124 ? -34.723 0.346 -31.708 1.00 16.00 124 VAL B O 1
ATOM 2619 N N . TYR B 2 125 ? -33.006 1.706 -32.241 1.00 15.59 125 TYR B N 1
ATOM 2620 C CA . TYR B 2 125 ? -32.869 1.215 -33.625 1.00 15.53 125 TYR B CA 1
ATOM 2621 C C . TYR B 2 125 ? -31.629 0.349 -33.833 1.00 15.28 125 TYR B C 1
ATOM 2622 O O . TYR B 2 125 ? -30.557 0.697 -33.367 1.00 15.90 125 TYR B O 1
ATOM 2631 N N . PRO B 2 126 ? -31.771 -0.772 -34.557 1.00 17.13 126 PRO B N 1
ATOM 2632 C CA . PRO B 2 126 ? -30.644 -1.651 -34.908 1.00 16.80 126 PRO B CA 1
ATOM 2633 C C . PRO B 2 126 ? -29.736 -1.041 -35.969 1.00 16.46 126 PRO B C 1
ATOM 2634 O O . PRO B 2 126 ? -30.230 -0.409 -36.925 1.00 17.86 126 PRO B O 1
ATOM 2638 N N . LEU B 2 127 ? -28.426 -1.216 -35.792 1.00 15.88 127 LEU B N 1
ATOM 2639 C CA . LEU B 2 127 ? -27.437 -0.797 -36.826 1.00 15.57 127 LEU B CA 1
ATOM 2640 C C . LEU B 2 127 ? -26.774 -2.027 -37.392 1.00 16.12 127 LEU B C 1
ATOM 2641 O O . LEU B 2 127 ? -25.989 -2.658 -36.730 1.00 15.82 127 LEU B O 1
ATOM 2646 N N . ALA B 2 128 ? -27.100 -2.353 -38.633 1.00 17.31 128 ALA B N 1
ATOM 2647 C CA . ALA B 2 128 ? -26.628 -3.580 -39.279 1.00 18.45 128 ALA B CA 1
ATOM 2648 C C . ALA B 2 128 ? -26.035 -3.195 -40.631 1.00 18.80 128 ALA B C 1
ATOM 2649 O O . ALA B 2 128 ? -26.571 -2.324 -41.298 1.00 17.47 128 ALA B O 1
ATOM 2651 N N . PRO B 2 129 ? -24.915 -3.838 -41.040 1.00 21.38 129 PRO B N 1
ATOM 2652 C CA . PRO B 2 129 ? -24.197 -3.430 -42.280 1.00 23.35 129 PRO B CA 1
ATOM 2653 C C . PRO B 2 129 ? -25.057 -3.603 -43.535 1.00 24.58 129 PRO B C 1
ATOM 2654 O O . PRO B 2 129 ? -25.915 -4.479 -43.563 1.00 24.44 129 PRO B O 1
ATOM 2658 N N . VAL B 2 130 ? -24.836 -2.787 -44.564 1.00 25.54 130 VAL B N 1
ATOM 2659 C CA . VAL B 2 130 ? -25.711 -2.818 -45.748 1.00 26.94 130 VAL B CA 1
ATOM 2660 C C . VAL B 2 130 ? -25.596 -4.125 -46.547 1.00 27.22 130 VAL B C 1
ATOM 2661 O O . VAL B 2 130 ? -24.552 -4.760 -46.536 1.00 28.06 130 VAL B O 1
ATOM 2665 N N . SER B 2 137 ? -12.421 -10.199 -41.842 0.01 23.29 137 SER B N 1
ATOM 2666 C CA . SER B 2 137 ? -11.756 -10.397 -40.559 1.00 23.41 137 SER B CA 1
ATOM 2667 C C . SER B 2 137 ? -12.686 -10.040 -39.379 1.00 23.15 137 SER B C 1
ATOM 2668 O O . SER B 2 137 ? -12.891 -10.853 -38.470 1.00 22.80 137 SER B O 1
ATOM 2671 N N . SER B 2 138 ? -13.247 -8.827 -39.404 1.00 23.20 138 SER B N 1
ATOM 2672 C CA . SER B 2 138 ? -14.158 -8.357 -38.351 1.00 22.74 138 SER B CA 1
ATOM 2673 C C . SER B 2 138 ? -15.418 -7.692 -38.917 1.00 21.50 138 SER B C 1
ATOM 2674 O O . SER B 2 138 ? -15.424 -7.232 -40.062 1.00 22.47 138 SER B O 1
ATOM 2677 N N . VAL B 2 139 ? -16.481 -7.668 -38.123 1.00 20.24 139 VAL B N 1
ATOM 2678 C CA . VAL B 2 139 ? -17.739 -6.982 -38.493 1.00 19.53 139 VAL B CA 1
ATOM 2679 C C . VAL B 2 139 ? -18.163 -6.065 -37.342 1.00 19.06 139 VAL B C 1
ATOM 2680 O O . VAL B 2 139 ? -18.057 -6.460 -36.159 1.00 18.54 139 VAL B O 1
ATOM 2684 N N . THR B 2 140 ? -18.619 -4.850 -37.677 1.00 17.99 140 THR B N 1
ATOM 2685 C CA . THR B 2 140 ? -19.165 -3.926 -36.675 1.00 17.90 140 THR B CA 1
ATOM 2686 C C . THR B 2 140 ? -20.708 -3.807 -36.777 1.00 17.08 140 THR B C 1
ATOM 2687 O O . THR B 2 140 ? -21.257 -3.749 -37.867 1.00 17.77 140 THR B O 1
ATOM 2691 N N . LEU B 2 141 ? -21.371 -3.852 -35.620 1.00 16.40 141 LEU B N 1
ATOM 2692 C CA . LEU B 2 141 ? -22.807 -3.636 -35.480 1.00 15.93 141 LEU B CA 1
ATOM 2693 C C . LEU B 2 141 ? -23.030 -2.490 -34.484 1.00 14.37 141 LEU B C 1
ATOM 2694 O O . LEU B 2 141 ? -22.092 -2.009 -33.876 1.00 15.24 141 LEU B O 1
ATOM 2699 N N . GLY B 2 142 ? -24.265 -2.059 -34.296 1.00 15.52 142 GLY B N 1
ATOM 2700 C CA . GLY B 2 142 ? -24.528 -0.993 -33.325 1.00 14.60 142 GLY B CA 1
ATOM 2701 C C . GLY B 2 142 ? -25.996 -0.829 -32.988 1.00 14.75 142 GLY B C 1
ATOM 2702 O O . GLY B 2 142 ? -26.870 -1.501 -33.542 1.00 15.37 142 GLY B O 1
ATOM 2703 N N . CYS B 2 143 ? -26.254 0.105 -32.080 1.00 15.44 143 CYS B N 1
ATOM 2704 C CA . CYS B 2 143 ? -27.567 0.447 -31.665 1.00 15.23 143 CYS B CA 1
ATOM 2705 C C . CYS B 2 143 ? -27.640 1.956 -31.560 1.00 14.88 143 CYS B C 1
ATOM 2706 O O . CYS B 2 143 ? -26.677 2.583 -31.155 1.00 15.49 143 CYS B O 1
ATOM 2711 N N . LEU B 2 144 ? -28.750 2.506 -32.027 1.00 14.94 144 LEU B N 1
ATOM 2712 C CA . LEU B 2 144 ? -29.017 3.948 -31.990 1.00 15.95 144 LEU B CA 1
ATOM 2713 C C . LEU B 2 144 ? -30.207 4.178 -31.082 1.00 16.22 144 LEU B C 1
ATOM 2714 O O . LEU B 2 144 ? -31.319 3.714 -31.381 1.00 15.84 144 LEU B O 1
ATOM 2719 N N . VAL B 2 145 ? -29.989 4.923 -30.009 1.00 15.59 145 VAL B N 1
ATOM 2720 C CA . VAL B 2 145 ? -31.028 5.203 -29.045 1.00 15.21 145 VAL B CA 1
ATOM 2721 C C . VAL B 2 145 ? -31.362 6.668 -29.225 1.00 16.53 145 VAL B C 1
ATOM 2722 O O . VAL B 2 145 ? -30.551 7.556 -28.908 1.00 17.05 145 VAL B O 1
ATOM 2726 N N . LYS B 2 146 ? -32.556 6.922 -29.744 1.00 16.78 146 LYS B N 1
ATOM 2727 C CA . LYS B 2 146 ? -32.943 8.261 -30.173 1.00 17.99 146 LYS B CA 1
ATOM 2728 C C . LYS B 2 146 ? -34.235 8.769 -29.527 1.00 17.45 146 LYS B C 1
ATOM 2729 O O . LYS B 2 146 ? -35.180 8.026 -29.306 1.00 19.25 146 LYS B O 1
ATOM 2735 N N . GLY B 2 147 ? -34.287 10.064 -29.263 1.00 17.25 147 GLY B N 1
ATOM 2736 C CA . GLY B 2 147 ? -35.555 10.684 -28.961 1.00 17.46 147 GLY B CA 1
ATOM 2737 C C . GLY B 2 147 ? -35.949 10.594 -27.501 1.00 17.41 147 GLY B C 1
ATOM 2738 O O . GLY B 2 147 ? -37.145 10.621 -27.178 1.00 17.52 147 GLY B O 1
ATOM 2739 N N . TYR B 2 148 ? -34.976 10.484 -26.593 1.00 15.47 148 TYR B N 1
ATOM 2740 C CA . TYR B 2 148 ? -35.348 10.348 -25.189 1.00 15.30 148 TYR B CA 1
ATOM 2741 C C . TYR B 2 148 ? -34.984 11.557 -24.354 1.00 15.18 148 TYR B C 1
ATOM 2742 O O . TYR B 2 148 ? -34.198 12.394 -24.781 1.00 15.53 148 TYR B O 1
ATOM 2751 N N . PHE B 2 149 ? -35.583 11.633 -23.173 1.00 15.34 149 PHE B N 1
ATOM 2752 C CA . PHE B 2 149 ? -35.260 12.654 -22.191 1.00 15.12 149 PHE B CA 1
ATOM 2753 C C . PHE B 2 149 ? -35.809 12.230 -20.811 1.00 15.71 149 PHE B C 1
ATOM 2754 O O . PHE B 2 149 ? -36.929 11.722 -20.712 1.00 16.58 149 PHE B O 1
ATOM 2762 N N . PRO B 2 150 ? -35.042 12.439 -19.720 1.00 15.77 150 PRO B N 1
ATOM 2763 C CA . PRO B 2 150 ? -33.696 12.990 -19.562 1.00 15.78 150 PRO B CA 1
ATOM 2764 C C . PRO B 2 150 ? -32.648 11.897 -19.662 1.00 16.06 150 PRO B C 1
ATOM 2765 O O . PRO B 2 150 ? -32.982 10.730 -19.793 1.00 15.45 150 PRO B O 1
ATOM 2769 N N . GLU B 2 151 ? -31.385 12.284 -19.548 1.00 18.14 151 GLU B N 1
ATOM 2770 C CA . GLU B 2 151 ? -30.325 11.336 -19.232 1.00 18.24 151 GLU B CA 1
ATOM 2771 C C . GLU B 2 151 ? -30.540 10.866 -17.798 1.00 18.56 151 GLU B C 1
ATOM 2772 O O . GLU B 2 151 ? -31.168 11.587 -17.026 1.00 17.55 151 GLU B O 1
ATOM 2778 N N . PRO B 2 152 ? -30.001 9.685 -17.410 1.00 19.23 152 PRO B N 1
ATOM 2779 C CA . PRO B 2 152 ? -29.193 8.728 -18.171 1.00 19.97 152 PRO B CA 1
ATOM 2780 C C . PRO B 2 152 ? -29.970 7.577 -18.836 1.00 20.71 152 PRO B C 1
ATOM 2781 O O . PRO B 2 152 ? -31.115 7.299 -18.490 1.00 20.28 152 PRO B O 1
ATOM 2785 N N . VAL B 2 153 ? -29.330 6.934 -19.818 1.00 21.44 153 VAL B N 1
ATOM 2786 C CA . VAL B 2 153 ? -29.743 5.600 -20.269 1.00 22.06 153 VAL B CA 1
ATOM 2787 C C . VAL B 2 153 ? -28.589 4.640 -19.907 1.00 22.50 153 VAL B C 1
ATOM 2788 O O . VAL B 2 153 ? -27.444 5.082 -19.764 1.00 22.93 153 VAL B O 1
ATOM 2792 N N . THR B 2 154 ? -28.881 3.350 -19.753 1.00 22.33 154 THR B N 1
ATOM 2793 C CA . THR B 2 154 ? -27.827 2.341 -19.630 1.00 22.43 154 THR B CA 1
ATOM 2794 C C . THR B 2 154 ? -27.961 1.458 -20.846 1.00 21.27 154 THR B C 1
ATOM 2795 O O . THR B 2 154 ? -29.078 1.202 -21.314 1.00 21.05 154 THR B O 1
ATOM 2799 N N . LEU B 2 155 ? -26.827 1.017 -21.367 1.00 19.48 155 LEU B N 1
ATOM 2800 C CA . LEU B 2 155 ? -26.809 0.174 -22.569 1.00 19.07 155 LEU B CA 1
ATOM 2801 C C . LEU B 2 155 ? -25.778 -0.942 -22.390 1.00 18.72 155 LEU B C 1
ATOM 2802 O O . LEU B 2 155 ? -24.629 -0.661 -22.013 1.00 20.62 155 LEU B O 1
ATOM 2807 N N . THR B 2 156 ? -26.188 -2.190 -22.625 1.00 18.19 156 THR B N 1
ATOM 2808 C CA . THR B 2 156 ? -25.258 -3.321 -22.637 1.00 16.74 156 THR B CA 1
ATOM 2809 C C . THR B 2 156 ? -25.474 -4.155 -23.898 1.00 16.84 156 THR B C 1
ATOM 2810 O O . THR B 2 156 ? -26.484 -3.998 -24.603 1.00 16.31 156 THR B O 1
ATOM 2814 N N . TRP B 2 157 ? -24.522 -5.044 -24.179 1.00 16.35 157 TRP B N 1
ATOM 2815 C CA . TRP B 2 157 ? -24.693 -5.993 -25.249 1.00 16.55 157 TRP B CA 1
ATOM 2816 C C . TRP B 2 157 ? -24.704 -7.417 -24.708 1.00 16.68 157 TRP B C 1
ATOM 2817 O O . TRP B 2 157 ? -23.877 -7.746 -23.852 1.00 14.23 157 TRP B O 1
ATOM 2828 N N . ASN B 2 158 ? -25.603 -8.258 -25.238 1.00 16.30 158 ASN B N 1
ATOM 2829 C CA . ASN B 2 158 ? -25.742 -9.653 -24.776 1.00 17.34 158 ASN B CA 1
ATOM 2830 C C . ASN B 2 158 ? -25.793 -9.748 -23.255 1.00 18.06 158 ASN B C 1
ATOM 2831 O O . ASN B 2 158 ? -25.209 -10.640 -22.642 1.00 18.42 158 ASN B O 1
ATOM 2836 N N . SER B 2 159 ? -26.508 -8.794 -22.667 1.00 18.65 159 SER B N 1
ATOM 2837 C CA . SER B 2 159 ? -26.813 -8.751 -21.237 1.00 19.93 159 SER B CA 1
ATOM 2838 C C . SER B 2 159 ? -25.564 -8.560 -20.395 1.00 20.56 159 SER B C 1
ATOM 2839 O O . SER B 2 159 ? -25.532 -8.991 -19.245 1.00 20.97 159 SER B O 1
ATOM 2842 N N . GLY B 2 160 ? -24.555 -7.892 -20.944 1.00 20.15 160 GLY B N 1
ATOM 2843 C CA . GLY B 2 160 ? -23.295 -7.690 -20.225 1.00 19.78 160 GLY B CA 1
ATOM 2844 C C . GLY B 2 160 ? -22.209 -8.680 -20.557 1.00 19.88 160 GLY B C 1
ATOM 2845 O O . GLY B 2 160 ? -21.052 -8.479 -20.186 1.00 20.06 160 GLY B O 1
ATOM 2846 N N . SER B 2 161 ? -22.571 -9.752 -21.260 1.00 19.46 161 SER B N 1
ATOM 2847 C CA . SER B 2 161 ? -21.633 -10.839 -21.601 1.00 20.07 161 SER B CA 1
ATOM 2848 C C . SER B 2 161 ? -20.631 -10.462 -22.676 1.00 20.68 161 SER B C 1
ATOM 2849 O O . SER B 2 161 ? -19.568 -11.088 -22.804 1.00 20.80 161 SER B O 1
ATOM 2852 N N . LEU B 2 162 ? -20.977 -9.436 -23.445 1.00 20.68 162 LEU B N 1
ATOM 2853 C CA . LEU B 2 162 ? -20.128 -8.957 -24.520 1.00 20.56 162 LEU B CA 1
ATOM 2854 C C . LEU B 2 162 ? -19.722 -7.544 -24.166 1.00 21.45 162 LEU B C 1
ATOM 2855 O O . LEU B 2 162 ? -20.540 -6.620 -24.234 1.00 20.79 162 LEU B O 1
ATOM 2860 N N . SER B 2 163 ? -18.465 -7.377 -23.776 1.00 21.99 163 SER B N 1
ATOM 2861 C CA . SER B 2 163 ? -18.001 -6.085 -23.333 1.00 23.17 163 SER B CA 1
ATOM 2862 C C . SER B 2 163 ? -16.770 -5.641 -24.109 1.00 23.37 163 SER B C 1
ATOM 2863 O O . SER B 2 163 ? -16.538 -4.440 -24.234 1.00 23.77 163 SER B O 1
ATOM 2866 N N . SER B 2 164 ? -15.980 -6.583 -24.623 1.00 22.56 164 SER B N 1
ATOM 2867 C CA . SER B 2 164 ? -14.801 -6.182 -25.384 1.00 22.44 164 SER B CA 1
ATOM 2868 C C . SER B 2 164 ? -15.223 -5.833 -26.828 1.00 20.82 164 SER B C 1
ATOM 2869 O O . SER B 2 164 ? -16.209 -6.369 -27.367 1.00 19.63 164 SER B O 1
ATOM 2872 N N . GLY B 2 165 ? -14.492 -4.891 -27.410 1.00 19.48 165 GLY B N 1
ATOM 2873 C CA . GLY B 2 165 ? -14.817 -4.352 -28.714 1.00 17.81 165 GLY B CA 1
ATOM 2874 C C . GLY B 2 165 ? -16.057 -3.479 -28.789 1.00 16.89 165 GLY B C 1
ATOM 2875 O O . GLY B 2 165 ? -16.564 -3.265 -29.885 1.00 16.11 165 GLY B O 1
ATOM 2876 N N . VAL B 2 166 ? -16.513 -2.960 -27.640 1.00 16.56 166 VAL B N 1
ATOM 2877 C CA . VAL B 2 166 ? -17.705 -2.107 -27.528 1.00 16.64 166 VAL B CA 1
ATOM 2878 C C . VAL B 2 166 ? -17.297 -0.643 -27.347 1.00 15.77 166 VAL B C 1
ATOM 2879 O O . VAL B 2 166 ? -16.370 -0.357 -26.603 1.00 16.71 166 VAL B O 1
ATOM 2883 N N . HIS B 2 167 ? -17.948 0.283 -28.041 1.00 15.72 167 HIS B N 1
ATOM 2884 C CA . HIS B 2 167 ? -17.788 1.721 -27.732 1.00 16.27 167 HIS B CA 1
ATOM 2885 C C . HIS B 2 167 ? -19.166 2.330 -27.564 1.00 16.85 167 HIS B C 1
ATOM 2886 O O . HIS B 2 167 ? -19.921 2.374 -28.524 1.00 17.58 167 HIS B O 1
ATOM 2893 N N . THR B 2 168 ? -19.482 2.817 -26.362 1.00 17.13 168 THR B N 1
ATOM 2894 C CA . THR B 2 168 ? -20.722 3.496 -26.126 1.00 17.95 168 THR B CA 1
ATOM 2895 C C . THR B 2 168 ? -20.377 4.973 -25.974 1.00 17.87 168 THR B C 1
ATOM 2896 O O . THR B 2 168 ? -19.578 5.345 -25.108 1.00 19.49 168 THR B O 1
ATOM 2900 N N . PHE B 2 169 ? -20.969 5.792 -26.841 1.00 18.39 169 PHE B N 1
ATOM 2901 C CA . PHE B 2 169 ? -20.609 7.195 -26.987 1.00 16.93 169 PHE B CA 1
ATOM 2902 C C . PHE B 2 169 ? -21.473 8.070 -26.101 1.00 16.92 169 PHE B C 1
ATOM 2903 O O . PHE B 2 169 ? -22.612 7.726 -25.850 1.00 16.15 169 PHE B O 1
ATOM 2911 N N . PRO B 2 170 ? -20.928 9.208 -25.616 1.00 17.58 170 PRO B N 1
ATOM 2912 C CA . PRO B 2 170 ? -21.730 10.123 -24.767 1.00 17.45 170 PRO B CA 1
ATOM 2913 C C . PRO B 2 170 ? -22.962 10.598 -25.518 1.00 17.59 170 PRO B C 1
ATOM 2914 O O . PRO B 2 170 ? -22.891 10.860 -26.733 1.00 18.56 170 PRO B O 1
ATOM 2918 N N . ALA B 2 171 ? -24.074 10.725 -24.806 1.00 18.32 171 ALA B N 1
ATOM 2919 C CA . ALA B 2 171 ? -25.331 11.147 -25.427 1.00 17.27 171 ALA B CA 1
ATOM 2920 C C . ALA B 2 171 ? -25.247 12.622 -25.866 1.00 16.90 171 ALA B C 1
ATOM 2921 O O . ALA B 2 171 ? -24.526 13.407 -25.243 1.00 16.69 171 ALA B O 1
ATOM 2923 N N . VAL B 2 172 ? -25.939 12.967 -26.949 1.00 16.62 172 VAL B N 1
ATOM 2924 C CA . VAL B 2 172 ? -25.963 14.350 -27.449 1.00 16.52 172 VAL B CA 1
ATOM 2925 C C . VAL B 2 172 ? -27.366 14.910 -27.358 1.00 15.91 172 VAL B C 1
ATOM 2926 O O . VAL B 2 172 ? -28.323 14.295 -27.836 1.00 14.89 172 VAL B O 1
ATOM 2930 N N . LEU B 2 173 ? -27.490 16.082 -26.743 1.00 15.91 173 LEU B N 1
ATOM 2931 C CA . LEU B 2 173 ? -28.793 16.751 -26.650 1.00 16.99 173 LEU B CA 1
ATOM 2932 C C . LEU B 2 173 ? -29.004 17.713 -27.809 1.00 17.27 173 LEU B C 1
ATOM 2933 O O . LEU B 2 173 ? -28.146 18.538 -28.087 1.00 17.58 173 LEU B O 1
ATOM 2938 N N . GLN B 2 174 ? -30.141 17.593 -28.476 1.00 17.29 174 GLN B N 1
ATOM 2939 C CA . GLN B 2 174 ? -30.553 18.524 -29.545 1.00 19.18 174 GLN B CA 1
ATOM 2940 C C . GLN B 2 174 ? -32.078 18.696 -29.486 1.00 19.91 174 GLN B C 1
ATOM 2941 O O . GLN B 2 174 ? -32.815 17.712 -29.504 1.00 19.37 174 GLN B O 1
ATOM 2947 N N . SER B 2 175 ? -32.547 19.943 -29.397 1.00 20.13 175 SER B N 1
ATOM 2948 C CA . SER B 2 175 ? -33.989 20.214 -29.331 1.00 21.23 175 SER B CA 1
ATOM 2949 C C . SER B 2 175 ? -34.691 19.416 -28.212 1.00 20.42 175 SER B C 1
ATOM 2950 O O . SER B 2 175 ? -35.741 18.806 -28.452 1.00 21.07 175 SER B O 1
ATOM 2953 N N . ASP B 2 176 ? -34.100 19.418 -27.014 1.00 19.33 176 ASP B N 1
ATOM 2954 C CA . ASP B 2 176 ? -34.645 18.753 -25.819 1.00 18.89 176 ASP B CA 1
ATOM 2955 C C . ASP B 2 176 ? -34.832 17.227 -25.937 1.00 17.95 176 ASP B C 1
ATOM 2956 O O . ASP B 2 176 ? -35.594 16.627 -25.162 1.00 18.25 176 ASP B O 1
ATOM 2961 N N . LEU B 2 177 ? -34.140 16.617 -26.897 1.00 16.71 177 LEU B N 1
ATOM 2962 C CA . LEU B 2 177 ? -34.093 15.141 -26.992 1.00 16.23 177 LEU B CA 1
ATOM 2963 C C . LEU B 2 177 ? -32.685 14.631 -27.204 1.00 15.64 177 LEU B C 1
ATOM 2964 O O . LEU B 2 177 ? -31.912 15.237 -27.938 1.00 16.57 177 LEU B O 1
ATOM 2969 N N . TYR B 2 178 ? -32.363 13.512 -26.560 1.00 13.99 178 TYR B N 1
ATOM 2970 C CA . TYR B 2 178 ? -31.034 12.908 -26.662 1.00 15.61 178 TYR B CA 1
ATOM 2971 C C . TYR B 2 178 ? -30.935 11.846 -27.725 1.00 14.57 178 TYR B C 1
ATOM 2972 O O . TYR B 2 178 ? -31.907 11.181 -28.019 1.00 14.92 178 TYR B O 1
ATOM 2981 N N . THR B 2 179 ? -29.720 11.708 -28.262 1.00 15.25 179 THR B N 1
ATOM 2982 C CA . THR B 2 179 ? -29.305 10.620 -29.138 1.00 15.93 179 THR B CA 1
ATOM 2983 C C . THR B 2 179 ? -28.078 9.994 -28.516 1.00 15.80 179 THR B C 1
ATOM 2984 O O . THR B 2 179 ? -27.174 10.690 -28.075 1.00 16.71 179 THR B O 1
ATOM 2988 N N . LEU B 2 180 ? -28.060 8.673 -28.461 1.00 15.52 180 LEU B N 1
ATOM 2989 C CA . LEU B 2 180 ? -26.903 7.934 -27.989 1.00 16.00 180 LEU B CA 1
ATOM 2990 C C . LEU B 2 180 ? -26.670 6.757 -28.929 1.00 15.72 180 LEU B C 1
ATOM 2991 O O . LEU B 2 180 ? -27.626 6.148 -29.370 1.00 15.68 180 LEU B O 1
ATOM 2996 N N . SER B 2 181 ? -25.411 6.456 -29.241 1.00 15.93 181 SER B N 1
ATOM 2997 C CA . SER B 2 181 ? -25.096 5.272 -30.011 1.00 16.43 181 SER B CA 1
ATOM 2998 C C . SER B 2 181 ? -24.013 4.410 -29.348 1.00 15.72 181 SER B C 1
ATOM 2999 O O . SER B 2 181 ? -23.277 4.855 -28.471 1.00 14.44 181 SER B O 1
ATOM 3002 N N . SER B 2 182 ? -23.985 3.133 -29.729 1.00 15.83 182 SER B N 1
ATOM 3003 C CA . SER B 2 182 ? -22.964 2.184 -29.278 1.00 13.77 182 SER B CA 1
ATOM 3004 C C . SER B 2 182 ? -22.602 1.252 -30.434 1.00 13.66 182 SER B C 1
ATOM 3005 O O . SER B 2 182 ? -23.466 0.794 -31.143 1.00 15.12 182 SER B O 1
ATOM 3008 N N . SER B 2 183 ? -21.328 1.019 -30.658 1.00 12.86 183 SER B N 1
ATOM 3009 C CA . SER B 2 183 ? -20.871 0.084 -31.693 1.00 13.53 183 SER B CA 1
ATOM 3010 C C . SER B 2 183 ? -20.287 -1.139 -30.966 1.00 14.84 183 SER B C 1
ATOM 3011 O O . SER B 2 183 ? -19.805 -1.032 -29.841 1.00 15.28 183 SER B O 1
ATOM 3014 N N . VAL B 2 184 ? -20.314 -2.287 -31.619 1.00 15.29 184 VAL B N 1
ATOM 3015 C CA . VAL B 2 184 ? -19.653 -3.463 -31.107 1.00 15.18 184 VAL B CA 1
ATOM 3016 C C . VAL B 2 184 ? -19.049 -4.151 -32.307 1.00 14.91 184 VAL B C 1
ATOM 3017 O O . VAL B 2 184 ? -19.709 -4.314 -33.351 1.00 14.12 184 VAL B O 1
ATOM 3021 N N . THR B 2 185 ? -17.771 -4.485 -32.178 1.00 14.21 185 THR B N 1
ATOM 3022 C CA . THR B 2 185 ? -17.004 -5.128 -33.223 1.00 15.70 185 THR B CA 1
ATOM 3023 C C . THR B 2 185 ? -16.620 -6.548 -32.832 1.00 15.43 185 THR B C 1
ATOM 3024 O O . THR B 2 185 ? -16.113 -6.799 -31.719 1.00 16.86 185 THR B O 1
ATOM 3028 N N . VAL B 2 186 ? -16.909 -7.476 -33.744 1.00 15.80 186 VAL B N 1
ATOM 3029 C CA . VAL B 2 186 ? -16.700 -8.927 -33.494 1.00 17.56 186 VAL B CA 1
ATOM 3030 C C . VAL B 2 186 ? -16.050 -9.548 -34.717 1.00 17.71 186 VAL B C 1
ATOM 3031 O O . VAL B 2 186 ? -16.053 -8.955 -35.800 1.00 18.40 186 VAL B O 1
ATOM 3035 N N . THR B 2 187 ? -15.516 -10.766 -34.572 1.00 18.31 187 THR B N 1
ATOM 3036 C CA . THR B 2 187 ? -14.812 -11.411 -35.683 1.00 17.12 187 THR B CA 1
ATOM 3037 C C . THR B 2 187 ? -15.889 -11.892 -36.657 1.00 17.34 187 THR B C 1
ATOM 3038 O O . THR B 2 187 ? -17.006 -12.141 -36.241 1.00 16.44 187 THR B O 1
ATOM 3042 N N . SER B 2 188 ? -15.570 -11.925 -37.949 1.00 17.80 188 SER B N 1
ATOM 3043 C CA . SER B 2 188 ? -16.498 -12.312 -39.001 1.00 18.48 188 SER B CA 1
ATOM 3044 C C . SER B 2 188 ? -17.011 -13.735 -38.879 1.00 18.30 188 SER B C 1
ATOM 3045 O O . SER B 2 188 ? -16.301 -14.626 -38.390 1.00 19.39 188 SER B O 1
ATOM 3048 N N . SER B 2 189 ? -18.260 -13.910 -39.309 1.00 16.80 189 SER B N 1
ATOM 3049 C CA . SER B 2 189 ? -18.958 -15.189 -39.318 1.00 16.66 189 SER B CA 1
ATOM 3050 C C . SER B 2 189 ? -19.370 -15.668 -37.940 1.00 15.69 189 SER B C 1
ATOM 3051 O O . SER B 2 189 ? -19.667 -16.844 -37.783 1.00 16.98 189 SER B O 1
ATOM 3054 N N . THR B 2 190 ? -19.357 -14.771 -36.952 1.00 13.69 190 THR B N 1
ATOM 3055 C CA . THR B 2 190 ? -19.929 -15.091 -35.615 1.00 12.73 190 THR B CA 1
ATOM 3056 C C . THR B 2 190 ? -21.435 -14.747 -35.623 1.00 13.46 190 THR B C 1
ATOM 3057 O O . THR B 2 190 ? -22.286 -15.622 -35.751 1.00 12.89 190 THR B O 1
ATOM 3061 N N . TRP B 2 191 ? -21.756 -13.464 -35.518 1.00 13.95 191 TRP B N 1
ATOM 3062 C CA . TRP B 2 191 ? -23.044 -12.942 -35.932 1.00 13.98 191 TRP B CA 1
ATOM 3063 C C . TRP B 2 191 ? -23.312 -13.250 -37.446 1.00 14.73 191 TRP B C 1
ATOM 3064 O O . TRP B 2 191 ? -22.383 -13.230 -38.252 1.00 14.77 191 TRP B O 1
ATOM 3075 N N . PRO B 2 192 ? -24.561 -13.568 -37.848 1.00 14.47 192 PRO B N 1
ATOM 3076 C CA . PRO B 2 192 ? -25.748 -13.650 -37.027 1.00 15.07 192 PRO B CA 1
ATOM 3077 C C . PRO B 2 192 ? -26.040 -14.996 -36.3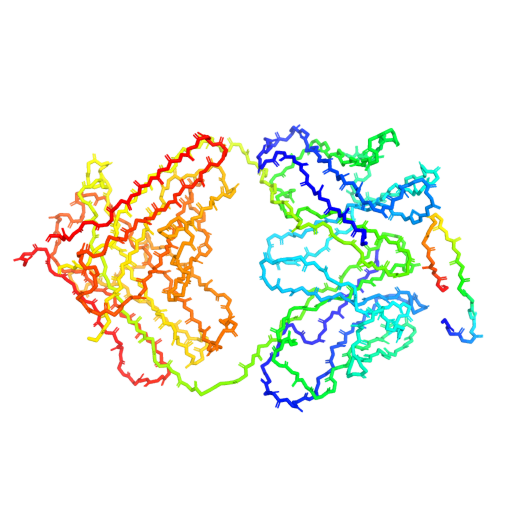42 1.00 14.72 192 PRO B C 1
ATOM 3078 O O . PRO B 2 192 ? -26.984 -15.050 -35.579 1.00 15.03 192 PRO B O 1
ATOM 3082 N N . SER B 2 193 ? -25.292 -16.060 -36.606 1.00 14.49 193 SER B N 1
ATOM 3083 C CA . SER B 2 193 ? -25.547 -17.357 -35.931 1.00 15.20 193 SER B CA 1
ATOM 3084 C C . SER B 2 193 ? -25.455 -17.193 -34.416 1.00 14.29 193 SER B C 1
ATOM 3085 O O . SER B 2 193 ? -26.309 -17.680 -33.676 1.00 14.93 193 SER B O 1
ATOM 3088 N N . GLN B 2 194 ? -24.425 -16.488 -33.964 1.00 14.81 194 GLN B N 1
ATOM 3089 C CA . GLN B 2 194 ? -24.354 -16.057 -32.576 1.00 14.22 194 GLN B CA 1
ATOM 3090 C C . GLN B 2 194 ? -24.994 -14.687 -32.512 1.00 14.90 194 GLN B C 1
ATOM 3091 O O . GLN B 2 194 ? -24.516 -13.758 -33.136 1.00 15.24 194 GLN B O 1
ATOM 3097 N N . SER B 2 195 ? -26.126 -14.592 -31.829 1.00 15.25 195 SER B N 1
ATOM 3098 C CA . SER B 2 195 ? -26.901 -13.352 -31.791 1.00 16.41 195 SER B CA 1
ATOM 3099 C C . SER B 2 195 ? -26.173 -12.193 -31.049 1.00 16.37 195 SER B C 1
ATOM 3100 O O . SER B 2 195 ? -25.347 -12.411 -30.166 1.00 17.04 195 SER B O 1
ATOM 3103 N N . ILE B 2 196 ? -26.474 -10.967 -31.479 1.00 16.45 196 ILE B N 1
ATOM 3104 C CA . ILE B 2 196 ? -26.007 -9.770 -30.834 1.00 16.94 196 ILE B CA 1
ATOM 3105 C C . ILE B 2 196 ? -27.249 -8.939 -30.538 1.00 17.07 196 ILE B C 1
ATOM 3106 O O . ILE B 2 196 ? -28.021 -8.635 -31.443 1.00 16.82 196 ILE B O 1
ATOM 3111 N N . THR B 2 197 ? -27.436 -8.571 -29.272 1.00 16.95 197 THR B N 1
ATOM 3112 C CA . THR B 2 197 ? -28.654 -7.890 -28.821 1.00 17.42 197 THR B CA 1
ATOM 3113 C C . THR B 2 197 ? -28.210 -6.712 -27.961 1.00 17.20 197 THR B C 1
ATOM 3114 O O . THR B 2 197 ? -27.408 -6.867 -27.063 1.00 17.99 197 THR B O 1
ATOM 3118 N N . CYS B 2 198 ? -28.691 -5.520 -28.283 1.00 17.90 198 CYS B N 1
ATOM 3119 C CA . CYS B 2 198 ? -28.475 -4.415 -27.388 1.00 18.41 198 CYS B CA 1
ATOM 3120 C C . CYS B 2 198 ? -29.610 -4.275 -26.371 1.00 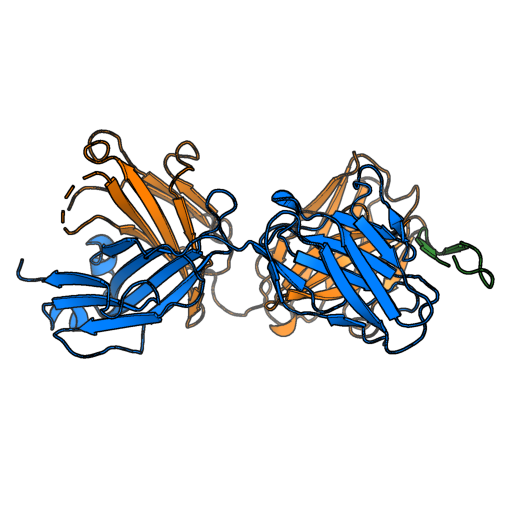18.71 198 CYS B C 1
ATOM 3121 O O . CYS B 2 198 ? -30.794 -4.363 -26.729 1.00 19.44 198 CYS B O 1
ATOM 3126 N N . ASN B 2 199 ? -29.233 -4.160 -25.098 1.00 18.55 199 ASN B N 1
ATOM 3127 C CA . ASN B 2 199 ? -30.188 -4.020 -23.996 1.00 20.02 199 ASN B CA 1
ATOM 3128 C C . ASN B 2 199 ? -30.148 -2.582 -23.473 1.00 19.78 199 ASN B C 1
ATOM 3129 O O . ASN B 2 199 ? -29.104 -2.110 -23.003 1.00 19.86 199 ASN B O 1
ATOM 3134 N N . VAL B 2 200 ? -31.293 -1.898 -23.563 1.00 19.55 200 VAL B N 1
ATOM 3135 C CA . VAL B 2 200 ? -31.356 -0.470 -23.265 1.00 20.20 200 VAL B CA 1
ATOM 3136 C C . VAL B 2 200 ? -32.354 -0.240 -22.127 1.00 20.63 200 VAL B C 1
ATOM 3137 O O . VAL B 2 200 ? -33.514 -0.710 -22.177 1.00 21.67 200 VAL B O 1
ATOM 3141 N N . ALA B 2 201 ? -31.884 0.454 -21.099 1.00 20.14 201 ALA B N 1
ATOM 3142 C CA . ALA B 2 201 ? -32.754 0.865 -20.025 1.00 19.74 201 ALA B CA 1
ATOM 3143 C C . ALA B 2 201 ? -32.768 2.390 -19.938 1.00 19.82 201 ALA B C 1
ATOM 3144 O O . ALA B 2 201 ? -31.713 3.041 -19.983 1.00 17.85 201 ALA B O 1
ATOM 3146 N N . HIS B 2 202 ? -33.985 2.930 -19.841 1.00 20.02 202 HIS B N 1
ATOM 3147 C CA . HIS B 2 202 ? -34.238 4.333 -19.523 1.00 20.25 202 HIS B CA 1
ATOM 3148 C C . HIS B 2 202 ? -35.121 4.378 -18.283 1.00 21.41 202 HIS B C 1
ATOM 3149 O O . HIS B 2 202 ? -36.352 4.381 -18.406 1.00 21.40 202 HIS B O 1
ATOM 3156 N N . PRO B 2 203 ? -34.504 4.344 -17.083 1.00 22.49 203 PRO B N 1
ATOM 3157 C CA . PRO B 2 203 ? -35.261 4.360 -15.813 1.00 23.31 203 PRO B CA 1
ATOM 3158 C C . PRO B 2 203 ? -36.325 5.480 -15.693 1.00 24.06 203 PRO B C 1
ATOM 3159 O O . PRO B 2 203 ? -37.422 5.224 -15.194 1.00 23.83 203 PRO B O 1
ATOM 3163 N N . ALA B 2 204 ? -36.011 6.691 -16.157 1.00 25.10 204 ALA B N 1
ATOM 3164 C CA . ALA B 2 204 ? -36.921 7.832 -16.033 1.00 26.19 204 ALA B CA 1
ATOM 3165 C C . ALA B 2 204 ? -38.299 7.662 -16.718 1.00 26.91 204 ALA B C 1
ATOM 3166 O O . ALA B 2 204 ? -39.278 8.293 -16.309 1.00 27.36 204 ALA B O 1
ATOM 3168 N N . SER B 2 205 ? -38.378 6.841 -17.761 1.00 26.91 205 SER B N 1
ATOM 3169 C CA . SER B 2 205 ? -39.653 6.546 -18.403 1.00 27.19 205 SER B CA 1
ATOM 3170 C C . SER B 2 205 ? -40.001 5.076 -18.170 1.00 28.15 205 SER B C 1
ATOM 3171 O O . SER B 2 205 ? -40.854 4.514 -18.876 1.00 28.05 205 SER B O 1
ATOM 3174 N N . SER B 2 206 ? -39.316 4.460 -17.200 1.00 28.49 206 SER B N 1
ATOM 3175 C CA . SER B 2 206 ? -39.435 3.027 -16.924 1.00 29.99 206 SER B CA 1
ATOM 3176 C C . SER B 2 206 ? -39.410 2.156 -18.197 1.00 30.58 206 SER B C 1
ATOM 3177 O O . SER B 2 206 ? -40.236 1.259 -18.369 1.00 31.64 206 SER B O 1
ATOM 3180 N N . THR B 2 207 ? -38.451 2.430 -19.080 1.00 30.74 207 THR B N 1
ATOM 3181 C CA . THR B 2 207 ? -38.340 1.759 -20.371 1.00 31.01 207 THR B CA 1
ATOM 3182 C C . THR B 2 207 ? -37.228 0.720 -20.327 1.00 30.97 207 THR B C 1
ATOM 3183 O O . THR B 2 207 ? -36.175 0.950 -19.721 1.00 30.84 207 THR B O 1
ATOM 3187 N N . LYS B 2 208 ? -37.493 -0.427 -20.949 1.00 31.29 208 LYS B N 1
ATOM 3188 C CA . LYS B 2 208 ? -36.507 -1.481 -21.149 1.00 31.87 208 LYS B CA 1
ATOM 3189 C C . LYS B 2 208 ? -36.783 -2.192 -22.469 1.00 31.59 208 LYS B C 1
ATOM 3190 O O . LYS B 2 208 ? -37.888 -2.684 -22.719 1.00 32.66 208 LYS B O 1
ATOM 3196 N N . VAL B 2 209 ? -35.770 -2.207 -23.326 1.00 29.93 209 VAL B N 1
ATOM 3197 C CA . VAL B 2 209 ? -35.908 -2.698 -24.671 1.00 28.38 209 VAL B CA 1
ATOM 3198 C C . VAL B 2 209 ? -34.668 -3.520 -24.939 1.00 27.15 209 VAL B C 1
ATOM 3199 O O . VAL B 2 209 ? -33.557 -3.125 -24.572 1.00 26.91 209 VAL B O 1
ATOM 3203 N N . ASP B 2 210 ? -34.878 -4.679 -25.549 1.00 26.03 210 ASP B N 1
ATOM 3204 C CA . ASP B 2 210 ? -33.807 -5.507 -26.056 1.00 24.72 210 ASP B CA 1
ATOM 3205 C C . ASP B 2 210 ? -34.002 -5.534 -27.564 1.00 23.66 210 ASP B C 1
ATOM 3206 O O . ASP B 2 210 ? -35.044 -5.983 -28.055 1.00 25.07 210 ASP B O 1
ATOM 3211 N N . LYS B 2 211 ? -33.020 -5.041 -28.284 1.00 19.76 211 LYS B N 1
ATOM 3212 C CA . LYS B 2 211 ? -33.095 -5.009 -29.733 1.00 19.01 211 LYS B CA 1
ATOM 3213 C C . LYS B 2 211 ? -32.070 -5.987 -30.323 1.00 17.68 211 LYS B C 1
ATOM 3214 O O . LYS B 2 211 ? -30.859 -5.737 -30.286 1.00 17.65 211 LYS B O 1
ATOM 3220 N N . LYS B 2 212 ? -32.579 -7.127 -30.799 1.00 17.38 212 LYS B N 1
ATOM 3221 C CA . LYS B 2 212 ? -31.759 -8.145 -31.447 1.00 16.70 212 LYS B CA 1
ATOM 3222 C C . LYS B 2 212 ? -31.352 -7.626 -32.839 1.00 17.06 212 LYS B C 1
ATOM 3223 O O . LYS B 2 212 ? -32.207 -7.202 -33.594 1.00 17.46 212 LYS B O 1
ATOM 3229 N N . ILE B 2 213 ? -30.057 -7.633 -33.173 1.00 16.65 213 ILE B N 1
ATOM 3230 C CA . ILE B 2 213 ? -29.592 -7.081 -34.478 1.00 16.81 213 ILE B CA 1
ATOM 3231 C C . ILE B 2 213 ? -29.773 -8.137 -35.565 1.00 17.15 213 ILE B C 1
ATOM 3232 O O . ILE B 2 213 ? -29.123 -9.181 -35.519 1.00 15.70 213 ILE B O 1
ATOM 3237 N N . GLU B 2 214 ? -30.676 -7.876 -36.519 1.00 17.17 214 GLU B N 1
ATOM 3238 C CA . GLU B 2 214 ? -30.919 -8.828 -37.622 1.00 18.19 214 GLU B CA 1
ATOM 3239 C C . GLU B 2 214 ? -30.111 -8.445 -38.864 1.00 19.08 214 GLU B C 1
ATOM 3240 O O . GLU B 2 214 ? -29.913 -7.243 -39.133 1.00 16.47 214 GLU B O 1
ATOM 3246 N N . PRO B 2 215 ? -29.642 -9.447 -39.643 1.00 20.17 215 PRO B N 1
ATOM 3247 C CA . PRO B 2 215 ? -29.006 -9.049 -40.907 1.00 21.30 215 PRO B CA 1
ATOM 3248 C C . PRO B 2 215 ? -29.993 -8.354 -41.836 1.00 22.07 215 PRO B C 1
ATOM 3249 O O . PRO B 2 215 ? -31.186 -8.605 -41.754 1.00 21.83 215 PRO B O 1
ATOM 3253 N N . ARG B 2 216 ? -29.496 -7.450 -42.677 1.00 22.67 216 ARG B N 1
ATOM 3254 C CA . ARG B 2 216 ? -30.387 -6.702 -43.558 1.00 23.92 216 ARG B CA 1
ATOM 3255 C C . ARG B 2 216 ? -30.817 -7.513 -44.778 1.00 24.30 216 ARG B C 1
ATOM 3256 O O . ARG B 2 216 ? -30.056 -8.321 -45.272 1.00 24.05 216 ARG B O 1
ATOM 3265 N N . CYS C 3 1 ? 1.643 20.781 8.357 1.00 37.62 287 CYS E N 1
ATOM 3266 C CA . CYS C 3 1 ? 1.417 22.250 8.501 1.00 38.04 287 CYS E CA 1
ATOM 3267 C C . CYS C 3 1 ? 2.752 22.984 8.681 1.00 38.41 287 CYS E C 1
ATOM 3268 O O . CYS C 3 1 ? 3.638 22.481 9.370 1.00 38.33 287 CYS E O 1
ATOM 3271 N N . GLY C 3 2 ? 2.890 24.156 8.056 1.00 38.64 288 GLY E N 1
ATOM 3272 C CA . GLY C 3 2 ? 4.135 24.944 8.108 1.00 38.89 288 GLY E CA 1
ATOM 3273 C C . GLY C 3 2 ? 4.589 25.300 9.517 1.00 39.19 288 GLY E C 1
ATOM 3274 O O . GLY C 3 2 ? 3.816 25.187 10.481 1.00 39.48 288 GLY E O 1
ATOM 3275 N N . ALA C 3 3 ? 5.846 25.732 9.643 1.00 38.88 289 ALA E N 1
ATOM 3276 C CA . ALA C 3 3 ? 6.472 25.952 10.958 1.00 38.80 289 ALA E CA 1
ATOM 3277 C C . ALA C 3 3 ? 5.791 27.070 11.753 1.00 38.89 289 ALA E C 1
ATOM 3278 O O . ALA C 3 3 ? 6.077 27.279 12.934 1.00 38.80 289 ALA E O 1
ATOM 3280 N N . ASP C 3 4 ? 4.882 27.777 11.093 1.00 39.15 290 ASP E N 1
ATOM 3281 C CA . ASP C 3 4 ? 4.121 28.862 11.707 1.00 39.78 290 ASP E CA 1
ATOM 3282 C C . ASP C 3 4 ? 2.735 28.386 12.174 1.00 38.73 290 ASP E C 1
ATOM 3283 O O . ASP C 3 4 ? 1.932 29.181 12.659 1.00 39.20 290 ASP E O 1
ATOM 3288 N N . SER C 3 5 ? 2.471 27.092 12.031 1.00 37.28 291 SER E N 1
ATOM 3289 C CA . SER C 3 5 ? 1.129 26.528 12.167 1.00 35.81 291 SER E CA 1
ATOM 3290 C C . SER C 3 5 ? 1.077 25.240 12.977 1.00 34.71 291 SER E C 1
ATOM 3291 O O . SER C 3 5 ? 2.104 24.617 13.237 1.00 34.88 291 SER E O 1
ATOM 3294 N N . TYR C 3 6 ? -0.131 24.845 13.377 1.00 33.08 292 TYR E N 1
ATOM 3295 C CA . TYR C 3 6 ? -0.375 23.482 13.853 1.00 31.67 292 TYR E CA 1
ATOM 3296 C C . TYR C 3 6 ? -1.691 22.955 13.278 1.00 31.05 292 TYR E C 1
ATOM 3297 O O . TYR C 3 6 ? -2.559 23.746 12.925 1.00 30.51 292 TYR E O 1
ATOM 3306 N N . GLU C 3 7 ? -1.826 21.638 13.151 1.00 30.61 293 GLU E N 1
ATOM 3307 C CA . GLU C 3 7 ? -3.106 21.060 12.715 1.00 29.93 293 GLU E CA 1
ATOM 3308 C C . GLU C 3 7 ? -4.199 21.224 13.772 1.00 29.42 293 GLU E C 1
ATOM 3309 O O . GLU C 3 7 ? -4.037 20.820 14.935 1.00 29.40 293 GLU E O 1
ATOM 3315 N N . MET C 3 8 ? -5.312 21.824 13.375 1.00 28.72 294 MET E N 1
ATOM 3316 C CA . MET C 3 8 ? -6.449 21.948 14.283 1.00 28.96 294 MET E CA 1
ATOM 3317 C C . MET C 3 8 ? -7.664 21.216 13.702 1.00 28.23 294 MET E C 1
ATOM 3318 O O . MET C 3 8 ? -7.596 20.714 12.584 1.00 27.10 294 MET E O 1
ATOM 3327 N N . GLU C 3 9 ? -8.724 21.079 14.490 1.00 26.90 295 GLU E N 1
ATOM 3328 C CA . GLU C 3 9 ? -9.906 20.439 13.985 1.00 25.98 295 GLU E CA 1
ATOM 3329 C C . GLU C 3 9 ? -11.078 21.393 14.180 1.00 25.90 295 GLU E C 1
ATOM 3330 O O . GLU C 3 9 ? -11.295 21.907 15.279 1.00 25.34 295 GLU E O 1
ATOM 3336 N N . GLU C 3 10 ? -11.834 21.615 13.111 1.00 24.29 296 GLU E N 1
ATOM 3337 C CA . GLU C 3 10 ? -13.037 22.448 13.152 1.00 24.78 296 GLU E CA 1
ATOM 3338 C C . GLU C 3 10 ? -14.170 21.645 12.499 1.00 22.24 296 GLU E C 1
ATOM 3339 O O . GLU C 3 10 ? -14.070 21.325 11.330 1.00 22.04 296 GLU E O 1
ATOM 3345 N N . ASP C 3 11 ? -15.218 21.290 13.252 1.00 21.22 297 ASP E N 1
ATOM 3346 C CA . ASP C 3 11 ? -16.390 20.583 12.676 1.00 20.96 297 ASP E CA 1
ATOM 3347 C C . ASP C 3 11 ? -16.036 19.210 12.137 1.00 20.58 297 ASP E C 1
ATOM 3348 O O . ASP C 3 11 ? -16.700 18.694 11.220 1.00 20.07 297 ASP E O 1
ATOM 3353 N N . GLY C 3 12 ? -14.985 18.624 12.690 1.00 19.34 298 GLY E N 1
ATOM 3354 C CA . GLY C 3 12 ? -14.538 17.306 12.226 1.00 18.50 298 GLY E CA 1
ATOM 3355 C C . GLY C 3 12 ? -13.503 17.418 11.104 1.00 18.01 298 GLY E C 1
ATOM 3356 O O . GLY C 3 12 ? -12.982 16.408 10.655 1.00 19.15 298 GLY E O 1
ATOM 3357 N N . VAL C 3 13 ? -13.196 18.637 10.642 1.00 16.52 299 VAL E N 1
ATOM 3358 C CA . VAL C 3 13 ? -12.235 18.830 9.537 1.00 16.65 299 VAL E CA 1
ATOM 3359 C C . VAL C 3 13 ? -10.902 19.290 10.095 1.00 18.23 299 VAL E C 1
ATOM 3360 O O . VAL C 3 13 ? -10.832 20.278 10.828 1.00 19.20 299 VAL E O 1
ATOM 3364 N N . ARG C 3 14 ? -9.837 18.575 9.762 1.00 18.71 300 ARG E N 1
ATOM 3365 C CA . ARG C 3 14 ? -8.483 18.980 10.179 1.00 19.08 300 ARG E CA 1
ATOM 3366 C C . ARG C 3 14 ? -7.975 20.024 9.210 1.00 20.23 300 ARG E C 1
ATOM 3367 O O . ARG C 3 14 ? -8.224 19.915 7.983 1.00 18.75 300 ARG E O 1
ATOM 3375 N N . LYS C 3 15 ? -7.282 21.033 9.747 1.00 20.26 301 LYS E N 1
ATOM 3376 C CA . LYS C 3 15 ? -6.864 22.200 8.956 1.00 22.88 301 LYS E CA 1
ATOM 3377 C C . LYS C 3 15 ? -5.606 22.685 9.602 1.00 23.67 301 LYS E C 1
ATOM 3378 O O . LYS C 3 15 ? -5.445 22.523 10.803 1.00 24.02 301 LYS E O 1
ATOM 3384 N N . CYS C 3 16 ? -4.731 23.280 8.804 1.00 25.46 302 CYS E N 1
ATOM 3385 C CA . CYS C 3 16 ? -3.495 23.896 9.300 1.00 25.72 302 CYS E CA 1
ATOM 3386 C C . CYS C 3 16 ? -3.790 25.295 9.796 1.00 26.26 302 CYS E C 1
ATOM 3387 O O . CYS C 3 16 ? -4.349 26.085 9.037 1.00 25.36 302 CYS E O 1
#

Radius of gyration: 24.39 Å; Cα contacts (8 Å, |Δi|>4): 1162; chains: 3; bounding box: 50×52×71 Å

Solvent-accessible surface area: 19601 Å² total; per-residue (Å²): 124,5,120,9,71,13,53,37,120,56,76,55,19,42,110,45,49,85,13,55,0,57,1,84,1,65,90,98,4,40,16,6,0,1,0,1,26,12,46,54,82,140,28,16,104,7,2,4,28,10,1,69,56,62,33,140,77,14,56,75,70,7,51,13,62,40,81,24,24,83,5,22,0,25,0,49,66,3,36,62,132,3,23,23,16,0,4,0,0,0,4,38,59,43,4,1,24,20,1,50,8,2,37,3,30,30,110,78,76,78,24,51,7,81,4,16,19,2,4,4,6,100,66,4,32,128,79,38,16,0,1,0,0,0,0,0,8,49,3,25,34,95,117,20,108,35,89,5,53,5,72,54,73,110,73,158,118,47,24,36,59,11,150,24,94,33,45,111,184,54,19,3,9,0,20,3,0,5,0,46,11,84,69,113,37,14,76,168,36,46,25,0,15,0,19,2,76,12,146,50,51,121,96,52,54,72,86,56,9,45,94,120,173,158,22,101,10,92,9,59,45,56,28,43,4,119,47,94,82,51,0,46,3,28,0,46,4,74,65,68,46,1,64,64,28,48,0,1,0,0,0,9,16,36,102,74,75,128,12,36,1,0,0,0,9,1,65,57,51,78,53,98,41,10,79,84,4,114,117,55,13,45,3,72,63,42,74,104,138,30,35,0,55,1,73,0,54,67,1,66,95,136,2,28,0,36,0,8,0,0,0,1,0,113,5,6,38,70,28,1,118,13,32,57,0,11,2,16,84,21,156,54,37,51,14,47,12,21,19,2,6,45,111,137,63,28,14,0,0,0,1,0,44,21,0,2,0,31,61,18,78,26,60,3,45,95,42,103,41,88,86,40,37,23,60,2,74,22,35,84,108,100,79,72,23,10,15,5,0,0,0,46,22,92,51,109,33,25,69,112,115,52,6,26,0,27,3,17,0,83,46,34,106,21,177,48,98,46,111,3,101,69,167,65,34,124,129,36,177,61,86,86,60,25,0,4,53,15,28

Sequence (439 aa):
DILMTQSPVSMSLSLGDTVSITCHSSQDISSNIGWLQQAPGKSFKGLIYHGTNLEDGVPGRFSGSGSGADYSLTISSLSSEDFVDYYCVQYGQFPWTFGGGTSLEIKRADAAPTVSIFPPSTEQLTSGGASVVCFLNNFYPKDINVKWKIDGSERQNGVLNSWTDQDSKDSTYSMSSTLTLTKDEYERHNSYTCEATHKTSSTPIVKSFNRNEDVQLQESGPALVKPSQSLSLTCTVTGYSITSDYAWNWIRQFPGNKLEWMGYISYSANTRYNPSLKSRISITRDTSKNQFFLQLNSVTVEDTATYYCATAGRGFPYWGQGTLVTVSAAKTTAPSVYPLAPVSSVTLGCLVKGYFPEPVTLTWNSGSLSSGVHTFPAVLQSDLYTLSSSVTVTSSTWPSQSITCNVAHPASSTKVDKKIEPRCGADSYEMEEDGVRKC

Nearest PDB structures (foldseek):
  3g5y-assembly1_E  TM=1.067E+00  e=3.371E-01  unclassified
  3g5y-assembly1_B  TM=1.005E+00  e=1.248E-41  Mus musculus
  2z91-assembly1_A  TM=9.785E-01  e=4.003E-34  Mus musculus
  1fe8-assembly2_I  TM=9.674E-01  e=1.310E-32  Mus musculus
  4ocy-assembly1_H  TM=8.562E-01  e=1.215E-33  Mus musculus